Protein AF-A0A5D2B2D1-F1 (afdb_monomer_lite)

Radius of gyration: 30.58 Å; chains: 1; bounding box: 62×43×135 Å

pLDDT: mean 84.15, std 17.36, range [28.58, 98.12]

Sequence (423 aa):
MMAGRRQISALTSRSAPKNNINLFPVVLHLLGCSSFRNRVVTQQVLRQLANLIQVVETPFQGRDDFQITLLRILESIPEESPVILENPSIFIRGILPSLAVLYKGNRDGNARFLCLKIMFDVMDIILNESSLKDQRSEDLKLISNSHFLPLYPTLIEDEDPIPMYAQKLLVMLIEFDYIKISDILDLKMVSKCFEFLLGDLANANVNNVKLCLALASAPEMDSKLLSQLKVVRKIGNLLEFVYAKDMEDFLEPIIGLFRAFLLCSIGSRKGFIYTKEPTLLGPISSEPSAQIDLQQCILDITDFGSNVGVLLELSASHEASIADIAFECIILLLKTAPREATTGFLTNLPKAGLILESWRKGTSYLILQRILHTVGYSCRQCLSHAMILSISKPEITWIERIVFDLKSSNIPELADVASLVLS

Foldseek 3Di:
DDDDDDDDPDDDPPPDPPPCLVCLVVLLVLCVDPVRVVVSLDPVNLLVLLVVLVVLLDDDPCSVVSLLSSLSSLLSCLVVLVSCVVRVCSCLVGLLQSLLSQLVPDDDPSSVQSSLNSNLSSVVSNLPDPPDDDPSLVSNLCSCLVRLLVCLVVQCVDDPPRNVSSLVSVLSCCVSVSDDLVSQQDLVSLLSLLVVLVDDLVPDDLSSLSVLLNNLQDLPRALVSVLVSLRLLSLLVNQVVCLVVVVVSNLLSSLSSLLSLLVQQQDDRDDPDPDPDDPAPDDPPPDPCPPSVPNRHNPNNLSCLQNLLVLLVQLVDPDPSSVVSSLNSLVSCCVRNVLSSLQSCQVNLVSLLVLLVCVVVPPDPSSNLSSLSSLLSSVCVCVVVVDDHDHDPVSVVSSLVSLVVQLVDPPVSSVVSSVSSVD

Structure (mmCIF, N/CA/C/O backbone):
data_AF-A0A5D2B2D1-F1
#
_entry.id   AF-A0A5D2B2D1-F1
#
loop_
_atom_site.group_PDB
_atom_site.id
_atom_site.type_symbol
_atom_site.label_atom_id
_atom_site.label_alt_id
_atom_site.label_comp_id
_atom_site.label_asym_id
_atom_site.label_entity_id
_atom_site.label_seq_id
_atom_site.pdbx_PDB_ins_code
_atom_site.Cartn_x
_atom_site.Cartn_y
_atom_site.Cartn_z
_atom_site.occupancy
_atom_site.B_iso_or_equiv
_atom_site.auth_seq_id
_atom_site.auth_comp_id
_atom_site.auth_asym_id
_atom_site.auth_atom_id
_atom_site.pdbx_PDB_model_num
ATOM 1 N N . MET A 1 1 ? -9.144 -5.627 91.231 1.00 35.69 1 MET A N 1
ATOM 2 C CA . MET A 1 1 ? -9.865 -4.753 90.281 1.00 35.69 1 MET A CA 1
ATOM 3 C C . MET A 1 1 ? -9.735 -5.335 88.882 1.00 35.69 1 MET A C 1
ATOM 5 O O . MET A 1 1 ? -8.664 -5.221 88.318 1.00 35.69 1 MET A O 1
ATOM 9 N N . MET A 1 2 ? -10.780 -5.962 88.342 1.00 31.11 2 MET A N 1
ATOM 10 C CA . MET A 1 2 ? -11.015 -6.071 86.894 1.00 31.11 2 MET A CA 1
ATOM 11 C C . MET A 1 2 ? -12.520 -6.265 86.711 1.00 31.11 2 MET A C 1
ATOM 13 O O . MET A 1 2 ? -13.062 -7.337 86.961 1.00 31.11 2 MET A O 1
ATOM 17 N N . ALA A 1 3 ? -13.197 -5.169 86.380 1.00 30.64 3 ALA A N 1
ATOM 18 C CA . ALA A 1 3 ? -14.593 -5.154 85.983 1.00 30.64 3 ALA A CA 1
ATOM 19 C C . ALA A 1 3 ? -14.666 -5.365 84.467 1.00 30.64 3 ALA A C 1
ATOM 21 O O . ALA A 1 3 ? -13.925 -4.734 83.714 1.00 30.64 3 ALA A O 1
ATOM 22 N N . GLY A 1 4 ? -15.559 -6.250 84.029 1.00 35.31 4 GLY A N 1
ATOM 23 C CA . GLY A 1 4 ? -15.843 -6.457 82.616 1.00 35.31 4 GLY A CA 1
ATOM 24 C C . GLY A 1 4 ? -16.550 -5.263 81.971 1.00 35.31 4 GLY A C 1
ATOM 25 O O . GLY A 1 4 ? -17.289 -4.521 82.619 1.00 35.31 4 GLY A O 1
ATOM 26 N N . ARG A 1 5 ? -16.386 -5.133 80.652 1.00 31.80 5 ARG A N 1
ATOM 27 C CA . ARG A 1 5 ? -17.314 -4.406 79.781 1.00 31.80 5 ARG A CA 1
ATOM 28 C C . ARG A 1 5 ? -17.375 -5.087 78.416 1.00 31.80 5 ARG A C 1
ATOM 30 O O . ARG A 1 5 ? -16.359 -5.309 77.770 1.00 31.80 5 ARG A O 1
ATOM 37 N N . ARG A 1 6 ? -18.602 -5.441 78.032 1.00 36.59 6 ARG A N 1
ATOM 38 C CA . ARG A 1 6 ? -19.015 -6.003 76.741 1.00 36.59 6 ARG A CA 1
ATOM 39 C C . ARG A 1 6 ? -18.588 -5.081 75.598 1.00 36.59 6 ARG A C 1
ATOM 41 O O . ARG A 1 6 ? -18.843 -3.881 75.683 1.00 36.59 6 ARG A O 1
ATOM 48 N N . GLN A 1 7 ? -18.059 -5.647 74.515 1.00 33.38 7 GLN A N 1
ATOM 49 C CA . GLN A 1 7 ? -17.971 -4.952 73.235 1.00 33.38 7 GLN A CA 1
ATOM 50 C C . GLN A 1 7 ? -18.991 -5.561 72.270 1.00 33.38 7 GLN A C 1
ATOM 52 O O . GLN A 1 7 ? -18.950 -6.735 71.919 1.00 33.38 7 GLN A O 1
ATOM 57 N N . ILE A 1 8 ? -19.968 -4.722 71.953 1.00 35.53 8 ILE A N 1
ATOM 58 C CA . ILE A 1 8 ? -21.067 -4.908 71.016 1.00 35.53 8 ILE A CA 1
ATOM 59 C C . ILE A 1 8 ? -20.469 -4.827 69.605 1.00 35.53 8 ILE A C 1
ATOM 61 O O . ILE A 1 8 ? -20.008 -3.753 69.221 1.00 35.53 8 ILE A O 1
ATOM 65 N N . SER A 1 9 ? -20.472 -5.910 68.822 1.00 30.77 9 SER A N 1
ATOM 66 C CA . SER A 1 9 ? -20.306 -5.800 67.366 1.00 30.77 9 SER A CA 1
ATOM 67 C C . SER A 1 9 ? -21.683 -5.611 66.731 1.00 30.77 9 SER A C 1
ATOM 69 O O . SER A 1 9 ? -22.377 -6.540 66.325 1.00 30.77 9 SER A O 1
ATOM 71 N N . ALA A 1 10 ? -22.109 -4.352 66.712 1.00 31.27 10 ALA A N 1
ATOM 72 C CA . ALA A 1 10 ? -23.227 -3.912 65.903 1.00 31.27 10 ALA A CA 1
ATOM 73 C C . ALA A 1 10 ? -22.875 -4.038 64.412 1.00 31.27 10 ALA A C 1
ATOM 75 O O . ALA A 1 10 ? -21.799 -3.631 63.984 1.00 31.27 10 ALA A O 1
ATOM 76 N N . LEU A 1 11 ? -23.827 -4.581 63.652 1.00 37.16 11 LEU A N 1
ATOM 77 C CA . LEU A 1 11 ? -24.207 -4.160 62.302 1.00 37.16 11 LEU A CA 1
ATOM 78 C C . LEU A 1 11 ? -23.098 -3.586 61.402 1.00 37.16 11 LEU A C 1
ATOM 80 O O . LEU A 1 11 ? -22.967 -2.373 61.263 1.00 37.16 11 LEU A O 1
ATOM 84 N N . THR A 1 12 ? -22.438 -4.453 60.639 1.00 32.88 12 THR A N 1
ATOM 85 C CA . THR A 1 12 ? -21.866 -4.078 59.334 1.00 32.88 12 THR A CA 1
ATOM 86 C C . THR A 1 12 ? -22.078 -5.174 58.288 1.00 32.88 12 THR A C 1
ATOM 88 O O . THR A 1 12 ? -21.208 -5.455 57.474 1.00 32.88 12 THR A O 1
ATOM 91 N N . SER A 1 13 ? -23.281 -5.752 58.208 1.00 33.31 13 SER A N 1
ATOM 92 C CA . SER A 1 13 ? -23.733 -6.367 56.952 1.00 33.31 13 SER A CA 1
ATOM 93 C C . SER A 1 13 ? -24.160 -5.258 55.979 1.00 33.31 13 SER A C 1
ATOM 95 O O . SER A 1 13 ? -25.330 -5.136 55.613 1.00 33.31 13 SER A O 1
ATOM 97 N N . ARG A 1 14 ? -23.219 -4.401 55.568 1.00 36.94 14 ARG A N 1
ATOM 98 C CA . ARG A 1 14 ? -23.380 -3.717 54.284 1.00 36.94 14 ARG A CA 1
ATOM 99 C C . ARG A 1 14 ? -23.221 -4.816 53.250 1.00 36.94 14 ARG A C 1
ATOM 101 O O . ARG A 1 14 ? -22.116 -5.295 53.028 1.00 36.94 14 ARG A O 1
ATOM 108 N N . SER A 1 15 ? -24.348 -5.265 52.707 1.00 40.25 15 SER A N 1
ATOM 109 C CA . SER A 1 15 ? -24.411 -6.081 51.504 1.00 40.25 15 SER A CA 1
ATOM 110 C C . SER A 1 15 ? -23.439 -5.498 50.484 1.00 40.25 15 SER A C 1
ATOM 112 O O . SER A 1 15 ? -23.720 -4.455 49.891 1.00 40.25 15 SER A O 1
ATOM 114 N N . ALA A 1 16 ? -22.280 -6.136 50.319 1.00 42.47 16 ALA A N 1
ATOM 115 C CA . ALA A 1 16 ? -21.444 -5.883 49.164 1.00 42.47 16 ALA A CA 1
ATOM 116 C C . ALA A 1 16 ? -22.359 -6.061 47.942 1.00 42.47 16 ALA A C 1
ATOM 118 O O . ALA A 1 16 ? -23.078 -7.070 47.892 1.00 42.47 16 ALA A O 1
ATOM 119 N N . PRO A 1 17 ? -22.437 -5.090 47.016 1.00 48.00 17 PRO A N 1
ATOM 120 C CA . PRO A 1 17 ? -23.199 -5.291 45.795 1.00 48.00 17 PRO A CA 1
ATOM 121 C C . PRO A 1 17 ? -22.690 -6.591 45.175 1.00 48.00 17 PRO A C 1
ATOM 123 O O . PRO A 1 17 ? -21.486 -6.742 44.966 1.00 48.00 17 PRO A O 1
ATOM 126 N N . LYS A 1 18 ? -23.582 -7.576 44.997 1.00 53.41 18 LYS A N 1
ATOM 127 C CA . LYS A 1 18 ? -23.214 -8.852 44.379 1.00 53.41 18 LYS A CA 1
ATOM 128 C C . LYS A 1 18 ? -22.621 -8.513 43.020 1.00 53.41 18 LYS A C 1
ATOM 130 O O . LYS A 1 18 ? -23.318 -7.993 42.152 1.00 53.41 18 LYS A O 1
ATOM 135 N N . ASN A 1 19 ? -21.318 -8.722 42.890 1.00 63.44 19 ASN A N 1
ATOM 136 C CA . ASN A 1 19 ? -20.603 -8.398 41.678 1.00 63.44 19 ASN A CA 1
ATOM 137 C C . ASN A 1 19 ? -21.032 -9.406 40.604 1.00 63.44 19 ASN A C 1
ATOM 139 O O . ASN A 1 19 ? -20.590 -10.552 40.604 1.00 63.44 19 ASN A O 1
ATOM 143 N N . ASN A 1 20 ? -21.960 -9.001 39.735 1.00 74.00 20 ASN A N 1
ATOM 144 C CA . ASN A 1 20 ? -22.534 -9.861 38.698 1.00 74.00 20 ASN A CA 1
ATOM 145 C C . AS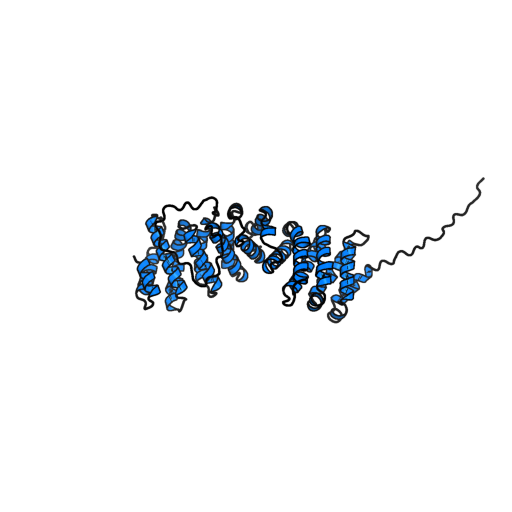N A 1 20 ? -21.624 -9.991 37.464 1.00 74.00 20 ASN A C 1
ATOM 147 O O . ASN A 1 20 ? -22.038 -10.595 36.478 1.00 74.00 20 ASN A O 1
ATOM 151 N N . ILE A 1 21 ? -20.390 -9.466 37.514 1.00 77.50 21 ILE A N 1
ATOM 152 C CA . ILE A 1 21 ? -19.374 -9.607 36.456 1.00 77.50 21 ILE A CA 1
ATOM 153 C C . ILE A 1 21 ? -19.208 -11.074 36.028 1.00 77.50 21 ILE A C 1
ATOM 155 O O . ILE A 1 21 ? -19.082 -11.360 34.841 1.00 77.50 21 ILE A O 1
ATOM 159 N N . ASN A 1 22 ? -19.335 -12.016 36.965 1.00 79.62 22 ASN A N 1
ATOM 160 C CA . ASN A 1 22 ? -19.217 -13.452 36.696 1.00 79.62 22 ASN A CA 1
ATOM 161 C C . ASN A 1 22 ? -20.299 -14.006 35.746 1.00 79.62 22 ASN A C 1
ATOM 163 O O . ASN A 1 22 ? -20.134 -15.100 35.215 1.00 79.62 22 ASN A O 1
ATOM 167 N N . LEU A 1 23 ? -21.409 -13.288 35.534 1.00 84.06 23 LEU A N 1
ATOM 168 C CA . LEU A 1 23 ? -22.474 -13.681 34.602 1.00 84.06 23 LEU A CA 1
ATOM 169 C C . LEU A 1 23 ? -22.246 -13.145 33.183 1.00 84.06 23 LEU A C 1
ATOM 171 O O . LEU A 1 23 ? -22.927 -13.573 32.256 1.00 84.06 23 LEU A O 1
ATOM 175 N N . PHE A 1 24 ? -21.295 -12.232 32.985 1.00 85.06 24 PHE A N 1
ATOM 176 C CA . PHE A 1 24 ? -21.037 -11.619 31.682 1.00 85.06 24 PHE A CA 1
ATOM 177 C C . PHE A 1 24 ? -20.601 -12.613 30.587 1.00 85.06 24 PHE A C 1
ATOM 179 O O . PHE A 1 24 ? -21.076 -12.478 29.459 1.00 85.06 24 PHE A O 1
ATOM 186 N N . PRO A 1 25 ? -19.824 -13.677 30.886 1.00 87.62 25 PRO A N 1
ATOM 187 C CA . PRO A 1 25 ? -19.536 -14.733 29.913 1.00 87.62 25 PRO A CA 1
ATOM 188 C C . PRO A 1 25 ? -20.785 -15.420 29.339 1.00 87.62 25 PRO A C 1
ATOM 190 O O . PRO A 1 25 ? -20.748 -15.913 28.215 1.00 87.62 25 PRO A O 1
ATOM 193 N N . VAL A 1 26 ? -21.918 -15.418 30.054 1.00 88.81 26 VAL A N 1
ATOM 194 C CA . VAL A 1 26 ? -23.186 -15.952 29.526 1.00 88.81 26 VAL A CA 1
ATOM 195 C C . VAL A 1 26 ? -23.642 -15.156 28.303 1.00 88.81 26 VAL A C 1
ATOM 197 O O . VAL A 1 26 ? -24.108 -15.749 27.336 1.00 88.81 26 VAL A O 1
ATOM 200 N N . VAL A 1 27 ? -23.462 -13.830 28.305 1.00 87.19 27 VAL A N 1
ATOM 201 C CA . VAL A 1 27 ? -23.796 -12.976 27.153 1.00 87.19 27 VAL A CA 1
ATOM 202 C C . VAL A 1 27 ? -22.949 -13.366 25.944 1.00 87.19 27 VAL A C 1
ATOM 204 O O . VAL A 1 27 ? -23.492 -13.539 24.857 1.00 87.19 27 VAL A O 1
ATOM 207 N N . LEU A 1 28 ? -21.647 -13.589 26.147 1.00 87.62 28 LEU A N 1
ATOM 208 C CA . LEU A 1 28 ? -20.745 -14.055 25.093 1.00 87.62 28 LEU A CA 1
ATOM 209 C C . LEU A 1 28 ? -21.197 -15.407 24.514 1.00 87.62 28 LEU A C 1
ATOM 211 O O . LEU A 1 28 ? -21.254 -15.568 23.299 1.00 87.62 28 LEU A O 1
ATOM 215 N N . HIS A 1 29 ? -21.583 -16.361 25.366 1.00 88.38 29 HIS A N 1
ATOM 216 C CA . HIS A 1 29 ? -22.100 -17.656 24.910 1.00 88.38 29 HIS A CA 1
ATOM 217 C C . HIS A 1 29 ? -23.410 -17.540 24.123 1.00 88.38 29 HIS A C 1
ATOM 219 O O . HIS A 1 29 ? -23.603 -18.268 23.150 1.00 88.38 29 HIS A O 1
ATOM 225 N N . LEU A 1 30 ? -24.305 -16.630 24.518 1.00 89.31 30 LEU A N 1
ATOM 226 C CA . LEU A 1 30 ? -25.549 -16.389 23.787 1.00 89.31 30 LEU A CA 1
ATOM 227 C C . LEU A 1 30 ? -25.288 -15.756 22.413 1.00 89.31 30 LEU A C 1
ATOM 229 O O . LEU A 1 30 ? -25.963 -16.121 21.453 1.00 89.31 30 LEU A O 1
ATOM 233 N N . LEU A 1 31 ? -24.302 -14.861 22.304 1.00 84.38 31 LEU A N 1
ATOM 234 C CA . LEU A 1 31 ? -23.888 -14.264 21.029 1.00 84.38 31 LEU A CA 1
ATOM 235 C C . LEU A 1 31 ? -23.216 -15.277 20.099 1.00 84.38 31 LEU A C 1
ATOM 237 O O . LEU A 1 31 ? -23.469 -15.253 18.900 1.00 84.38 31 LEU A O 1
ATOM 241 N N . GLY A 1 32 ? -22.454 -16.226 20.648 1.00 82.38 32 GLY A N 1
ATOM 242 C CA . GLY A 1 32 ? -21.878 -17.335 19.881 1.00 82.38 32 GLY A CA 1
ATOM 243 C C . GLY A 1 32 ? -22.904 -18.359 19.372 1.00 82.38 32 GLY A C 1
ATOM 244 O O . GLY A 1 32 ? -22.555 -19.243 18.591 1.00 82.38 32 GLY A O 1
ATOM 245 N N . CYS A 1 33 ? -24.170 -18.277 19.795 1.00 85.94 33 CYS A N 1
ATOM 246 C CA . CYS A 1 33 ? -25.227 -19.159 19.316 1.00 85.94 33 CYS A CA 1
ATOM 247 C C . CYS A 1 33 ? -26.053 -18.478 18.217 1.00 85.94 33 CYS A C 1
ATOM 249 O O . CYS A 1 33 ? -26.803 -17.540 18.487 1.00 85.94 33 CYS A O 1
ATOM 251 N N . SER A 1 34 ? -26.015 -19.022 16.998 1.00 81.69 34 SER A N 1
ATOM 252 C CA . SER A 1 34 ? -26.753 -18.494 15.836 1.00 81.69 34 SER A CA 1
ATOM 253 C C . SER A 1 34 ? -28.262 -18.329 16.069 1.00 81.69 34 SER A C 1
ATOM 255 O O . SER A 1 34 ? -28.885 -17.441 15.499 1.00 81.69 34 SER A O 1
ATOM 257 N N . SER A 1 35 ? -28.863 -19.146 16.943 1.00 85.25 35 SER A N 1
ATOM 258 C CA . SER A 1 35 ? -30.295 -19.059 17.279 1.00 85.25 35 SER A CA 1
ATOM 259 C C . SER A 1 35 ? -30.646 -17.882 18.199 1.00 85.25 35 SER A C 1
ATOM 261 O O . SER A 1 35 ? -31.801 -17.450 18.232 1.00 85.25 35 SER A O 1
ATOM 263 N N . PHE A 1 36 ? -29.677 -17.376 18.967 1.00 84.75 36 PHE A N 1
ATOM 264 C CA . PHE A 1 36 ? -29.884 -16.310 19.950 1.00 84.75 36 PHE A CA 1
ATOM 265 C C . PHE A 1 36 ? -29.235 -14.987 19.547 1.00 84.75 36 PHE A C 1
ATOM 267 O O . PHE A 1 36 ? -29.745 -13.948 19.963 1.00 84.75 36 PHE A O 1
ATOM 274 N N . ARG A 1 37 ? -28.188 -14.998 18.713 1.00 82.25 37 ARG A N 1
ATOM 275 C CA . ARG A 1 37 ? -27.403 -13.816 18.317 1.00 82.25 37 ARG A 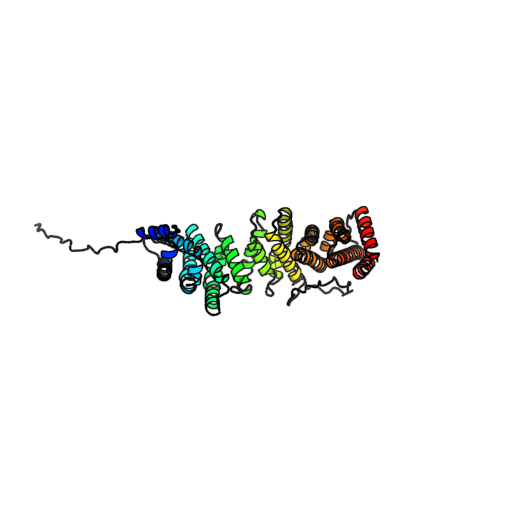CA 1
ATOM 276 C C . ARG A 1 37 ? -28.284 -12.614 17.946 1.00 82.25 37 ARG A C 1
ATOM 278 O O . ARG A 1 37 ? -28.257 -11.600 18.642 1.00 82.25 37 ARG A O 1
ATOM 285 N N . ASN A 1 38 ? -29.193 -12.781 16.986 1.00 81.00 38 ASN A N 1
ATOM 286 C CA . ASN A 1 38 ? -30.054 -11.700 16.472 1.00 81.00 38 ASN A CA 1
ATOM 287 C C . ASN A 1 38 ? -31.122 -11.240 17.481 1.00 81.00 38 ASN A C 1
ATOM 289 O O . ASN A 1 38 ? -31.726 -10.185 17.317 1.00 81.00 38 ASN A O 1
ATOM 293 N N . ARG A 1 39 ? -31.383 -12.030 18.530 1.00 83.75 39 ARG A N 1
ATOM 294 C CA . ARG A 1 39 ? -32.297 -11.659 19.625 1.00 83.75 39 ARG A CA 1
ATOM 295 C C . ARG A 1 39 ? -31.578 -10.947 20.767 1.00 83.75 39 ARG A C 1
ATOM 297 O O . ARG A 1 39 ? -32.222 -10.241 21.537 1.00 83.75 39 ARG A O 1
ATOM 304 N N . VAL A 1 40 ? -30.271 -11.161 20.902 1.00 85.38 40 VAL A N 1
ATOM 305 C CA . VAL A 1 40 ? -29.446 -10.578 21.965 1.00 85.38 40 VAL A CA 1
ATOM 306 C C . VAL A 1 40 ? -28.932 -9.202 21.549 1.00 85.38 40 VAL A C 1
ATOM 308 O O . VAL A 1 40 ? -28.985 -8.272 22.356 1.00 85.38 40 VAL A O 1
ATOM 311 N N . VAL A 1 41 ? -28.483 -9.034 20.299 1.00 86.69 41 VAL A N 1
ATOM 312 C CA . VAL A 1 41 ? -27.961 -7.750 19.805 1.00 86.69 41 VAL A CA 1
ATOM 313 C C . VAL A 1 41 ? -29.115 -6.802 19.458 1.00 86.69 41 VAL A C 1
ATOM 315 O O . VAL A 1 41 ? -29.526 -6.660 18.314 1.00 86.69 41 VAL A O 1
ATOM 318 N N . THR A 1 42 ? -29.659 -6.143 20.478 1.00 89.94 42 THR A N 1
ATOM 319 C CA . THR A 1 42 ? -30.680 -5.093 20.330 1.00 89.94 42 THR A CA 1
ATOM 320 C C . THR A 1 42 ? -30.073 -3.713 20.562 1.00 89.94 42 THR A C 1
ATOM 322 O O . THR A 1 42 ? -29.082 -3.582 21.283 1.00 89.94 42 THR A O 1
ATOM 325 N N . GLN A 1 43 ? -30.711 -2.652 20.056 1.00 91.50 43 GLN A N 1
ATOM 326 C CA . GLN A 1 43 ? -30.279 -1.270 20.307 1.00 91.50 43 GLN A CA 1
ATOM 327 C C . GLN A 1 43 ? -30.062 -0.971 21.804 1.00 91.50 43 GLN A C 1
ATOM 329 O O . GLN A 1 43 ? -29.117 -0.272 22.172 1.00 91.50 43 GLN A O 1
ATOM 334 N N . GLN A 1 44 ? -30.916 -1.500 22.688 1.00 92.19 44 GLN A N 1
ATOM 335 C CA . GLN A 1 44 ? -30.774 -1.300 24.131 1.00 92.19 44 GLN A CA 1
ATOM 336 C C . GLN A 1 44 ? -29.511 -1.973 24.676 1.00 92.19 44 GLN A C 1
ATOM 338 O O . GLN A 1 44 ? -28.799 -1.360 25.470 1.00 92.19 44 GLN A O 1
ATOM 343 N N . VAL A 1 45 ? -29.212 -3.197 24.233 1.00 91.50 45 VAL A N 1
ATOM 344 C CA . VAL A 1 45 ? -27.983 -3.907 24.612 1.00 91.50 45 VAL A CA 1
ATOM 345 C C . VAL A 1 45 ? -26.755 -3.155 24.103 1.00 91.50 45 VAL A C 1
ATOM 347 O O . VAL A 1 45 ? -25.839 -2.927 24.885 1.00 91.50 45 VAL A O 1
ATOM 350 N N . LEU A 1 46 ? -26.766 -2.657 22.864 1.00 94.00 46 LEU A N 1
ATOM 351 C CA . LEU A 1 46 ? -25.667 -1.844 22.323 1.00 94.00 46 LEU A CA 1
ATOM 352 C C . LEU A 1 46 ? -25.391 -0.593 23.167 1.00 94.00 46 LEU A C 1
ATOM 354 O O . LEU A 1 46 ? -24.237 -0.299 23.465 1.00 94.00 46 LEU A O 1
ATOM 358 N N . ARG A 1 47 ? -26.436 0.124 23.610 1.00 95.25 47 ARG A N 1
ATOM 359 C CA . ARG A 1 47 ? -26.270 1.280 24.512 1.00 95.25 47 ARG A CA 1
ATOM 360 C C . ARG A 1 47 ? -25.655 0.877 25.850 1.00 95.25 47 ARG A C 1
ATOM 362 O O . ARG A 1 47 ? -24.828 1.609 26.381 1.00 95.25 47 ARG A O 1
ATOM 369 N N . GLN A 1 48 ? -26.041 -0.277 26.397 1.00 94.38 48 GLN A N 1
ATOM 370 C CA . GLN A 1 48 ? -25.431 -0.783 27.629 1.00 94.38 48 GLN A CA 1
ATOM 371 C C . GLN A 1 48 ? -23.962 -1.148 27.412 1.00 94.38 48 GLN A C 1
ATOM 373 O O . GLN A 1 48 ? -23.133 -0.789 28.239 1.00 94.38 48 GLN A O 1
ATOM 378 N N . LEU A 1 49 ? -23.616 -1.786 26.293 1.00 94.88 49 LEU A N 1
ATOM 379 C CA . LEU A 1 49 ? -22.225 -2.095 25.956 1.00 94.88 49 LEU A CA 1
ATOM 380 C C . LEU A 1 49 ? -21.386 -0.824 25.767 1.00 94.88 49 LEU A C 1
ATOM 382 O O . LEU A 1 49 ? -20.273 -0.768 26.281 1.00 94.88 49 LEU A O 1
ATOM 386 N N . ALA A 1 50 ? -21.937 0.214 25.129 1.00 96.75 50 ALA A N 1
ATOM 387 C CA . ALA A 1 50 ? -21.294 1.525 25.008 1.00 96.75 50 ALA A CA 1
ATOM 388 C C . ALA A 1 50 ? -21.044 2.190 26.378 1.00 96.75 50 ALA A C 1
ATOM 390 O O . ALA A 1 50 ? -19.992 2.777 26.605 1.00 96.75 50 ALA A O 1
ATOM 391 N N . ASN A 1 51 ? -21.966 2.046 27.332 1.00 96.25 51 ASN A N 1
ATOM 392 C CA . ASN A 1 51 ? -21.739 2.528 28.697 1.00 96.25 51 ASN A CA 1
ATOM 393 C C . ASN A 1 51 ? -20.682 1.684 29.428 1.00 96.25 51 ASN A C 1
ATOM 395 O O . ASN A 1 51 ? -19.839 2.218 30.146 1.00 96.25 51 ASN A O 1
ATOM 399 N N . LEU A 1 52 ? -20.718 0.359 29.265 1.00 95.44 52 LEU A N 1
ATOM 400 C CA . LEU A 1 52 ? -19.787 -0.552 29.932 1.00 95.44 52 LEU A CA 1
ATOM 401 C C . LEU A 1 52 ? -18.355 -0.384 29.426 1.00 95.44 52 LEU A C 1
ATOM 403 O O . LEU A 1 52 ? -17.434 -0.448 30.241 1.00 95.44 52 LEU A O 1
ATOM 407 N N . ILE A 1 53 ? -18.159 -0.136 28.125 1.00 96.44 53 ILE A N 1
ATOM 408 C CA . ILE A 1 53 ? -16.820 0.111 27.577 1.00 96.44 53 ILE A CA 1
ATOM 409 C C . ILE A 1 53 ? -16.222 1.405 28.147 1.00 96.44 53 ILE A C 1
ATOM 411 O O . ILE A 1 53 ? -15.042 1.434 28.479 1.00 96.44 53 ILE A O 1
ATOM 415 N N . GLN A 1 54 ? -17.048 2.425 28.389 1.00 95.19 54 GLN A N 1
ATOM 416 C CA . GLN A 1 54 ? -16.611 3.648 29.057 1.00 95.19 54 GLN A CA 1
ATOM 417 C C . GLN A 1 54 ? -16.247 3.406 30.534 1.00 95.19 54 GLN A C 1
ATOM 419 O O . GLN A 1 54 ? -15.259 3.936 31.035 1.00 95.19 54 GLN A O 1
ATOM 424 N N . VAL A 1 55 ? -17.000 2.562 31.250 1.00 93.69 55 VAL A N 1
ATOM 425 C CA . VAL A 1 55 ? -16.696 2.220 32.655 1.00 93.69 55 VAL A CA 1
ATOM 426 C C . VAL A 1 55 ? -15.326 1.549 32.784 1.00 93.69 55 VAL A C 1
ATOM 428 O O . VAL A 1 55 ? -14.572 1.866 33.709 1.00 93.69 55 VAL A O 1
ATOM 431 N N . VAL A 1 56 ? -14.974 0.656 31.852 1.00 94.19 56 VAL A N 1
ATOM 432 C CA . VAL A 1 56 ? -13.673 -0.034 31.874 1.00 94.19 56 VAL A CA 1
ATOM 433 C C . VAL A 1 56 ? -12.497 0.856 31.487 1.00 94.19 56 VAL A C 1
ATOM 435 O O . VAL A 1 56 ? -11.359 0.425 31.638 1.00 94.19 56 VAL A O 1
ATOM 438 N N . GLU A 1 57 ? -12.700 2.107 31.077 1.00 92.88 57 GLU A N 1
ATOM 439 C CA . GLU A 1 57 ? -11.596 3.074 30.965 1.00 92.88 57 GLU A CA 1
ATOM 440 C C . GLU A 1 57 ? -10.975 3.374 32.338 1.00 92.88 57 GLU A C 1
ATOM 442 O O . GLU A 1 57 ? -9.781 3.653 32.443 1.00 92.88 57 GLU A O 1
ATOM 447 N N . THR A 1 58 ? -11.768 3.264 33.409 1.00 90.19 58 THR A N 1
ATOM 448 C CA . THR A 1 58 ? -11.334 3.539 34.783 1.00 90.19 58 THR A CA 1
ATOM 449 C C . THR A 1 58 ? -10.933 2.262 35.535 1.00 90.19 58 THR A C 1
ATOM 451 O O . THR A 1 58 ? -11.533 1.207 35.322 1.00 90.19 58 THR A O 1
ATOM 454 N N . PRO A 1 59 ? -9.924 2.313 36.427 1.00 87.69 59 PRO A N 1
ATOM 455 C CA . PRO A 1 59 ? -9.470 1.146 37.179 1.00 87.69 59 PRO A CA 1
ATOM 456 C C . PRO A 1 59 ? -10.472 0.725 38.268 1.00 87.69 59 PRO A C 1
ATOM 458 O O . PRO A 1 59 ? -10.920 1.547 39.064 1.00 87.69 59 PRO A O 1
ATOM 461 N N . PHE A 1 60 ? -10.761 -0.577 38.360 1.00 89.50 60 PHE A N 1
ATOM 462 C CA . PHE A 1 60 ? -11.520 -1.191 39.457 1.00 89.50 60 PHE A CA 1
ATOM 463 C C . PHE A 1 60 ? -11.142 -2.672 39.643 1.00 89.50 60 PHE A C 1
ATOM 465 O O . PHE A 1 60 ? -10.471 -3.276 38.805 1.00 89.50 60 PHE A O 1
ATOM 472 N N . GLN A 1 61 ? -11.554 -3.277 40.759 1.00 86.88 61 GLN A N 1
ATOM 473 C CA . GLN A 1 61 ? -11.229 -4.673 41.066 1.00 86.88 61 GLN A CA 1
ATOM 474 C C . GLN A 1 61 ? -11.924 -5.646 40.097 1.00 86.88 61 GLN A C 1
ATOM 476 O O . GLN A 1 61 ? -13.146 -5.628 39.969 1.00 86.88 61 GLN A O 1
ATOM 481 N N . GLY A 1 62 ? -11.150 -6.530 39.458 1.00 86.69 62 GLY A N 1
ATOM 482 C CA . GLY A 1 62 ? -11.662 -7.472 38.451 1.00 86.69 62 GLY A CA 1
ATOM 483 C C . GLY A 1 62 ? -11.887 -6.846 37.070 1.00 86.69 62 GLY A C 1
ATOM 484 O O . GLY A 1 62 ? -12.529 -7.458 36.219 1.00 86.69 62 GLY A O 1
ATOM 485 N N . ARG A 1 63 ? -11.374 -5.628 36.845 1.00 89.44 63 ARG A N 1
ATOM 486 C CA . ARG A 1 63 ? -11.485 -4.912 35.571 1.00 89.44 63 ARG A CA 1
ATOM 487 C C . ARG A 1 63 ? -10.925 -5.705 34.402 1.00 89.44 63 ARG A C 1
ATOM 489 O O . ARG A 1 63 ? -11.593 -5.762 33.384 1.00 89.44 63 ARG A O 1
ATOM 496 N N . ASP A 1 64 ? -9.734 -6.280 34.526 1.00 88.56 64 ASP A N 1
ATOM 497 C CA . ASP A 1 64 ? -9.030 -6.836 33.365 1.00 88.56 64 ASP A CA 1
ATOM 498 C C . ASP A 1 64 ? -9.760 -8.066 32.789 1.00 88.56 64 ASP A C 1
ATOM 500 O O . ASP A 1 64 ? -10.013 -8.122 31.583 1.00 88.56 64 ASP A O 1
ATOM 504 N N . ASP A 1 65 ? -10.234 -8.974 33.652 1.00 87.38 65 ASP A N 1
ATOM 505 C CA . ASP A 1 65 ? -11.056 -10.132 33.258 1.00 87.38 65 ASP A CA 1
ATOM 506 C C . ASP A 1 65 ? -12.388 -9.704 32.618 1.00 87.38 65 ASP A C 1
ATOM 508 O O . ASP A 1 65 ? -12.836 -10.254 31.601 1.00 87.38 65 ASP A O 1
ATOM 512 N N . PHE A 1 66 ? -13.029 -8.687 33.202 1.00 91.94 66 PHE A N 1
ATOM 513 C CA . PHE A 1 66 ? -14.266 -8.130 32.666 1.00 91.94 66 PHE A CA 1
ATOM 514 C C . PHE A 1 66 ? -14.038 -7.439 31.317 1.00 91.94 66 PHE A C 1
ATOM 516 O O . PHE A 1 66 ? -14.821 -7.637 30.389 1.00 91.94 66 PHE A O 1
ATOM 523 N N . GLN A 1 67 ? -12.950 -6.679 31.183 1.00 94.69 67 GLN A N 1
ATOM 524 C CA . GLN A 1 67 ? -12.593 -5.938 29.978 1.00 94.69 67 GLN A CA 1
ATOM 525 C C . GLN A 1 67 ? -12.351 -6.892 28.806 1.00 94.69 67 GLN A C 1
ATOM 527 O O . GLN A 1 67 ? -12.898 -6.666 27.731 1.00 94.69 67 GLN A O 1
ATOM 532 N N . ILE A 1 68 ? -11.597 -7.979 29.001 1.00 94.06 68 ILE A N 1
ATOM 533 C CA . ILE A 1 68 ? -11.388 -8.989 27.950 1.00 94.06 68 ILE A CA 1
ATOM 534 C C . ILE A 1 68 ? -12.714 -9.619 27.518 1.00 94.06 68 ILE A C 1
ATOM 536 O O . ILE A 1 68 ? -12.974 -9.750 26.322 1.00 94.06 68 ILE A O 1
ATOM 540 N N . THR A 1 69 ? -13.579 -9.975 28.470 1.00 93.94 69 THR A N 1
ATOM 541 C CA . THR A 1 69 ? -14.893 -10.557 28.152 1.00 93.94 69 THR A CA 1
ATOM 542 C C . THR A 1 69 ? -15.771 -9.566 27.382 1.00 93.94 69 THR A C 1
ATOM 544 O O . THR A 1 69 ? -16.422 -9.945 26.410 1.00 93.94 69 THR A O 1
ATOM 547 N N . LEU A 1 70 ? -15.763 -8.289 27.775 1.00 95.75 70 LEU A N 1
ATOM 548 C CA . LEU A 1 70 ? -16.495 -7.221 27.098 1.00 95.75 70 LEU A CA 1
ATOM 549 C C . LEU A 1 70 ? -15.979 -6.964 25.680 1.00 95.75 70 LEU A C 1
ATOM 551 O O . LEU A 1 70 ? -16.787 -6.832 24.764 1.00 95.75 70 LEU A O 1
ATOM 555 N N . LEU A 1 71 ? -14.660 -6.943 25.483 1.00 97.06 71 LEU A N 1
ATOM 556 C CA . LEU A 1 71 ? -14.061 -6.799 24.157 1.00 97.06 71 LEU A CA 1
ATOM 557 C C . LEU A 1 71 ? -14.440 -7.974 23.246 1.00 97.06 71 LEU A C 1
ATOM 559 O O . LEU A 1 71 ? -14.841 -7.741 22.115 1.00 97.06 71 LEU A O 1
ATOM 563 N N . ARG A 1 72 ? -14.434 -9.216 23.746 1.00 95.50 72 ARG A N 1
ATOM 564 C CA . ARG A 1 72 ? -14.899 -10.388 22.975 1.00 95.50 72 ARG A CA 1
ATOM 565 C C . ARG A 1 72 ? -16.381 -10.318 22.605 1.00 95.50 72 ARG A C 1
ATOM 567 O O . ARG A 1 72 ? -16.776 -10.745 21.528 1.00 95.50 72 ARG A O 1
ATOM 574 N N . ILE A 1 73 ? -17.215 -9.775 23.491 1.00 94.19 73 ILE A N 1
ATOM 575 C CA . ILE A 1 73 ? -18.628 -9.525 23.180 1.00 94.19 73 ILE A CA 1
ATOM 576 C C . ILE A 1 73 ? -18.740 -8.511 22.041 1.00 94.19 73 ILE A C 1
ATOM 578 O O . ILE A 1 73 ? -19.451 -8.769 21.075 1.00 94.19 73 ILE A O 1
ATOM 582 N N . LEU A 1 74 ? -18.020 -7.392 22.126 1.00 95.69 74 LEU A N 1
ATOM 583 C CA . LEU A 1 74 ? -18.017 -6.363 21.086 1.00 95.69 74 LEU A CA 1
ATOM 584 C C . LEU A 1 74 ? -17.457 -6.875 19.750 1.00 95.69 74 LEU A C 1
ATOM 586 O O . LEU A 1 74 ? -18.007 -6.535 18.711 1.00 95.69 74 LEU A O 1
ATOM 590 N N . GLU A 1 75 ? -16.432 -7.727 19.779 1.00 95.50 75 GLU A N 1
ATOM 591 C CA . GLU A 1 75 ? -15.850 -8.393 18.603 1.00 95.50 75 GLU A CA 1
ATOM 592 C C . GLU A 1 75 ? -16.865 -9.266 17.854 1.00 95.50 75 GLU A C 1
ATOM 594 O O . GLU A 1 75 ? -16.804 -9.358 16.634 1.00 95.50 75 GLU A O 1
ATOM 599 N N . SER A 1 76 ? -17.828 -9.872 18.553 1.00 92.81 76 SER A N 1
ATOM 600 C CA . SER A 1 76 ? -18.855 -10.704 17.907 1.00 92.81 76 SER A CA 1
ATOM 601 C C . SER A 1 76 ? -19.968 -9.907 17.209 1.00 92.81 76 SER A C 1
ATOM 603 O O . SER A 1 76 ? -20.746 -10.474 16.446 1.00 92.81 76 SER A O 1
ATOM 605 N N . ILE A 1 77 ? -20.083 -8.599 17.467 1.00 92.19 77 ILE A N 1
ATOM 606 C CA . ILE A 1 77 ? -21.185 -7.768 16.950 1.00 92.19 77 ILE A CA 1
ATOM 607 C C . ILE A 1 77 ? -21.046 -7.448 15.454 1.00 92.19 77 ILE A C 1
ATOM 609 O O . ILE A 1 77 ? -22.066 -7.519 14.770 1.00 92.19 77 ILE A O 1
ATOM 613 N N . PRO A 1 78 ? -19.853 -7.122 14.915 1.00 90.00 78 PRO A N 1
ATOM 614 C CA . PRO A 1 78 ? -19.649 -6.937 13.476 1.00 90.00 78 PRO A CA 1
ATOM 615 C C . PRO A 1 78 ? -20.152 -8.073 12.578 1.00 90.00 78 PRO A C 1
ATOM 617 O O . PRO A 1 78 ? -20.535 -7.815 11.440 1.00 90.00 78 PRO A O 1
ATOM 620 N N . GLU A 1 79 ? -20.248 -9.307 13.087 1.00 86.06 79 GLU A N 1
ATOM 621 C CA . GLU A 1 79 ? -20.858 -10.431 12.356 1.00 86.06 79 GLU A CA 1
ATOM 622 C C . GLU A 1 79 ? -22.345 -10.196 12.008 1.00 86.06 79 GLU A C 1
ATOM 624 O O . GLU A 1 79 ? -22.877 -10.829 11.098 1.00 86.06 79 GLU A O 1
ATOM 629 N N . GLU A 1 80 ? -23.013 -9.272 12.704 1.00 82.81 80 GLU A N 1
ATOM 630 C CA . GLU A 1 80 ? -24.385 -8.811 12.469 1.00 82.81 80 GLU A CA 1
ATOM 631 C C . GLU A 1 80 ? -24.388 -7.376 11.910 1.00 82.81 80 GLU A C 1
ATOM 633 O O . GLU A 1 80 ? -24.989 -6.462 12.482 1.00 82.81 80 GLU A O 1
ATOM 638 N N . SER A 1 81 ? -23.719 -7.180 10.768 1.00 82.81 81 SER A N 1
ATOM 639 C CA . SER A 1 81 ? -23.582 -5.885 10.073 1.00 82.81 81 SER A CA 1
ATOM 640 C C . SER A 1 81 ? -24.853 -5.003 10.050 1.00 82.81 81 SER A C 1
ATOM 642 O O . SER A 1 81 ? -24.743 -3.822 10.404 1.00 82.81 81 SER A O 1
ATOM 644 N N . PRO A 1 82 ? -26.076 -5.522 9.776 1.00 88.25 82 PRO A N 1
ATOM 645 C CA . PRO A 1 82 ? -27.292 -4.700 9.778 1.00 88.25 82 PRO A CA 1
ATOM 646 C C . PRO A 1 82 ? -27.522 -3.933 11.086 1.00 88.25 82 PRO A C 1
ATOM 648 O O . PRO A 1 82 ? -27.971 -2.790 11.072 1.00 88.25 82 PRO A O 1
ATOM 651 N N . VAL A 1 83 ? -27.155 -4.519 12.227 1.00 88.19 83 VAL A N 1
ATOM 652 C CA . VAL A 1 83 ? -27.379 -3.914 13.543 1.00 88.19 83 VAL A CA 1
ATOM 653 C C . VAL A 1 83 ? -26.488 -2.687 13.769 1.00 88.19 83 VAL A C 1
ATOM 655 O O . VAL A 1 83 ? -26.918 -1.717 14.408 1.00 88.19 83 VAL A O 1
ATOM 658 N N . ILE A 1 84 ? -25.268 -2.702 13.219 1.00 90.75 84 ILE A N 1
ATOM 659 C CA . ILE A 1 84 ? -24.351 -1.554 13.227 1.00 90.75 84 ILE A CA 1
ATOM 660 C C . ILE A 1 84 ? -24.916 -0.437 12.351 1.00 90.75 84 ILE A C 1
ATOM 662 O O . ILE A 1 84 ? -24.969 0.715 12.788 1.00 90.75 84 ILE A O 1
ATOM 666 N N . LEU A 1 85 ? -25.395 -0.778 11.154 1.00 89.75 85 LEU A N 1
ATOM 667 C CA . LEU A 1 85 ? -25.936 0.182 10.188 1.00 89.75 85 LEU A CA 1
ATOM 668 C C . LEU A 1 85 ? -27.254 0.823 10.646 1.00 89.75 85 LEU A C 1
ATOM 670 O O . LEU A 1 85 ? -27.496 2.001 10.370 1.00 89.75 85 LEU A O 1
ATOM 674 N N . GLU A 1 86 ? -28.073 0.094 11.405 1.00 90.19 86 GLU A N 1
ATOM 675 C CA . GLU A 1 86 ? -29.272 0.623 12.066 1.00 90.19 86 GLU A CA 1
ATOM 676 C C . GLU A 1 86 ? -28.940 1.544 13.255 1.00 90.19 86 GLU A C 1
ATOM 678 O O . GLU A 1 86 ? -29.737 2.415 13.611 1.00 90.19 86 GLU A O 1
ATOM 683 N N . ASN A 1 87 ? -27.768 1.378 13.884 1.00 90.62 87 ASN A N 1
ATOM 684 C CA . ASN A 1 87 ? -27.391 2.079 15.119 1.00 90.62 87 ASN A CA 1
ATOM 685 C C . ASN A 1 87 ? -25.983 2.721 15.106 1.00 90.62 87 ASN A C 1
ATOM 687 O O . ASN A 1 87 ? -25.284 2.663 16.124 1.00 90.62 87 ASN A O 1
ATOM 691 N N . PRO A 1 88 ? -25.552 3.409 14.032 1.00 90.69 88 PRO A N 1
ATOM 692 C CA . PRO A 1 88 ? -24.154 3.803 13.847 1.00 90.69 88 PRO A CA 1
ATOM 693 C C . PRO A 1 88 ? -23.687 4.824 14.885 1.00 90.69 88 PRO A C 1
ATOM 695 O O . PRO A 1 88 ? -22.531 4.815 15.292 1.00 90.69 88 PRO A O 1
ATOM 698 N N . SER A 1 89 ? -24.582 5.682 15.383 1.00 91.81 89 SER A N 1
ATOM 699 C CA . SER A 1 89 ? -24.237 6.705 16.377 1.00 91.81 89 SER A CA 1
ATOM 700 C C . SER A 1 89 ? -23.747 6.124 17.706 1.00 91.81 89 SER A C 1
ATOM 702 O O . SER A 1 89 ? -22.902 6.744 18.348 1.00 91.81 89 SER A O 1
ATOM 704 N N . ILE A 1 90 ? -24.227 4.938 18.106 1.00 94.94 90 ILE A N 1
ATOM 705 C CA . ILE A 1 90 ? -23.764 4.252 19.325 1.00 94.94 90 ILE A CA 1
ATOM 706 C C . ILE A 1 90 ? -22.292 3.861 19.175 1.00 94.94 90 ILE A C 1
ATOM 708 O O . ILE A 1 90 ? -21.502 4.010 20.108 1.00 94.94 90 ILE A O 1
ATOM 712 N N . PHE A 1 91 ? -21.917 3.398 17.985 1.00 95.19 91 PHE A N 1
ATOM 713 C CA . PHE A 1 91 ? -20.549 3.010 17.685 1.00 95.19 91 PHE A CA 1
ATOM 714 C C . PHE A 1 91 ? -19.654 4.234 17.528 1.00 95.19 91 PHE A C 1
ATOM 716 O O . PHE A 1 91 ? -18.670 4.359 18.251 1.00 95.19 91 PHE A O 1
ATOM 723 N N . ILE A 1 92 ? -20.037 5.170 16.656 1.00 94.06 92 ILE A N 1
ATOM 724 C CA . ILE A 1 92 ? -19.233 6.350 16.321 1.00 94.06 92 ILE A CA 1
ATOM 725 C C . ILE A 1 92 ? -18.990 7.222 17.557 1.00 94.06 92 ILE A C 1
ATOM 727 O O . ILE A 1 92 ? -17.857 7.605 17.818 1.00 94.06 92 ILE A O 1
ATOM 731 N N . ARG A 1 93 ? -20.029 7.527 18.344 1.00 92.94 93 ARG A N 1
ATOM 732 C CA . ARG A 1 93 ? -19.921 8.474 19.470 1.00 92.94 93 ARG A CA 1
ATOM 733 C C . ARG A 1 93 ? -19.666 7.814 20.825 1.00 92.94 93 ARG A C 1
ATOM 735 O O . ARG A 1 93 ? -19.368 8.524 21.778 1.00 92.94 93 ARG A O 1
ATOM 742 N N . GLY A 1 94 ? -19.831 6.496 20.929 1.00 94.50 94 GLY A N 1
ATOM 743 C CA . GLY A 1 94 ? -19.661 5.748 22.176 1.00 94.50 94 GLY A CA 1
ATOM 744 C C . GLY A 1 94 ? -18.482 4.789 22.108 1.00 94.50 94 GLY A C 1
ATOM 745 O O . GLY A 1 94 ? -17.449 5.019 22.723 1.00 94.50 94 GLY A O 1
ATOM 746 N N . ILE A 1 95 ? -18.634 3.711 21.340 1.00 97.19 95 ILE A N 1
ATOM 747 C CA . ILE A 1 95 ? -17.695 2.581 21.373 1.00 97.19 95 ILE A CA 1
ATOM 748 C C . ILE A 1 95 ? -16.319 2.945 20.791 1.00 97.19 95 ILE A C 1
ATOM 750 O O . ILE A 1 95 ? -15.309 2.666 21.433 1.00 97.19 95 ILE A O 1
ATOM 754 N N . LEU A 1 96 ? -16.251 3.578 19.612 1.00 97.44 96 LEU A N 1
ATOM 755 C CA . LEU A 1 96 ? -14.980 3.880 18.935 1.00 97.44 96 LEU A CA 1
ATOM 756 C C . LEU A 1 96 ? -14.037 4.778 19.771 1.00 97.44 96 LEU A C 1
ATOM 758 O O . LEU A 1 96 ? -12.869 4.406 19.921 1.00 97.44 96 LEU A O 1
ATOM 762 N N . PRO A 1 97 ? -14.496 5.902 20.369 1.00 97.25 97 PRO A N 1
ATOM 763 C CA . PRO A 1 97 ? -13.687 6.684 21.305 1.00 97.25 97 PRO A CA 1
ATOM 764 C C . PRO A 1 97 ? -13.116 5.853 22.457 1.00 97.25 97 PRO A C 1
ATOM 766 O O . PRO A 1 97 ? -11.920 5.937 22.747 1.00 97.25 97 PRO A O 1
ATOM 769 N N . SER A 1 98 ? -13.952 5.026 23.092 1.00 97.88 98 SER A N 1
ATOM 770 C CA . SER A 1 98 ? -13.543 4.219 24.242 1.00 97.88 98 SER A CA 1
ATOM 771 C C . SER A 1 98 ? -12.526 3.144 23.869 1.00 97.88 98 SER A C 1
ATOM 773 O O . SER A 1 98 ? -11.590 2.909 24.629 1.00 97.88 98 SER A O 1
ATOM 775 N N . LEU A 1 99 ? -12.627 2.537 22.681 1.00 98.12 99 LEU A N 1
ATOM 776 C CA . LEU A 1 99 ? -11.615 1.592 22.187 1.00 98.12 99 LEU A CA 1
ATOM 777 C C . LEU A 1 99 ? -10.236 2.253 22.058 1.00 98.12 99 LEU A C 1
ATOM 779 O O . LEU A 1 99 ? -9.234 1.642 22.427 1.00 98.12 99 LEU A O 1
ATOM 783 N N . ALA A 1 100 ? -10.173 3.509 21.603 1.00 97.44 100 ALA A N 1
ATOM 784 C CA . ALA A 1 100 ? -8.917 4.255 21.526 1.00 97.44 100 ALA A CA 1
ATOM 785 C C . ALA A 1 100 ? -8.319 4.541 22.915 1.00 97.44 100 ALA A C 1
ATOM 787 O O . ALA A 1 100 ? -7.115 4.372 23.131 1.00 97.44 100 ALA A O 1
ATOM 788 N N . VAL A 1 101 ? -9.158 4.942 23.877 1.00 96.81 101 VAL A N 1
ATOM 789 C CA . VAL A 1 101 ? -8.734 5.161 25.270 1.00 96.81 101 VAL A CA 1
ATOM 790 C C . VAL A 1 101 ? -8.213 3.861 25.884 1.00 96.81 101 VAL A C 1
ATOM 792 O O . VAL A 1 101 ? -7.136 3.849 26.486 1.00 96.81 101 VAL A O 1
ATOM 795 N N . LEU A 1 102 ? -8.941 2.759 25.691 1.00 96.62 102 LEU A N 1
ATOM 796 C CA . LEU A 1 102 ? -8.558 1.448 26.201 1.00 96.62 102 LEU A CA 1
ATOM 797 C C . LEU A 1 102 ? -7.262 0.950 25.583 1.00 96.62 102 LEU A C 1
ATOM 799 O O . LEU A 1 102 ? -6.391 0.531 26.339 1.00 96.62 102 LEU A O 1
ATOM 803 N N . TYR A 1 103 ? -7.099 1.042 24.261 1.00 97.19 103 TYR A N 1
ATOM 804 C CA . TYR A 1 103 ? -5.860 0.651 23.590 1.00 97.19 103 TYR A CA 1
ATOM 805 C C . TYR A 1 103 ? -4.649 1.350 24.224 1.00 97.19 103 TYR A C 1
ATOM 807 O O . TYR A 1 103 ? -3.700 0.690 24.645 1.00 97.19 103 TYR A O 1
ATOM 815 N N . LYS A 1 104 ? -4.719 2.679 24.385 1.00 94.81 104 LYS A N 1
ATOM 816 C CA . LYS A 1 104 ? -3.630 3.491 24.953 1.00 94.81 104 LYS A CA 1
ATOM 817 C C . LYS A 1 104 ? -3.310 3.144 26.410 1.00 94.81 104 LYS A C 1
ATOM 819 O O . LYS A 1 104 ? -2.160 3.255 26.831 1.00 94.81 104 LYS A O 1
ATOM 824 N N . GLY A 1 105 ? -4.326 2.794 27.195 1.00 91.69 105 GLY A N 1
ATOM 825 C CA . GLY A 1 105 ? -4.186 2.484 28.618 1.00 91.69 105 GLY A CA 1
ATOM 826 C C . GLY A 1 105 ? -3.816 1.032 28.923 1.00 91.69 105 GLY A C 1
ATOM 827 O O . GLY A 1 105 ? -3.547 0.719 30.085 1.00 91.69 105 GLY A O 1
ATOM 828 N N . ASN A 1 106 ? -3.826 0.137 27.930 1.00 92.50 106 ASN A N 1
ATOM 829 C CA . ASN A 1 106 ? -3.644 -1.292 28.156 1.00 92.50 106 ASN A CA 1
ATOM 830 C C . ASN A 1 106 ? -2.205 -1.767 27.922 1.00 92.50 106 ASN A C 1
ATOM 832 O O . ASN A 1 106 ? -1.474 -1.225 27.100 1.00 92.50 106 ASN A O 1
ATOM 836 N N . ARG A 1 107 ? -1.812 -2.815 28.651 1.00 91.25 107 ARG A N 1
ATOM 837 C CA . ARG A 1 107 ? -0.515 -3.495 28.505 1.00 91.25 107 ARG A CA 1
ATOM 838 C C . ARG A 1 107 ? -0.648 -4.908 27.942 1.00 91.25 107 ARG A C 1
ATOM 840 O O . ARG A 1 107 ? 0.348 -5.476 27.517 1.00 91.25 107 ARG A O 1
ATOM 847 N N . ASP A 1 108 ? -1.850 -5.476 27.957 1.00 93.50 108 ASP A N 1
ATOM 848 C CA . ASP A 1 108 ? -2.123 -6.797 27.406 1.00 93.50 108 ASP A CA 1
ATOM 849 C C . ASP A 1 108 ? -2.247 -6.715 25.877 1.00 93.50 108 ASP A C 1
ATOM 851 O O . ASP A 1 108 ? -3.065 -5.960 25.342 1.00 93.50 108 ASP A O 1
ATOM 855 N N . GLY A 1 109 ? -1.417 -7.483 25.168 1.00 94.19 109 GLY A N 1
ATOM 856 C CA . GLY A 1 109 ? -1.398 -7.513 23.703 1.00 94.19 109 GLY A CA 1
ATOM 857 C C . GLY A 1 109 ? -2.735 -7.949 23.099 1.00 94.19 109 GLY A C 1
ATOM 858 O O . GLY A 1 109 ? -3.190 -7.342 22.132 1.00 94.19 109 GLY A O 1
ATOM 859 N N . ASN A 1 110 ? -3.428 -8.916 23.714 1.00 94.50 110 ASN A N 1
ATOM 860 C CA . ASN A 1 110 ? -4.718 -9.396 23.211 1.00 94.50 110 ASN A CA 1
ATOM 861 C C . ASN A 1 110 ? -5.808 -8.326 23.339 1.00 94.50 110 ASN A C 1
ATOM 863 O O . ASN A 1 110 ? -6.576 -8.115 22.404 1.00 94.50 110 ASN A O 1
ATOM 867 N N . ALA A 1 111 ? -5.872 -7.622 24.471 1.00 96.12 111 ALA A N 1
ATOM 868 C CA . ALA A 1 111 ? -6.792 -6.509 24.671 1.00 96.12 111 ALA A CA 1
ATOM 869 C C . ALA A 1 111 ? -6.545 -5.388 23.657 1.00 96.12 111 ALA A C 1
ATOM 871 O O . ALA A 1 111 ? -7.500 -4.872 23.074 1.00 96.12 111 ALA A O 1
ATOM 872 N N . ARG A 1 112 ? -5.274 -5.024 23.437 1.00 97.38 112 ARG A N 1
ATOM 873 C CA . ARG A 1 112 ? -4.883 -4.011 22.447 1.00 97.38 112 ARG A CA 1
ATOM 874 C C . ARG A 1 112 ? -5.288 -4.430 21.036 1.00 97.38 112 ARG A C 1
ATOM 876 O O . ARG A 1 112 ? -5.942 -3.653 20.342 1.00 97.38 112 ARG A O 1
ATOM 883 N N . PHE A 1 113 ? -4.998 -5.671 20.651 1.00 97.81 113 PHE A N 1
ATOM 884 C CA . PHE A 1 113 ? -5.410 -6.212 19.361 1.00 97.81 113 PHE A CA 1
ATOM 885 C C . PHE A 1 113 ? -6.934 -6.199 19.188 1.00 97.81 113 PHE A C 1
ATOM 887 O O . PHE A 1 113 ? -7.419 -5.693 18.179 1.00 97.81 113 PHE A O 1
ATOM 894 N N . LEU A 1 114 ? -7.699 -6.659 20.185 1.00 97.75 114 LEU A N 1
ATOM 895 C CA . LEU A 1 114 ? -9.164 -6.618 20.145 1.00 97.75 114 LEU A CA 1
ATOM 896 C C . LEU A 1 114 ? -9.693 -5.187 19.992 1.00 97.75 114 LEU A C 1
ATOM 898 O O . LEU A 1 114 ? -10.612 -4.970 19.208 1.00 97.75 114 LEU A O 1
ATOM 902 N N . CYS A 1 115 ? -9.106 -4.202 20.684 1.00 98.06 115 CYS A N 1
ATOM 903 C CA . CYS A 1 115 ? -9.525 -2.805 20.550 1.00 98.06 115 CYS A CA 1
ATOM 904 C C . CYS A 1 115 ? -9.403 -2.308 19.103 1.00 98.06 115 CYS A C 1
ATOM 906 O O . CYS A 1 115 ? -10.348 -1.720 18.572 1.00 98.06 115 CYS A O 1
ATOM 908 N N . LEU A 1 116 ? -8.260 -2.571 18.463 1.00 98.00 116 LEU A N 1
ATOM 909 C CA . LEU A 1 116 ? -8.028 -2.187 17.072 1.00 98.00 116 LEU A CA 1
ATOM 910 C C . LEU A 1 116 ? -8.902 -2.991 16.105 1.00 98.00 116 LEU A C 1
ATOM 912 O O . LEU A 1 116 ? -9.464 -2.409 15.184 1.00 98.00 116 LEU A O 1
ATOM 916 N N . LYS A 1 117 ? -9.038 -4.304 16.313 1.00 97.50 117 LYS A N 1
ATOM 917 C CA . LYS A 1 117 ? -9.847 -5.171 15.453 1.00 97.50 117 LYS A CA 1
ATOM 918 C C . LYS A 1 117 ? -11.309 -4.726 15.434 1.00 97.50 117 LYS A C 1
ATOM 920 O O . LYS A 1 117 ? -11.857 -4.520 14.362 1.00 97.50 117 LYS A O 1
ATOM 925 N N . ILE A 1 118 ? -11.910 -4.485 16.603 1.00 97.75 118 ILE A N 1
ATOM 926 C CA . ILE A 1 118 ? -13.297 -3.999 16.695 1.00 97.75 118 ILE A CA 1
ATOM 927 C C . ILE A 1 118 ? -13.431 -2.636 16.008 1.00 97.75 118 ILE A C 1
ATOM 929 O O . ILE A 1 118 ? -14.399 -2.408 15.288 1.00 97.75 118 ILE A O 1
ATOM 933 N N . MET A 1 119 ? -12.469 -1.729 16.220 1.00 97.44 119 MET A N 1
ATOM 934 C CA . MET A 1 119 ? -12.457 -0.430 15.544 1.00 97.44 119 MET A CA 1
ATOM 935 C C . MET A 1 119 ? -12.414 -0.601 14.023 1.00 97.44 119 MET A C 1
ATOM 937 O O . MET A 1 119 ? -13.223 0.013 13.334 1.00 97.44 119 MET A O 1
ATOM 941 N N . PHE A 1 120 ? -11.527 -1.459 13.516 1.00 96.56 120 PHE A N 1
ATOM 942 C CA . PHE A 1 120 ? -11.421 -1.779 12.098 1.00 96.56 120 PHE A CA 1
ATOM 943 C C . PHE A 1 120 ? -12.735 -2.349 11.547 1.00 96.56 120 PHE A C 1
ATOM 945 O O . PHE A 1 120 ? -13.294 -1.758 10.629 1.00 96.56 120 PHE A O 1
ATOM 952 N N . ASP A 1 121 ? -13.266 -3.423 12.139 1.00 96.19 121 ASP A N 1
ATOM 953 C CA . ASP A 1 121 ? -14.463 -4.121 11.649 1.00 96.19 121 ASP A CA 1
ATOM 954 C C . ASP A 1 121 ? -15.694 -3.195 11.629 1.00 96.19 121 ASP A C 1
ATOM 956 O O . ASP A 1 121 ? -16.469 -3.174 10.673 1.00 96.19 121 ASP A O 1
ATOM 960 N N . VAL A 1 122 ? -15.868 -2.375 12.672 1.00 95.12 122 VAL A N 1
ATOM 961 C CA . VAL A 1 122 ? -16.965 -1.401 12.749 1.00 95.12 122 VAL A CA 1
ATOM 962 C C . VAL A 1 122 ? -16.801 -0.293 11.709 1.00 95.12 122 VAL A C 1
ATOM 964 O O . VAL A 1 122 ? -17.781 0.085 11.068 1.00 95.12 122 VAL A O 1
ATOM 967 N N . MET A 1 123 ? -15.593 0.255 11.546 1.00 93.50 123 MET A N 1
ATOM 968 C CA . MET A 1 123 ? -15.349 1.319 10.570 1.00 93.50 123 MET A CA 1
ATOM 969 C C . MET A 1 123 ? -15.493 0.808 9.136 1.00 93.50 123 MET A C 1
ATOM 971 O O . MET A 1 123 ? -16.092 1.510 8.331 1.00 93.50 123 MET A O 1
ATOM 975 N N . ASP A 1 124 ? -15.033 -0.407 8.839 1.00 92.81 124 ASP A N 1
ATOM 976 C CA . ASP A 1 124 ? -15.175 -1.053 7.529 1.00 92.81 124 ASP A CA 1
ATOM 977 C C . ASP A 1 124 ? -16.652 -1.245 7.151 1.00 92.81 124 ASP A C 1
ATOM 979 O O . ASP A 1 124 ? -17.079 -0.847 6.068 1.00 92.81 124 ASP A O 1
ATOM 983 N N . ILE A 1 125 ? -17.477 -1.747 8.078 1.00 92.62 125 ILE A N 1
ATOM 984 C CA . ILE A 1 125 ? -18.927 -1.892 7.862 1.00 92.62 125 ILE A CA 1
ATOM 985 C C . ILE A 1 125 ? -19.591 -0.540 7.595 1.00 92.62 125 ILE A C 1
ATOM 987 O O . ILE A 1 125 ? -20.404 -0.417 6.682 1.00 92.62 125 ILE A O 1
ATOM 991 N N . ILE A 1 126 ? -19.263 0.475 8.398 1.00 91.00 126 ILE A N 1
ATOM 992 C CA . ILE A 1 126 ? -19.862 1.806 8.272 1.00 91.00 126 ILE A CA 1
ATOM 993 C C . ILE A 1 126 ? -19.422 2.449 6.944 1.00 91.00 126 ILE A C 1
ATOM 995 O O . ILE A 1 126 ? -20.268 2.920 6.195 1.00 91.00 126 ILE A O 1
ATOM 999 N N . LEU A 1 127 ? -18.134 2.438 6.604 1.00 88.56 127 LEU A N 1
ATOM 1000 C CA . LEU A 1 127 ? -17.612 3.111 5.407 1.00 88.56 127 LEU A CA 1
ATOM 1001 C C . LEU A 1 127 ? -18.088 2.480 4.095 1.00 88.56 127 LEU A C 1
ATOM 1003 O O . LEU A 1 127 ? -18.389 3.208 3.151 1.00 88.56 127 LEU A O 1
ATOM 1007 N N . ASN A 1 128 ? -18.221 1.154 4.045 1.00 86.56 128 ASN A N 1
ATOM 1008 C CA . ASN A 1 128 ? -18.704 0.460 2.849 1.00 86.56 128 ASN A CA 1
ATOM 1009 C C . ASN A 1 128 ? -20.221 0.618 2.617 1.00 86.56 128 ASN A C 1
ATOM 1011 O O . ASN A 1 128 ? -20.735 0.221 1.568 1.00 86.56 128 ASN A O 1
ATOM 1015 N N . GLU A 1 129 ? -20.956 1.220 3.555 1.00 83.00 129 GLU A N 1
ATOM 1016 C CA . GLU A 1 129 ? -22.389 1.453 3.418 1.00 83.00 129 GLU A CA 1
ATOM 1017 C C . GLU A 1 129 ? -22.688 2.740 2.624 1.00 83.00 129 GLU A C 1
ATOM 1019 O O . GLU A 1 129 ? -22.535 3.868 3.100 1.00 83.00 129 GLU A O 1
ATOM 1024 N N . SER A 1 130 ? -23.226 2.569 1.413 1.00 62.19 130 SER A N 1
ATOM 1025 C CA . SER A 1 130 ? -23.541 3.658 0.465 1.00 62.19 130 SER A CA 1
ATOM 1026 C C . SER A 1 130 ? -24.555 4.711 0.960 1.00 62.19 130 SER A C 1
ATOM 1028 O O . SER A 1 130 ? -24.724 5.761 0.335 1.00 62.19 130 SER A O 1
ATOM 1030 N N . SER A 1 131 ? -25.253 4.458 2.071 1.00 62.62 131 SER A N 1
ATOM 1031 C CA . SER A 1 131 ? -26.368 5.277 2.568 1.00 62.62 131 SER A CA 1
ATOM 1032 C C . SER A 1 131 ? -25.988 6.327 3.630 1.00 62.62 131 SER A C 1
ATOM 1034 O O . SER A 1 131 ? -26.858 7.061 4.126 1.00 62.62 131 SER A O 1
ATOM 1036 N N . LEU A 1 132 ? -24.707 6.457 3.992 1.00 61.56 132 LEU A N 1
ATOM 1037 C CA . LEU A 1 132 ? -24.245 7.418 5.001 1.00 61.56 132 LEU A CA 1
ATOM 1038 C C . LEU A 1 132 ? -24.177 8.860 4.476 1.00 61.56 132 LEU A C 1
ATOM 1040 O O . LEU A 1 132 ? -23.125 9.350 4.086 1.00 61.56 132 LEU A O 1
ATOM 1044 N N . LYS A 1 133 ? -25.306 9.578 4.518 1.00 57.34 133 LYS A N 1
ATOM 1045 C CA . LYS A 1 133 ? -25.341 11.019 4.214 1.00 57.34 133 LYS A CA 1
ATOM 1046 C C . LYS A 1 133 ? -24.941 11.905 5.407 1.00 57.34 133 LYS A C 1
ATOM 1048 O O . LYS A 1 133 ? -25.442 11.741 6.525 1.00 57.34 133 LYS A O 1
ATOM 1053 N N . ASP A 1 134 ? -24.046 12.838 5.095 1.00 68.56 134 ASP A N 1
ATOM 1054 C CA . ASP A 1 134 ? -23.656 14.098 5.741 1.00 68.56 134 ASP A CA 1
ATOM 1055 C C . ASP A 1 134 ? -23.183 14.028 7.205 1.00 68.56 134 ASP A C 1
ATOM 1057 O O . ASP A 1 134 ? -21.998 13.808 7.454 1.00 68.56 134 ASP A O 1
ATOM 1061 N N . GLN A 1 135 ? -24.065 14.167 8.202 1.00 69.31 135 GLN A N 1
ATOM 1062 C CA . GLN A 1 135 ? -23.630 14.357 9.600 1.00 69.31 135 GLN A CA 1
ATOM 1063 C C . GLN A 1 135 ? -22.830 13.175 10.174 1.00 69.31 135 GLN A C 1
ATOM 1065 O O . GLN A 1 135 ? -21.923 13.353 10.986 1.00 69.31 135 GLN A O 1
ATOM 1070 N N . ARG A 1 136 ? -23.169 11.949 9.763 1.00 77.88 136 ARG A N 1
ATOM 1071 C CA . ARG A 1 136 ? -22.488 10.730 10.231 1.00 77.88 136 ARG A CA 1
ATOM 1072 C C . ARG A 1 136 ? -21.078 10.606 9.656 1.00 77.88 136 ARG A C 1
ATOM 1074 O O . ARG A 1 136 ? -20.197 10.089 10.336 1.00 77.88 136 ARG A O 1
ATOM 1081 N N . SER A 1 137 ? -20.879 11.094 8.432 1.00 84.25 137 SER A N 1
ATOM 1082 C CA . SER A 1 137 ? -19.564 11.137 7.795 1.00 84.25 137 SER A CA 1
ATOM 1083 C C . SER A 1 137 ? -18.654 12.134 8.514 1.00 84.25 137 SER A C 1
ATOM 1085 O O . SER A 1 137 ? -17.514 11.799 8.825 1.00 84.25 137 SER A O 1
ATOM 1087 N N . GLU A 1 138 ? -19.176 13.310 8.883 1.00 88.81 138 GLU A N 1
ATOM 1088 C CA . GLU A 1 138 ? -18.431 14.292 9.682 1.00 88.81 138 GLU A CA 1
ATOM 1089 C C . GLU A 1 138 ? -18.041 13.747 11.058 1.00 88.81 138 GLU A C 1
ATOM 1091 O O . GLU A 1 138 ? -16.883 13.871 11.457 1.00 88.81 138 GLU A O 1
ATOM 1096 N N . ASP A 1 139 ? -18.972 13.099 11.767 1.00 90.75 139 ASP A N 1
ATOM 1097 C CA . ASP A 1 139 ? -18.677 12.479 13.060 1.00 90.75 139 ASP A CA 1
ATOM 1098 C C . ASP A 1 139 ? -17.572 11.423 12.920 1.00 90.75 139 ASP A C 1
ATOM 1100 O O . ASP A 1 139 ? -16.614 11.419 13.689 1.00 90.75 139 ASP A O 1
ATOM 1104 N N . LEU A 1 140 ? -17.663 10.536 11.925 1.00 91.50 140 LEU A N 1
ATOM 1105 C CA . LEU A 1 140 ? -16.671 9.479 11.736 1.00 91.50 140 LEU A CA 1
ATOM 1106 C C . LEU A 1 140 ? -15.307 10.043 11.302 1.00 91.50 140 LEU A C 1
ATOM 1108 O O . LEU A 1 140 ? -14.265 9.559 11.754 1.00 91.50 140 LEU A O 1
ATOM 1112 N N . LYS A 1 141 ? -15.294 11.124 10.518 1.00 93.50 141 LYS A N 1
ATOM 1113 C CA . LYS A 1 141 ? -14.085 11.893 10.209 1.00 93.50 141 LYS A CA 1
ATOM 1114 C C . LYS A 1 141 ? -13.468 12.504 11.469 1.00 93.50 141 LYS A C 1
ATOM 1116 O O . LYS A 1 141 ? -12.258 12.388 11.670 1.00 93.50 141 LYS A O 1
ATOM 1121 N N . LEU A 1 142 ? -14.276 13.085 12.357 1.00 93.94 142 LEU A N 1
ATOM 1122 C CA . LEU A 1 142 ? -13.810 13.594 13.651 1.00 93.94 142 LEU A CA 1
ATOM 1123 C C . LEU A 1 142 ? -13.217 12.478 14.515 1.00 93.94 142 LEU A C 1
ATOM 1125 O O . LEU A 1 142 ? -12.144 12.671 15.087 1.00 93.94 142 LEU A O 1
ATOM 1129 N N . ILE A 1 143 ? -13.860 11.307 14.569 1.00 94.31 143 ILE A N 1
ATOM 1130 C CA . ILE A 1 143 ? -13.348 10.147 15.309 1.00 94.31 143 ILE A CA 1
ATOM 1131 C C . ILE A 1 143 ? -12.005 9.679 14.749 1.00 94.31 143 ILE A C 1
ATOM 1133 O O . ILE A 1 143 ? -11.057 9.477 15.509 1.00 94.31 143 ILE A O 1
ATOM 1137 N N . SER A 1 144 ? -11.900 9.573 13.427 1.00 95.62 144 SER A N 1
ATOM 1138 C CA . SER A 1 144 ? -10.674 9.155 12.739 1.00 95.62 144 SER A CA 1
ATOM 1139 C C . SER A 1 144 ? -9.493 10.063 13.094 1.00 95.62 144 SER A C 1
ATOM 1141 O O . SER A 1 144 ? -8.424 9.579 13.460 1.00 95.62 144 SER A O 1
ATOM 1143 N N . ASN A 1 145 ? -9.708 11.381 13.079 1.00 95.50 145 ASN A N 1
ATOM 1144 C CA . ASN A 1 145 ? -8.667 12.374 13.357 1.00 95.50 145 ASN A CA 1
ATOM 1145 C C . ASN A 1 145 ? -8.374 12.561 14.855 1.00 95.50 145 ASN A C 1
ATOM 1147 O O . ASN A 1 145 ? -7.243 12.866 15.223 1.00 95.50 145 ASN A O 1
ATOM 1151 N N . SER A 1 146 ? -9.366 12.376 15.731 1.00 95.12 146 SER A N 1
ATOM 1152 C CA . SER A 1 146 ? -9.220 12.643 17.174 1.00 95.12 146 SER A CA 1
ATOM 1153 C C . SER A 1 146 ? -8.801 11.417 17.985 1.00 95.12 146 SER A C 1
ATOM 1155 O O . SER A 1 146 ? -8.233 11.567 19.066 1.00 95.12 146 SER A O 1
ATOM 1157 N N . HIS A 1 147 ? -9.083 10.209 17.488 1.00 95.25 147 HIS A N 1
ATOM 1158 C CA . HIS A 1 147 ? -8.877 8.963 18.228 1.00 95.25 147 HIS A CA 1
ATOM 1159 C C . HIS A 1 147 ? -7.945 7.986 17.512 1.00 95.25 147 HIS A C 1
ATOM 1161 O O . HIS A 1 147 ? -7.003 7.511 18.139 1.00 95.25 147 HIS A O 1
ATOM 1167 N N . PHE A 1 148 ? -8.159 7.699 16.224 1.00 96.44 148 PHE A N 1
ATOM 1168 C CA . PHE A 1 148 ? -7.327 6.725 15.505 1.00 96.44 148 PHE A CA 1
ATOM 1169 C C . PHE A 1 148 ? -5.962 7.303 15.109 1.00 96.44 148 PHE A C 1
ATOM 1171 O O . PHE A 1 148 ? -4.926 6.762 15.497 1.00 96.44 148 PHE A O 1
ATOM 1178 N N . LEU A 1 149 ? -5.943 8.424 14.383 1.00 95.19 149 LEU A N 1
ATOM 1179 C CA . LEU A 1 149 ? -4.710 9.010 13.852 1.00 95.19 149 LEU A CA 1
ATOM 1180 C C . LEU A 1 149 ? -3.656 9.313 14.942 1.00 95.19 149 LEU A C 1
ATOM 1182 O O . LEU A 1 149 ? -2.492 8.965 14.741 1.00 95.19 149 LEU A O 1
ATOM 1186 N N . PRO A 1 150 ? -4.013 9.846 16.131 1.00 94.44 150 PRO A N 1
ATOM 1187 C CA . PRO A 1 150 ? -3.045 10.054 17.211 1.00 94.44 150 PRO A CA 1
ATOM 1188 C C . PRO A 1 150 ? -2.453 8.760 17.791 1.00 94.44 150 PRO A C 1
ATOM 1190 O O . PRO A 1 150 ? -1.370 8.798 18.374 1.00 94.44 150 PRO A O 1
ATOM 1193 N N . LEU A 1 151 ? -3.150 7.625 17.661 1.00 95.12 151 LEU A N 1
ATOM 1194 C CA . LEU A 1 151 ? -2.652 6.307 18.070 1.00 95.12 151 LEU A CA 1
ATOM 1195 C C . LEU A 1 151 ? -1.798 5.645 16.993 1.00 95.12 151 LEU A C 1
ATOM 1197 O O . LEU A 1 151 ? -1.000 4.764 17.316 1.00 95.12 151 LEU A O 1
ATOM 1201 N N . TYR A 1 152 ? -1.928 6.064 15.734 1.00 94.06 152 TYR A N 1
ATOM 1202 C CA . TYR A 1 152 ? -1.243 5.427 14.616 1.00 94.06 152 TYR A CA 1
ATOM 1203 C C . TYR A 1 152 ? 0.266 5.252 14.854 1.00 94.06 152 TYR A C 1
ATOM 1205 O O . TYR A 1 152 ? 0.721 4.119 14.747 1.00 94.06 152 TYR A O 1
ATOM 1213 N N . PRO A 1 153 ? 1.046 6.254 15.320 1.00 91.69 153 PRO A N 1
ATOM 1214 C CA . PRO A 1 153 ? 2.479 6.071 15.566 1.00 91.69 153 PRO A CA 1
ATOM 1215 C C . PRO A 1 153 ? 2.829 4.939 16.541 1.00 91.69 153 PRO A C 1
ATOM 1217 O O . PRO A 1 153 ? 3.887 4.335 16.373 1.00 91.69 153 PRO A O 1
ATOM 1220 N N . THR A 1 154 ? 1.970 4.683 17.538 1.00 93.38 154 THR A N 1
ATOM 1221 C CA . THR A 1 154 ? 2.125 3.577 18.500 1.00 93.38 154 THR A CA 1
ATOM 1222 C C . THR A 1 154 ? 1.632 2.246 17.946 1.00 93.38 154 THR A C 1
ATOM 1224 O O . THR A 1 154 ? 2.212 1.219 18.265 1.00 93.38 154 THR A O 1
ATOM 1227 N N . LEU A 1 155 ? 0.608 2.266 17.088 1.00 94.81 155 LEU A N 1
ATOM 1228 C CA . LEU A 1 155 ? 0.036 1.066 16.479 1.00 94.81 155 LEU A CA 1
ATOM 1229 C C . LEU A 1 155 ? 1.021 0.375 15.524 1.00 94.81 155 LEU A C 1
ATOM 1231 O O . LEU A 1 155 ? 1.106 -0.847 15.515 1.00 94.81 155 LEU A O 1
ATOM 1235 N N . ILE A 1 156 ? 1.777 1.146 14.735 1.00 91.25 156 ILE A N 1
ATOM 1236 C CA . ILE A 1 156 ? 2.789 0.603 13.808 1.00 91.25 156 ILE A CA 1
ATOM 1237 C C . ILE A 1 156 ? 4.040 0.068 14.532 1.00 91.25 156 ILE A C 1
ATOM 1239 O O . ILE A 1 156 ? 4.719 -0.801 14.001 1.00 91.25 156 ILE A O 1
ATOM 1243 N N . GLU A 1 157 ? 4.337 0.537 15.746 1.00 90.75 157 GLU A N 1
ATOM 1244 C CA . GLU A 1 157 ? 5.459 0.024 16.556 1.00 90.75 157 GLU A CA 1
ATOM 1245 C C . GLU A 1 157 ? 5.072 -1.185 17.432 1.00 90.75 157 GLU A C 1
ATOM 1247 O O . GLU A 1 157 ? 5.890 -1.659 18.219 1.00 90.75 157 GLU A O 1
ATOM 1252 N N . ASP A 1 158 ? 3.824 -1.648 17.352 1.00 94.50 158 ASP A N 1
ATOM 1253 C CA . ASP A 1 158 ? 3.303 -2.709 18.212 1.00 94.50 158 ASP A CA 1
ATOM 1254 C C . ASP A 1 158 ? 3.615 -4.121 17.679 1.00 94.50 158 ASP A C 1
ATOM 1256 O O . ASP A 1 158 ? 4.123 -4.303 16.575 1.00 94.50 158 ASP A O 1
ATOM 1260 N N . GLU A 1 159 ? 3.298 -5.138 18.477 1.00 92.94 159 GLU A N 1
ATOM 1261 C CA . GLU A 1 159 ? 3.484 -6.547 18.127 1.00 92.94 159 GLU A CA 1
ATOM 1262 C C . GLU A 1 159 ? 2.478 -7.014 17.060 1.00 92.94 159 GLU A C 1
ATOM 1264 O O . GLU A 1 159 ? 1.324 -6.570 17.008 1.00 92.94 159 GLU A O 1
ATOM 1269 N N . ASP A 1 160 ? 2.895 -7.964 16.219 1.00 91.00 160 ASP A N 1
ATOM 1270 C CA . ASP A 1 160 ? 2.007 -8.582 15.236 1.00 91.00 160 ASP A CA 1
ATOM 1271 C C . ASP A 1 160 ? 0.762 -9.199 15.907 1.00 91.00 160 ASP A C 1
ATOM 1273 O O . ASP A 1 160 ? 0.874 -9.834 16.960 1.00 91.00 160 ASP A O 1
ATOM 1277 N N . PRO A 1 161 ? -0.442 -9.067 15.308 1.00 93.69 161 PRO A N 1
ATOM 1278 C CA . PRO A 1 161 ? -0.732 -8.527 13.972 1.00 93.69 161 PRO A CA 1
ATOM 1279 C C . PRO A 1 161 ? -1.192 -7.049 13.969 1.00 93.69 161 PRO A C 1
ATOM 1281 O O . PRO A 1 161 ? -1.820 -6.603 13.005 1.00 93.69 161 PRO A O 1
ATOM 1284 N N . ILE A 1 162 ? -0.954 -6.287 15.043 1.00 95.62 162 ILE A N 1
ATOM 1285 C CA . ILE A 1 162 ? -1.501 -4.928 15.228 1.00 95.62 162 ILE A CA 1
ATOM 1286 C C . ILE A 1 162 ? -1.053 -3.950 14.121 1.00 95.62 162 ILE A C 1
ATOM 1288 O O . ILE A 1 162 ? -1.937 -3.299 13.548 1.00 95.62 162 ILE A O 1
ATOM 1292 N N . PRO A 1 163 ? 0.241 -3.867 13.736 1.00 92.25 163 PRO A N 1
ATOM 1293 C CA . PRO A 1 163 ? 0.685 -2.950 12.681 1.00 92.25 163 PRO A CA 1
ATOM 1294 C C . PRO A 1 163 ? -0.054 -3.151 11.353 1.00 92.25 163 PRO A C 1
ATOM 1296 O O . PRO A 1 163 ? -0.488 -2.180 10.731 1.00 92.25 163 PRO A O 1
ATOM 1299 N N . MET A 1 164 ? -0.288 -4.410 10.966 1.00 90.50 164 MET A N 1
ATOM 1300 C CA . MET A 1 164 ? -0.993 -4.764 9.731 1.00 90.50 164 MET A CA 1
ATOM 1301 C C . MET A 1 164 ? -2.435 -4.235 9.717 1.00 90.50 164 MET A C 1
ATOM 1303 O O . MET A 1 164 ? -2.884 -3.665 8.720 1.00 90.50 164 MET A O 1
ATOM 1307 N N . TYR A 1 165 ? -3.174 -4.408 10.818 1.00 94.31 165 TYR A N 1
ATOM 1308 C CA . TYR A 1 165 ? -4.548 -3.900 10.928 1.00 94.31 165 TYR A CA 1
ATOM 1309 C C . TYR A 1 165 ? -4.583 -2.371 10.929 1.00 94.31 165 TYR A C 1
ATOM 1311 O O . TYR A 1 165 ? -5.466 -1.774 10.313 1.00 94.31 165 TYR A O 1
ATOM 1319 N N . ALA A 1 166 ? -3.612 -1.729 11.579 1.00 95.00 166 ALA A N 1
ATOM 1320 C CA . ALA A 1 166 ? -3.529 -0.276 11.626 1.00 95.00 166 ALA A CA 1
ATOM 1321 C C . ALA A 1 166 ? -3.261 0.309 10.236 1.00 95.00 166 ALA A C 1
ATOM 1323 O O . ALA A 1 166 ? -3.915 1.274 9.843 1.00 95.00 166 ALA A O 1
ATOM 1324 N N . GLN A 1 167 ? -2.354 -0.298 9.470 1.00 91.94 167 GLN A N 1
ATOM 1325 C CA . GLN A 1 167 ? -2.070 0.091 8.087 1.00 91.94 167 GLN A CA 1
ATOM 1326 C C . GLN A 1 167 ? -3.301 -0.078 7.196 1.00 91.94 167 GLN A C 1
ATOM 1328 O O . GLN A 1 167 ? -3.656 0.847 6.469 1.00 91.94 167 GLN A O 1
ATOM 1333 N N . LYS A 1 168 ? -3.998 -1.218 7.298 1.00 93.12 168 LYS A N 1
ATOM 1334 C CA . LYS A 1 168 ? -5.238 -1.464 6.548 1.00 93.12 168 LYS A CA 1
ATOM 1335 C C . LYS A 1 168 ? -6.311 -0.415 6.865 1.00 93.12 168 LYS A C 1
ATOM 1337 O O . LYS A 1 168 ? -6.926 0.122 5.947 1.00 93.12 168 LYS A O 1
ATOM 1342 N N . LEU A 1 169 ? -6.495 -0.084 8.147 1.00 95.31 169 LEU A N 1
ATOM 1343 C CA . LEU A 1 169 ? -7.432 0.955 8.578 1.00 95.31 169 LEU A CA 1
ATOM 1344 C C . LEU A 1 169 ? -7.033 2.337 8.045 1.00 95.31 169 LEU A C 1
ATOM 1346 O O . LEU A 1 169 ? -7.883 3.061 7.539 1.00 95.31 169 LEU A O 1
ATOM 1350 N N . LEU A 1 170 ? -5.749 2.703 8.114 1.00 94.75 170 LEU A N 1
ATOM 1351 C CA . LEU A 1 170 ? -5.283 3.997 7.614 1.00 94.75 170 LEU A CA 1
ATOM 1352 C C . LEU A 1 170 ? -5.495 4.136 6.101 1.00 94.75 170 LEU A C 1
ATOM 1354 O O . LEU A 1 170 ? -5.983 5.176 5.668 1.00 94.75 170 LEU A O 1
ATOM 1358 N N . VAL A 1 171 ? -5.166 3.105 5.315 1.00 92.19 171 VAL A N 1
ATOM 1359 C CA . VAL A 1 171 ? -5.391 3.102 3.857 1.00 92.19 171 VAL A CA 1
ATOM 1360 C C . VAL A 1 171 ? -6.867 3.327 3.551 1.00 92.19 171 VAL A C 1
ATOM 1362 O O . VAL A 1 171 ? -7.190 4.243 2.801 1.00 92.19 171 VAL A O 1
ATOM 1365 N N . MET A 1 172 ? -7.760 2.582 4.207 1.00 92.56 172 MET A N 1
ATOM 1366 C CA . MET A 1 172 ? -9.203 2.764 4.052 1.00 92.56 172 MET A CA 1
ATOM 1367 C C . MET A 1 172 ? -9.630 4.204 4.395 1.00 92.56 172 MET A C 1
ATOM 1369 O O . MET A 1 172 ? -10.349 4.846 3.637 1.00 92.56 172 MET A O 1
ATOM 1373 N N . LEU A 1 173 ? -9.153 4.773 5.503 1.00 93.44 173 LEU A N 1
ATOM 1374 C CA . LEU A 1 173 ? -9.519 6.140 5.899 1.00 93.44 173 LEU A CA 1
ATOM 1375 C C . LEU A 1 173 ? -8.989 7.226 4.955 1.00 93.44 173 LEU A C 1
ATOM 1377 O O . LEU A 1 173 ? -9.587 8.302 4.888 1.00 93.44 173 LEU A O 1
ATOM 1381 N N . ILE A 1 174 ? -7.896 6.962 4.240 1.00 92.00 174 ILE A N 1
ATOM 1382 C CA . ILE A 1 174 ? -7.398 7.829 3.166 1.00 92.00 174 ILE A CA 1
ATOM 1383 C C . ILE A 1 174 ? -8.284 7.685 1.922 1.00 92.00 174 ILE A C 1
ATOM 1385 O O . ILE A 1 174 ? -8.701 8.697 1.370 1.00 92.00 174 ILE A O 1
ATOM 1389 N N . GLU A 1 175 ? -8.613 6.455 1.508 1.00 89.38 175 GLU A N 1
ATOM 1390 C CA . GLU A 1 175 ? -9.454 6.173 0.329 1.00 89.38 175 GLU A CA 1
ATOM 1391 C C . GLU A 1 175 ? -10.852 6.808 0.436 1.00 89.38 175 GLU A C 1
ATOM 1393 O O . GLU A 1 175 ? -11.399 7.268 -0.565 1.00 89.38 175 GLU A O 1
ATOM 1398 N N . PHE A 1 176 ? -11.408 6.887 1.649 1.00 88.88 176 PHE A N 1
ATOM 1399 C CA . PHE A 1 176 ? -12.696 7.532 1.924 1.00 88.88 176 PHE A CA 1
ATOM 1400 C C . PHE A 1 176 ? -12.601 9.040 2.253 1.00 88.88 176 PHE A C 1
ATOM 1402 O O . PHE A 1 176 ? -13.606 9.633 2.643 1.00 88.88 176 PHE A O 1
ATOM 1409 N N . ASP A 1 177 ? -11.433 9.685 2.115 1.00 89.06 177 ASP A N 1
ATOM 1410 C CA . ASP A 1 177 ? -11.190 11.115 2.409 1.00 89.06 177 ASP A CA 1
ATOM 1411 C C . ASP A 1 177 ? -11.412 11.537 3.884 1.00 89.06 177 ASP A C 1
ATOM 1413 O O . ASP A 1 177 ? -11.736 12.699 4.200 1.00 89.06 177 ASP A O 1
ATOM 1417 N N . TYR A 1 178 ? -11.250 10.612 4.835 1.00 91.75 178 TYR A N 1
ATOM 1418 C CA . TYR A 1 178 ? -11.460 10.873 6.270 1.00 91.75 178 TYR A CA 1
ATOM 1419 C C . TYR A 1 178 ? -10.169 11.293 6.969 1.00 91.75 178 TYR A C 1
ATOM 1421 O O . TYR A 1 178 ? -10.214 12.108 7.893 1.00 91.75 178 TYR A O 1
ATOM 1429 N N . ILE A 1 179 ? -9.024 10.816 6.490 1.00 93.19 179 ILE A N 1
ATOM 1430 C CA . ILE A 1 179 ? -7.693 11.291 6.878 1.00 93.19 179 ILE A CA 1
ATOM 1431 C C . ILE A 1 179 ? -7.017 11.839 5.628 1.00 93.19 179 ILE A C 1
ATOM 1433 O O . ILE A 1 179 ? -7.000 11.175 4.593 1.00 93.19 179 ILE A O 1
ATOM 1437 N N . LYS A 1 180 ? -6.463 13.052 5.703 1.00 91.38 180 LYS A N 1
ATOM 1438 C CA . LYS A 1 180 ? -5.713 13.608 4.577 1.00 91.38 180 LYS A CA 1
ATOM 1439 C C . LYS A 1 180 ? -4.268 13.150 4.655 1.00 91.38 180 LYS A C 1
ATOM 1441 O O . LYS A 1 180 ? -3.698 13.060 5.740 1.00 91.38 180 LYS A O 1
ATOM 1446 N N . ILE A 1 181 ? -3.635 12.974 3.496 1.00 88.69 181 ILE A N 1
ATOM 1447 C CA . ILE A 1 181 ? -2.196 12.701 3.444 1.00 88.69 181 ILE A CA 1
ATOM 1448 C C . ILE A 1 181 ? -1.408 13.792 4.180 1.00 88.69 181 ILE A C 1
ATOM 1450 O O . ILE A 1 181 ? -0.498 13.466 4.935 1.00 88.69 181 ILE A O 1
ATOM 1454 N N . SER A 1 182 ? -1.818 15.064 4.077 1.00 88.94 182 SER A N 1
ATOM 1455 C CA . SER A 1 182 ? -1.201 16.182 4.809 1.00 88.94 182 SER A CA 1
ATOM 1456 C C . SER A 1 182 ? -1.064 15.958 6.317 1.00 88.94 182 SER A C 1
ATOM 1458 O O . SER A 1 182 ? -0.142 16.497 6.923 1.00 88.94 182 SER A O 1
ATOM 1460 N N . ASP A 1 183 ? -1.947 15.156 6.913 1.00 88.06 183 ASP A N 1
ATOM 1461 C CA . ASP A 1 183 ? -1.973 14.893 8.353 1.00 88.06 183 ASP A CA 1
ATOM 1462 C C . ASP A 1 183 ? -0.935 13.825 8.771 1.00 88.06 183 ASP A C 1
ATOM 1464 O O . ASP A 1 183 ? -0.678 13.643 9.961 1.00 88.06 183 ASP A O 1
ATOM 1468 N N . ILE A 1 184 ? -0.306 13.143 7.802 1.00 88.25 184 ILE A N 1
ATOM 1469 C CA . ILE A 1 184 ? 0.701 12.081 8.001 1.00 88.25 184 ILE A CA 1
ATOM 1470 C C . ILE A 1 184 ? 2.055 12.354 7.316 1.00 88.25 184 ILE A C 1
ATOM 1472 O O . ILE A 1 184 ? 2.930 11.491 7.342 1.00 88.25 184 ILE A O 1
ATOM 1476 N N . LEU A 1 185 ? 2.267 13.544 6.739 1.00 85.38 185 LEU A N 1
ATOM 1477 C CA . LEU A 1 185 ? 3.483 13.904 5.979 1.00 85.38 185 LEU A CA 1
ATOM 1478 C C . LEU A 1 185 ? 4.728 14.247 6.822 1.00 85.38 185 LEU A C 1
ATOM 1480 O O . LEU A 1 185 ? 5.719 14.746 6.290 1.00 85.38 185 LEU A O 1
ATOM 1484 N N . ASP A 1 186 ? 4.728 13.977 8.125 1.00 85.12 186 ASP A N 1
ATOM 1485 C CA . ASP A 1 186 ? 5.944 14.107 8.933 1.00 85.12 186 ASP A CA 1
ATOM 1486 C C . ASP A 1 186 ? 6.997 13.050 8.539 1.00 85.12 186 ASP A C 1
ATOM 1488 O O . ASP A 1 186 ? 6.672 11.881 8.319 1.00 85.12 186 ASP A O 1
ATOM 1492 N N . LEU A 1 187 ? 8.279 13.439 8.500 1.00 80.12 187 LEU A N 1
ATOM 1493 C CA . LEU A 1 187 ? 9.382 12.571 8.064 1.00 80.12 187 LEU A CA 1
ATOM 1494 C C . LEU A 1 187 ? 9.458 11.258 8.859 1.00 80.12 187 LEU A C 1
ATOM 1496 O O . LEU A 1 187 ? 9.737 10.211 8.274 1.00 80.12 187 LEU A O 1
ATOM 1500 N N . LYS A 1 188 ? 9.205 11.280 10.175 1.00 87.69 188 LYS A N 1
ATOM 1501 C CA . LYS A 1 188 ? 9.237 10.064 11.001 1.00 87.69 188 LYS A CA 1
ATOM 1502 C C . LYS A 1 188 ? 8.117 9.113 10.590 1.00 87.69 188 LYS A C 1
ATOM 1504 O O . LYS A 1 188 ? 8.342 7.908 10.512 1.00 87.69 188 LYS A O 1
ATOM 1509 N N . MET A 1 189 ? 6.929 9.646 10.314 1.00 86.94 189 MET A N 1
ATOM 1510 C CA . MET A 1 189 ? 5.783 8.850 9.875 1.00 86.94 189 MET A CA 1
ATOM 1511 C C . MET A 1 189 ? 5.975 8.289 8.470 1.00 86.94 189 MET A C 1
ATOM 1513 O O . MET A 1 189 ? 5.754 7.096 8.264 1.00 86.94 189 MET A O 1
ATOM 1517 N N . VAL A 1 190 ? 6.461 9.104 7.533 1.00 90.38 190 VAL A N 1
ATOM 1518 C CA . VAL A 1 190 ? 6.786 8.656 6.173 1.00 90.38 190 VAL A CA 1
ATOM 1519 C C . VAL A 1 190 ? 7.859 7.568 6.218 1.00 90.38 190 VAL A C 1
ATOM 1521 O O . VAL A 1 190 ? 7.651 6.495 5.660 1.00 90.38 190 VAL A O 1
ATOM 1524 N N . SER A 1 191 ? 8.960 7.780 6.947 1.00 90.25 191 SER A N 1
ATOM 1525 C CA . SER A 1 191 ? 10.027 6.779 7.088 1.00 90.25 191 SER A CA 1
ATOM 1526 C C . SER A 1 191 ? 9.500 5.435 7.584 1.00 90.25 191 SER A C 1
ATOM 1528 O O . SER A 1 191 ? 9.859 4.399 7.031 1.00 90.25 191 SER A O 1
ATOM 1530 N N . LYS A 1 192 ? 8.631 5.450 8.597 1.00 89.12 192 LYS A N 1
ATOM 1531 C CA . LYS A 1 192 ? 8.011 4.240 9.140 1.00 89.12 192 LYS A CA 1
ATOM 1532 C C . LYS A 1 192 ? 7.130 3.514 8.122 1.00 89.12 192 LYS A C 1
ATOM 1534 O O . LYS A 1 192 ? 7.151 2.291 8.052 1.00 89.12 192 LYS A O 1
ATOM 1539 N N . CYS A 1 193 ? 6.378 4.244 7.297 1.00 90.56 193 CYS A N 1
ATOM 1540 C CA . CYS A 1 193 ? 5.526 3.628 6.275 1.00 90.56 193 CYS A CA 1
ATOM 1541 C C . CYS A 1 193 ? 6.338 2.857 5.221 1.00 90.56 193 CYS A C 1
ATOM 1543 O O . CYS A 1 193 ? 5.861 1.853 4.704 1.00 90.56 193 CYS A O 1
ATOM 1545 N N . PHE A 1 194 ? 7.570 3.292 4.937 1.00 92.88 194 PHE A N 1
ATOM 1546 C CA . PHE A 1 194 ? 8.473 2.640 3.982 1.00 92.88 194 PHE A CA 1
ATOM 1547 C C . PHE A 1 194 ? 9.407 1.597 4.622 1.00 92.88 194 PHE A C 1
ATOM 1549 O O . PHE A 1 194 ? 10.122 0.900 3.904 1.00 92.88 194 PHE A O 1
ATOM 1556 N N . GLU A 1 195 ? 9.405 1.450 5.949 1.00 91.06 195 GLU A N 1
ATOM 1557 C CA . GLU A 1 195 ? 10.363 0.613 6.683 1.00 91.06 195 GLU A CA 1
ATOM 1558 C C . GLU A 1 195 ? 10.290 -0.870 6.292 1.00 91.06 195 GLU A C 1
ATOM 1560 O O . GLU A 1 195 ? 11.318 -1.545 6.237 1.00 91.06 195 GLU A O 1
ATOM 1565 N N . PHE A 1 196 ? 9.108 -1.367 5.910 1.00 91.19 196 PHE A N 1
ATOM 1566 C CA . PHE A 1 196 ? 8.939 -2.757 5.467 1.00 91.19 196 PHE A CA 1
ATOM 1567 C C . PHE A 1 196 ? 9.811 -3.113 4.247 1.00 91.19 196 PHE A C 1
ATOM 1569 O O . PHE A 1 196 ? 10.207 -4.265 4.097 1.00 91.19 196 PHE A O 1
ATOM 1576 N N . LEU A 1 197 ? 10.171 -2.134 3.405 1.00 92.94 197 LEU A N 1
ATOM 1577 C CA . LEU A 1 197 ? 11.064 -2.330 2.254 1.00 92.94 197 LEU A CA 1
ATOM 1578 C C . LEU A 1 197 ? 12.518 -2.608 2.665 1.00 92.94 197 LEU A C 1
ATOM 1580 O O . LEU A 1 197 ? 13.325 -3.076 1.854 1.00 92.94 197 LEU A O 1
ATOM 1584 N N . LEU A 1 198 ? 12.882 -2.285 3.908 1.00 89.88 198 LEU A N 1
ATOM 1585 C CA . LEU A 1 198 ? 14.214 -2.523 4.459 1.00 89.88 198 LEU A CA 1
ATOM 1586 C C . LEU A 1 198 ? 14.354 -3.936 5.043 1.00 89.88 198 LEU A C 1
ATOM 1588 O O . LEU A 1 198 ? 15.482 -4.421 5.158 1.00 89.88 198 LEU A O 1
ATOM 1592 N N . GLY A 1 199 ? 13.233 -4.583 5.379 1.00 88.38 199 GLY A N 1
ATOM 1593 C CA . GLY A 1 199 ? 13.166 -5.936 5.928 1.00 88.38 199 GLY A CA 1
ATOM 1594 C C . GLY A 1 199 ? 13.105 -7.043 4.870 1.00 88.38 199 GLY A C 1
ATOM 1595 O O . GLY A 1 199 ? 13.548 -6.880 3.731 1.00 88.38 199 GLY A O 1
ATOM 1596 N N . ASP A 1 200 ? 12.565 -8.196 5.273 1.00 89.69 200 ASP A N 1
ATOM 1597 C CA . ASP A 1 200 ? 12.284 -9.319 4.376 1.00 89.69 200 ASP A CA 1
ATOM 1598 C C . ASP A 1 200 ? 11.036 -9.026 3.528 1.00 89.69 200 ASP A C 1
ATOM 1600 O O . ASP A 1 200 ? 9.944 -8.814 4.060 1.00 89.69 200 ASP A O 1
ATOM 1604 N N . LEU A 1 201 ? 11.198 -9.041 2.202 1.00 90.00 201 LEU A N 1
ATOM 1605 C CA . LEU A 1 201 ? 10.122 -8.769 1.247 1.00 90.00 201 LEU A CA 1
ATOM 1606 C C . LEU A 1 201 ? 9.014 -9.830 1.289 1.00 90.00 201 LEU A C 1
ATOM 1608 O O . LEU A 1 201 ? 7.886 -9.527 0.910 1.00 90.00 201 LEU A O 1
ATOM 1612 N N . ALA A 1 202 ? 9.290 -11.036 1.798 1.00 87.38 202 ALA A N 1
ATOM 1613 C CA . ALA A 1 202 ? 8.265 -12.059 2.002 1.00 87.38 202 ALA A CA 1
ATOM 1614 C C . ALA A 1 202 ? 7.195 -11.639 3.028 1.00 87.38 202 ALA A C 1
ATOM 1616 O O . ALA A 1 202 ? 6.076 -12.145 2.985 1.00 87.38 202 ALA A O 1
ATOM 1617 N N . ASN A 1 203 ? 7.521 -10.691 3.913 1.00 86.00 203 ASN A N 1
ATOM 1618 C CA . ASN A 1 203 ? 6.596 -10.134 4.901 1.00 86.00 203 ASN A CA 1
ATOM 1619 C C . ASN A 1 203 ? 5.889 -8.863 4.397 1.00 86.00 203 ASN A C 1
ATOM 1621 O O . ASN A 1 203 ? 5.145 -8.229 5.149 1.00 86.00 203 ASN A O 1
ATOM 1625 N N . ALA A 1 204 ? 6.131 -8.446 3.149 1.00 89.38 204 ALA A N 1
ATOM 1626 C CA . ALA A 1 204 ? 5.478 -7.276 2.584 1.00 89.38 204 ALA A CA 1
ATOM 1627 C C . ALA A 1 204 ? 3.961 -7.496 2.487 1.00 89.38 204 ALA A C 1
ATOM 1629 O O . ALA A 1 204 ? 3.484 -8.535 2.037 1.00 89.38 204 ALA A O 1
ATOM 1630 N N . ASN A 1 205 ? 3.197 -6.478 2.876 1.00 89.44 205 ASN A N 1
ATOM 1631 C CA . ASN A 1 205 ? 1.744 -6.469 2.772 1.00 89.44 205 ASN A CA 1
ATOM 1632 C C . ASN A 1 205 ? 1.309 -5.496 1.668 1.00 89.44 205 ASN A C 1
ATOM 1634 O O . ASN A 1 205 ? 1.856 -4.396 1.568 1.00 89.44 205 ASN A O 1
ATOM 1638 N N . VAL A 1 206 ? 0.298 -5.861 0.872 1.00 92.50 206 VAL A N 1
ATOM 1639 C CA . VAL A 1 206 ? -0.217 -5.012 -0.218 1.00 92.50 206 VAL A CA 1
ATOM 1640 C C . VAL A 1 206 ? -0.683 -3.647 0.295 1.00 92.50 206 VAL A C 1
ATOM 1642 O O . VAL A 1 206 ? -0.490 -2.633 -0.372 1.00 92.50 206 VAL A O 1
ATOM 1645 N N . ASN A 1 207 ? -1.215 -3.587 1.519 1.00 91.31 207 ASN A N 1
ATOM 1646 C CA . ASN A 1 207 ? -1.641 -2.336 2.145 1.00 91.31 207 ASN A CA 1
ATOM 1647 C C . ASN A 1 207 ? -0.457 -1.396 2.411 1.00 91.31 207 ASN A C 1
ATOM 1649 O O . ASN A 1 207 ? -0.617 -0.183 2.311 1.00 91.31 207 ASN A O 1
ATOM 1653 N N . ASN A 1 208 ? 0.745 -1.928 2.659 1.00 91.81 208 ASN A N 1
ATOM 1654 C CA . ASN A 1 208 ? 1.947 -1.107 2.820 1.00 91.81 208 ASN A CA 1
ATOM 1655 C C . ASN A 1 208 ? 2.320 -0.448 1.495 1.00 91.81 208 ASN A C 1
ATOM 1657 O O . ASN A 1 208 ? 2.613 0.743 1.453 1.00 91.81 208 ASN A O 1
ATOM 1661 N N . VAL A 1 209 ? 2.246 -1.211 0.401 1.00 95.38 209 VAL A N 1
ATOM 1662 C CA . VAL A 1 209 ? 2.502 -0.696 -0.949 1.00 95.38 209 VAL A CA 1
ATOM 1663 C C . VAL A 1 209 ? 1.466 0.364 -1.322 1.00 95.38 209 VAL A C 1
ATOM 1665 O O . VAL A 1 209 ? 1.848 1.434 -1.790 1.00 95.38 209 VAL A O 1
ATOM 1668 N N . LYS A 1 210 ? 0.177 0.122 -1.048 1.00 93.81 210 LYS A N 1
ATOM 1669 C CA . LYS A 1 210 ? -0.902 1.103 -1.263 1.00 93.81 210 LYS A CA 1
ATOM 1670 C C . LYS A 1 210 ? -0.696 2.384 -0.452 1.00 93.81 210 LYS A C 1
ATOM 1672 O O . LYS A 1 210 ? -0.857 3.474 -0.995 1.00 93.81 210 LYS A O 1
ATOM 1677 N N . LEU A 1 211 ? -0.285 2.276 0.812 1.00 92.88 211 LEU A N 1
ATOM 1678 C CA . LEU A 1 211 ? 0.018 3.440 1.647 1.00 92.88 211 LEU A CA 1
ATOM 1679 C C . LEU A 1 211 ? 1.214 4.230 1.100 1.00 92.88 211 LEU A C 1
ATOM 1681 O O . LEU A 1 211 ? 1.132 5.449 0.955 1.00 92.88 211 LEU A O 1
ATOM 1685 N N . CYS A 1 212 ? 2.305 3.550 0.741 1.00 95.00 212 CYS A N 1
ATOM 1686 C CA . CYS A 1 212 ? 3.459 4.174 0.094 1.00 95.00 212 CYS A CA 1
ATOM 1687 C C . CYS A 1 212 ? 3.082 4.851 -1.227 1.00 95.00 212 CYS A C 1
ATOM 1689 O O . CYS A 1 212 ? 3.568 5.946 -1.506 1.00 95.00 212 CYS A O 1
ATOM 1691 N N . LEU A 1 213 ? 2.206 4.230 -2.021 1.00 94.94 213 LEU A N 1
ATOM 1692 C CA . LEU A 1 213 ? 1.687 4.792 -3.265 1.00 94.94 213 LEU A CA 1
ATOM 1693 C C . LEU A 1 213 ? 0.884 6.068 -3.001 1.00 94.94 213 LEU A C 1
ATOM 1695 O O . LEU A 1 213 ? 1.135 7.083 -3.651 1.00 94.94 213 LEU A O 1
ATOM 1699 N N . ALA A 1 214 ? -0.039 6.043 -2.039 1.00 91.81 214 ALA A N 1
ATOM 1700 C CA . ALA A 1 214 ? -0.840 7.206 -1.671 1.00 91.81 214 ALA A CA 1
ATOM 1701 C C . ALA A 1 214 ? 0.042 8.368 -1.182 1.00 91.81 214 ALA A C 1
ATOM 1703 O O . ALA A 1 214 ? -0.145 9.508 -1.605 1.00 91.81 214 ALA A O 1
ATOM 1704 N N . LEU A 1 215 ? 1.056 8.069 -0.362 1.00 92.19 215 LEU A N 1
ATOM 1705 C CA . LEU A 1 215 ? 2.051 9.038 0.099 1.00 92.19 215 LEU A CA 1
ATOM 1706 C C . LEU A 1 215 ? 2.859 9.628 -1.065 1.00 92.19 215 LEU A C 1
ATOM 1708 O O . LEU A 1 215 ? 2.945 10.846 -1.191 1.00 92.19 215 LEU A O 1
ATOM 1712 N N . ALA A 1 216 ? 3.437 8.787 -1.925 1.00 92.38 216 ALA A N 1
ATOM 1713 C CA . ALA A 1 216 ? 4.271 9.236 -3.042 1.00 92.38 216 ALA A CA 1
ATOM 1714 C C . ALA A 1 216 ? 3.471 9.979 -4.126 1.00 92.38 216 ALA A C 1
ATOM 1716 O O . ALA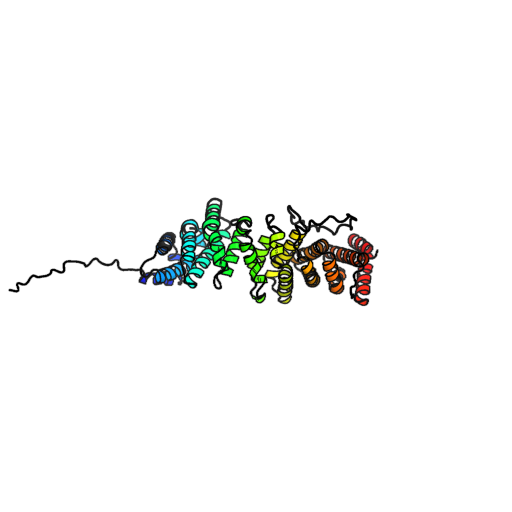 A 1 216 ? 4.019 10.826 -4.821 1.00 92.38 216 ALA A O 1
ATOM 1717 N N . SER A 1 217 ? 2.178 9.686 -4.267 1.00 90.81 217 SER A N 1
ATOM 1718 C CA . SER A 1 217 ? 1.300 10.344 -5.245 1.00 90.81 217 SER A CA 1
ATOM 1719 C C . SER A 1 217 ? 0.719 11.668 -4.749 1.00 90.81 217 SER A C 1
ATOM 1721 O O . SER A 1 217 ? 0.108 12.395 -5.536 1.00 90.81 217 SER A O 1
ATOM 1723 N N . ALA A 1 218 ? 0.862 11.985 -3.460 1.00 88.69 218 ALA A N 1
ATOM 1724 C CA . ALA A 1 218 ? 0.272 13.181 -2.883 1.00 88.69 218 ALA A CA 1
ATOM 1725 C C . ALA A 1 218 ? 0.958 14.455 -3.410 1.00 88.69 218 ALA A C 1
ATOM 1727 O O . ALA A 1 218 ? 2.189 14.540 -3.406 1.00 88.69 218 ALA A O 1
ATOM 1728 N N . PRO A 1 219 ? 0.197 15.483 -3.831 1.00 85.00 219 PRO A N 1
ATOM 1729 C CA . PRO A 1 219 ? 0.771 16.712 -4.379 1.00 85.00 219 PRO A CA 1
ATOM 1730 C C . PRO A 1 219 ? 1.583 17.518 -3.353 1.00 85.00 219 PRO A C 1
ATOM 1732 O O . PRO A 1 219 ? 2.394 18.359 -3.742 1.00 85.00 219 PRO A O 1
ATOM 1735 N N . GLU A 1 220 ? 1.358 17.292 -2.060 1.00 85.44 220 GLU A N 1
ATOM 1736 C CA . GLU A 1 220 ? 2.093 17.907 -0.957 1.00 85.44 220 GLU A CA 1
ATOM 1737 C C . GLU A 1 220 ? 3.404 17.175 -0.615 1.00 85.44 220 GLU A C 1
ATOM 1739 O O . GLU A 1 220 ? 4.186 17.690 0.186 1.00 85.44 220 GLU A O 1
ATOM 1744 N N . MET A 1 221 ? 3.662 15.997 -1.198 1.00 87.88 221 MET A N 1
ATOM 1745 C CA . MET A 1 221 ? 4.871 15.215 -0.934 1.00 87.88 221 MET A CA 1
ATOM 1746 C C . MET A 1 221 ? 6.118 15.906 -1.504 1.00 87.88 221 MET A C 1
ATOM 1748 O O . MET A 1 221 ? 6.203 16.192 -2.699 1.00 87.88 221 MET A O 1
ATOM 1752 N N . ASP A 1 222 ? 7.117 16.138 -0.649 1.00 86.06 222 ASP A N 1
ATOM 1753 C CA . ASP A 1 222 ? 8.416 16.681 -1.055 1.00 86.06 222 ASP A CA 1
ATOM 1754 C C . ASP A 1 222 ? 9.323 15.553 -1.571 1.00 86.06 222 ASP A C 1
ATOM 1756 O O . ASP A 1 222 ? 9.611 14.581 -0.864 1.00 86.06 222 ASP A O 1
ATOM 1760 N N . SER A 1 223 ? 9.832 15.700 -2.795 1.00 87.38 223 SER A N 1
ATOM 1761 C CA . SER A 1 223 ? 10.774 14.754 -3.396 1.00 87.38 223 SER A CA 1
ATOM 1762 C C . SER A 1 223 ? 12.066 14.608 -2.585 1.00 87.38 223 SER A C 1
ATOM 1764 O O . SER A 1 223 ? 12.675 13.537 -2.604 1.00 87.38 223 SER A O 1
ATOM 1766 N N . LYS A 1 224 ? 12.459 15.618 -1.795 1.00 87.94 224 LYS A N 1
ATOM 1767 C CA . LYS A 1 224 ? 13.589 15.510 -0.857 1.00 87.94 224 LYS A CA 1
ATOM 1768 C C . LYS A 1 224 ? 13.326 14.502 0.254 1.00 87.94 224 LYS A C 1
ATOM 1770 O O . LYS A 1 224 ? 14.252 13.782 0.623 1.00 87.94 224 LYS A O 1
ATOM 1775 N N . LEU A 1 225 ? 12.098 14.435 0.778 1.00 89.00 225 LEU A N 1
ATOM 1776 C CA . LEU A 1 225 ? 11.731 13.452 1.801 1.00 89.00 225 LEU A CA 1
ATOM 1777 C C . LEU A 1 225 ? 11.835 12.045 1.217 1.00 89.00 225 LEU A C 1
ATOM 1779 O O . LEU A 1 225 ? 12.513 11.205 1.799 1.00 89.00 225 LEU A O 1
ATOM 1783 N N . LEU A 1 226 ? 11.269 11.818 0.025 1.00 91.88 226 LEU A N 1
ATOM 1784 C CA . LEU A 1 226 ? 11.383 10.533 -0.676 1.00 91.88 226 LEU A CA 1
ATOM 1785 C C . LEU A 1 226 ? 12.845 10.167 -0.970 1.00 91.88 226 LEU A C 1
ATOM 1787 O O . LEU A 1 226 ? 13.252 9.027 -0.753 1.00 91.88 226 LEU A O 1
ATOM 1791 N N . SER A 1 227 ? 13.665 11.140 -1.377 1.00 91.50 227 SER A N 1
ATOM 1792 C CA . SER A 1 227 ? 15.095 10.927 -1.619 1.00 91.50 227 SER A CA 1
ATOM 1793 C C . SER A 1 227 ? 15.881 10.552 -0.362 1.00 91.50 227 SER A C 1
ATOM 1795 O O . SER A 1 227 ? 16.881 9.840 -0.463 1.00 91.50 227 SER A O 1
ATOM 1797 N N . GLN A 1 228 ? 15.478 11.032 0.818 1.00 91.69 228 GLN A N 1
ATOM 1798 C CA . GLN A 1 228 ? 16.142 10.696 2.082 1.00 91.69 228 GLN A CA 1
ATOM 1799 C C . GLN A 1 228 ? 15.899 9.242 2.501 1.00 91.69 228 GLN A C 1
ATOM 1801 O O . GLN A 1 228 ? 16.737 8.679 3.206 1.00 91.69 228 GLN A O 1
ATOM 1806 N N . LEU A 1 229 ? 14.807 8.627 2.035 1.00 92.44 229 LEU A N 1
ATOM 1807 C CA . LEU A 1 229 ? 14.468 7.237 2.342 1.00 92.44 229 LEU A CA 1
ATOM 1808 C C . LEU A 1 229 ? 15.434 6.238 1.688 1.00 92.44 229 LEU A C 1
ATOM 1810 O O . LEU A 1 229 ? 15.668 5.171 2.251 1.00 92.44 229 LEU A O 1
ATOM 1814 N N . LYS A 1 230 ? 16.006 6.575 0.520 1.00 93.50 230 LYS A N 1
ATOM 1815 C CA . LYS A 1 230 ? 16.905 5.701 -0.263 1.00 93.50 230 LYS A CA 1
ATOM 1816 C C . LYS A 1 230 ? 16.309 4.315 -0.557 1.00 93.50 230 LYS A C 1
ATOM 1818 O O . LYS A 1 230 ? 16.960 3.281 -0.381 1.00 93.50 230 LYS A O 1
ATOM 1823 N N . VAL A 1 231 ? 15.034 4.295 -0.942 1.00 95.62 231 VAL A N 1
ATOM 1824 C CA . VAL A 1 231 ? 14.235 3.071 -1.126 1.00 95.62 231 VAL A CA 1
ATOM 1825 C C . VAL A 1 231 ? 14.028 2.683 -2.588 1.00 95.62 231 VAL A C 1
ATOM 1827 O O . VAL A 1 231 ? 13.431 1.636 -2.827 1.00 95.62 231 VAL A O 1
ATOM 1830 N N . VAL A 1 232 ? 14.524 3.447 -3.571 1.00 96.12 232 VAL A N 1
ATOM 1831 C CA . VAL A 1 232 ? 14.244 3.199 -5.002 1.00 96.12 232 VAL A CA 1
ATOM 1832 C C . VAL A 1 232 ? 14.632 1.774 -5.396 1.00 96.12 232 VAL A C 1
ATOM 1834 O O . VAL A 1 232 ? 13.803 1.007 -5.885 1.00 96.12 232 VAL A O 1
ATOM 1837 N N . ARG A 1 233 ? 15.854 1.349 -5.062 1.00 96.12 233 ARG A N 1
ATOM 1838 C CA . ARG A 1 233 ? 16.301 -0.030 -5.309 1.00 96.12 233 ARG A CA 1
ATOM 1839 C C . ARG A 1 233 ? 15.425 -1.079 -4.631 1.00 96.12 233 ARG A C 1
ATOM 1841 O O . ARG A 1 233 ? 15.201 -2.147 -5.185 1.00 96.12 233 ARG A O 1
ATOM 1848 N N . LYS A 1 234 ? 14.938 -0.800 -3.421 1.00 97.00 234 LYS A N 1
ATOM 1849 C CA . LYS A 1 234 ? 14.095 -1.737 -2.666 1.00 97.00 234 LYS A CA 1
ATOM 1850 C C . LYS A 1 234 ? 12.700 -1.865 -3.274 1.00 97.00 234 LYS A C 1
ATOM 1852 O O . LYS A 1 234 ? 12.184 -2.975 -3.326 1.00 97.00 234 LYS A O 1
ATOM 1857 N N . ILE A 1 235 ? 12.138 -0.770 -3.787 1.00 97.62 235 ILE A N 1
ATOM 1858 C CA . ILE A 1 235 ? 10.897 -0.780 -4.573 1.00 97.62 235 ILE A CA 1
ATOM 1859 C C . ILE A 1 235 ? 11.093 -1.628 -5.837 1.00 97.62 235 ILE A C 1
ATOM 1861 O O . ILE A 1 235 ? 10.269 -2.494 -6.122 1.00 97.62 235 ILE A O 1
ATOM 1865 N N . GLY A 1 236 ? 12.212 -1.442 -6.544 1.00 97.19 236 GLY A N 1
ATOM 1866 C CA . GLY A 1 236 ? 12.576 -2.259 -7.703 1.00 97.19 236 GLY A CA 1
ATOM 1867 C C . GLY A 1 236 ? 12.692 -3.751 -7.376 1.00 97.19 236 GLY A C 1
ATOM 1868 O O . GLY A 1 236 ? 12.089 -4.587 -8.042 1.00 97.19 236 GLY A O 1
ATOM 1869 N N . ASN A 1 237 ? 13.398 -4.093 -6.297 1.00 97.62 237 ASN A N 1
ATOM 1870 C CA . ASN A 1 237 ? 13.518 -5.478 -5.834 1.00 97.62 237 ASN A CA 1
ATOM 1871 C C . ASN A 1 237 ? 12.158 -6.083 -5.449 1.00 97.62 237 ASN A C 1
ATOM 1873 O O . ASN A 1 237 ? 11.930 -7.267 -5.684 1.00 97.62 237 ASN A O 1
ATOM 1877 N N . LEU A 1 238 ? 11.257 -5.294 -4.851 1.00 97.81 238 LEU A N 1
ATOM 1878 C CA . LEU A 1 238 ? 9.904 -5.746 -4.529 1.00 97.81 238 LEU A CA 1
ATOM 1879 C C . LEU A 1 238 ? 9.081 -5.999 -5.795 1.00 97.81 238 LEU A C 1
ATOM 1881 O O . LEU A 1 238 ? 8.383 -7.004 -5.846 1.00 97.81 238 LEU A O 1
ATOM 1885 N N . LEU A 1 239 ? 9.194 -5.151 -6.822 1.00 97.81 239 LEU A N 1
ATOM 1886 C CA . LEU A 1 239 ? 8.562 -5.385 -8.124 1.00 97.81 239 LEU A CA 1
ATOM 1887 C C . LEU A 1 239 ? 9.033 -6.711 -8.741 1.00 97.81 239 LEU A C 1
ATOM 1889 O O . LEU A 1 239 ? 8.207 -7.517 -9.164 1.00 97.81 239 LEU A O 1
ATOM 1893 N N . GLU A 1 240 ? 10.345 -6.960 -8.751 1.00 97.06 240 GLU A N 1
ATOM 1894 C CA . GLU A 1 240 ? 10.917 -8.221 -9.242 1.00 97.06 240 GLU A CA 1
ATOM 1895 C C . GLU A 1 240 ? 10.434 -9.426 -8.429 1.00 97.06 240 GLU A C 1
ATOM 1897 O O . GLU A 1 240 ? 10.079 -10.455 -9.002 1.00 97.06 240 GLU A O 1
ATOM 1902 N N . PHE A 1 241 ? 10.382 -9.297 -7.102 1.00 97.00 241 PHE A N 1
ATOM 1903 C CA . PHE A 1 241 ? 9.898 -10.348 -6.210 1.00 97.00 241 PHE A CA 1
ATOM 1904 C C . PHE A 1 241 ? 8.416 -10.664 -6.442 1.00 97.00 241 PHE A C 1
ATOM 1906 O O . PHE A 1 241 ? 8.066 -11.829 -6.606 1.00 97.00 241 PHE A O 1
ATOM 1913 N N . VAL A 1 242 ? 7.561 -9.638 -6.483 1.00 96.25 242 VAL A N 1
ATOM 1914 C CA . VAL A 1 242 ? 6.114 -9.752 -6.726 1.00 96.25 242 VAL A CA 1
ATOM 1915 C C . VAL A 1 242 ? 5.848 -10.416 -8.072 1.00 96.25 242 VAL A C 1
ATOM 1917 O O . VAL A 1 242 ? 5.046 -11.345 -8.142 1.00 96.25 242 VAL A O 1
ATOM 1920 N N . TYR A 1 243 ? 6.559 -9.983 -9.118 1.00 96.19 243 TYR A N 1
ATOM 1921 C CA . TYR A 1 243 ? 6.448 -10.566 -10.450 1.00 96.19 243 TYR A CA 1
ATOM 1922 C C . TYR A 1 243 ? 6.900 -12.032 -10.469 1.00 96.19 243 TYR A C 1
ATOM 1924 O O . TYR A 1 243 ? 6.172 -12.893 -10.941 1.00 96.19 243 TYR A O 1
ATOM 1932 N N . ALA A 1 244 ? 8.056 -12.351 -9.880 1.00 96.50 244 ALA A N 1
ATOM 1933 C CA . ALA A 1 244 ? 8.582 -13.718 -9.848 1.00 96.50 244 ALA A CA 1
ATOM 1934 C C . ALA A 1 244 ? 7.758 -14.694 -8.984 1.00 96.50 244 ALA A C 1
ATOM 1936 O O . ALA A 1 244 ? 7.981 -15.906 -9.042 1.00 96.50 244 ALA A O 1
ATOM 1937 N N . LYS A 1 245 ? 6.872 -14.178 -8.127 1.00 95.75 245 LYS A N 1
ATOM 1938 C CA . LYS A 1 245 ? 5.997 -14.956 -7.241 1.00 95.75 245 LYS A CA 1
ATOM 1939 C C . LYS A 1 245 ? 4.536 -14.965 -7.683 1.00 95.75 245 LYS A C 1
ATOM 1941 O O . LYS A 1 245 ? 3.725 -15.516 -6.943 1.00 95.75 245 LYS A O 1
ATOM 1946 N N . ASP A 1 246 ? 4.216 -14.379 -8.837 1.00 93.44 246 ASP A N 1
ATOM 1947 C CA . ASP A 1 246 ? 2.852 -14.268 -9.368 1.00 93.44 246 ASP A CA 1
ATOM 1948 C C . ASP A 1 246 ? 1.864 -13.669 -8.344 1.00 93.44 246 ASP A C 1
ATOM 1950 O O . ASP A 1 246 ? 0.729 -14.115 -8.185 1.00 93.44 246 ASP A O 1
ATOM 1954 N N . MET A 1 247 ? 2.307 -12.650 -7.598 1.00 94.31 247 MET A N 1
ATOM 1955 C CA . MET A 1 247 ? 1.477 -11.962 -6.602 1.00 94.31 247 MET A CA 1
ATOM 1956 C C . MET A 1 247 ? 0.613 -10.886 -7.279 1.00 94.31 247 MET A C 1
ATOM 1958 O O . MET A 1 247 ? 0.891 -9.693 -7.157 1.00 94.31 247 MET A O 1
ATOM 1962 N N . GLU A 1 248 ? -0.426 -11.308 -8.004 1.00 92.00 248 GLU A N 1
ATOM 1963 C CA . GLU A 1 248 ? -1.274 -10.443 -8.849 1.00 92.00 248 GLU A CA 1
ATOM 1964 C C . GLU A 1 248 ? -1.811 -9.204 -8.108 1.00 92.00 248 GLU A C 1
ATOM 1966 O O . GLU A 1 248 ? -1.644 -8.084 -8.591 1.00 92.00 248 GLU A O 1
ATOM 1971 N N . ASP A 1 249 ? -2.322 -9.374 -6.881 1.00 93.19 249 ASP A N 1
ATOM 1972 C CA . ASP A 1 249 ? -2.873 -8.285 -6.052 1.00 93.19 249 ASP A CA 1
ATOM 1973 C C . ASP A 1 249 ? -1.875 -7.143 -5.768 1.00 93.19 249 ASP A C 1
ATOM 1975 O O . ASP A 1 249 ? -2.268 -6.028 -5.413 1.00 93.19 249 ASP A O 1
ATOM 1979 N N . PHE A 1 250 ? -0.570 -7.411 -5.883 1.00 95.31 250 PHE A N 1
ATOM 1980 C CA . PHE A 1 250 ? 0.484 -6.428 -5.642 1.00 95.31 250 PHE A CA 1
ATOM 1981 C C . PHE A 1 250 ? 0.900 -5.672 -6.901 1.00 95.31 250 PHE A C 1
ATOM 1983 O O . PHE A 1 250 ? 1.428 -4.569 -6.752 1.00 95.31 250 PHE A O 1
ATOM 1990 N N . LEU A 1 251 ? 0.701 -6.232 -8.102 1.00 95.62 251 LEU A N 1
ATOM 1991 C CA . LEU A 1 251 ? 1.282 -5.716 -9.347 1.00 95.62 251 LEU A CA 1
ATOM 1992 C C . LEU A 1 251 ? 0.844 -4.281 -9.643 1.00 95.62 251 LEU A C 1
ATOM 1994 O O . LEU A 1 251 ? 1.687 -3.405 -9.836 1.00 95.62 251 LEU A O 1
ATOM 1998 N N . GLU A 1 252 ? -0.457 -4.010 -9.631 1.00 94.94 252 GLU A N 1
ATOM 1999 C CA . GLU A 1 252 ? -0.960 -2.662 -9.895 1.00 94.94 252 GLU A CA 1
ATOM 2000 C C . GLU A 1 252 ? -0.465 -1.641 -8.842 1.00 94.94 252 GLU A C 1
ATOM 2002 O O . GLU A 1 252 ? 0.135 -0.634 -9.239 1.00 94.94 252 GLU A O 1
ATOM 2007 N N . PRO A 1 253 ? -0.576 -1.893 -7.517 1.00 95.75 253 PRO A N 1
ATOM 2008 C CA . PRO A 1 253 ? -0.009 -1.003 -6.503 1.00 95.75 253 PRO A CA 1
ATOM 2009 C C . PRO A 1 253 ? 1.504 -0.765 -6.622 1.00 95.75 253 PRO A C 1
ATOM 2011 O O . PRO A 1 253 ? 1.950 0.374 -6.463 1.00 95.75 253 PRO A O 1
ATOM 2014 N N . ILE A 1 254 ? 2.315 -1.799 -6.889 1.00 97.62 254 ILE A N 1
ATOM 2015 C CA . ILE A 1 254 ? 3.782 -1.656 -6.910 1.00 97.62 254 ILE A CA 1
ATOM 2016 C C . ILE A 1 254 ? 4.272 -0.921 -8.159 1.00 97.62 254 ILE A C 1
ATOM 2018 O O . ILE A 1 254 ? 5.159 -0.072 -8.054 1.00 97.62 254 ILE A O 1
ATOM 2022 N N . ILE A 1 255 ? 3.670 -1.169 -9.326 1.00 96.81 255 ILE A N 1
ATOM 2023 C CA . ILE A 1 255 ? 3.995 -0.424 -10.552 1.00 96.81 255 ILE A CA 1
ATOM 2024 C C . ILE A 1 255 ? 3.483 1.017 -10.422 1.00 96.81 255 ILE A C 1
ATOM 2026 O O . ILE A 1 255 ? 4.175 1.954 -10.822 1.00 96.81 255 ILE A O 1
ATOM 2030 N N . GLY A 1 256 ? 2.324 1.223 -9.789 1.00 96.38 256 GLY A N 1
ATOM 2031 C CA . GLY A 1 256 ? 1.843 2.552 -9.419 1.00 96.38 256 GLY A CA 1
ATOM 2032 C C . GLY A 1 256 ? 2.839 3.299 -8.527 1.00 96.38 256 GLY A C 1
ATOM 2033 O O . GLY A 1 256 ? 3.127 4.471 -8.772 1.00 96.38 256 GLY A O 1
ATOM 2034 N N . LEU A 1 257 ? 3.411 2.630 -7.519 1.00 97.06 257 LEU A N 1
ATOM 2035 C CA . LEU A 1 257 ? 4.410 3.226 -6.622 1.00 97.06 257 LEU A CA 1
ATOM 2036 C C . LEU A 1 257 ? 5.687 3.595 -7.385 1.00 97.06 257 LEU A C 1
ATOM 2038 O O . LEU A 1 257 ? 6.229 4.688 -7.208 1.00 97.06 257 LEU A O 1
ATOM 2042 N N . PHE A 1 258 ? 6.129 2.711 -8.278 1.00 96.44 258 PHE A N 1
ATOM 2043 C CA . PHE A 1 258 ? 7.246 2.950 -9.190 1.00 96.44 258 PHE A CA 1
ATOM 2044 C C . PHE A 1 258 ? 7.009 4.210 -10.038 1.00 96.44 258 PHE A C 1
ATOM 2046 O O . PHE A 1 258 ? 7.854 5.109 -10.091 1.00 96.44 258 PHE A O 1
ATOM 2053 N N . ARG A 1 259 ? 5.816 4.322 -10.634 1.00 95.50 259 ARG A N 1
ATOM 2054 C CA . ARG A 1 259 ? 5.373 5.486 -11.412 1.00 95.50 259 ARG A CA 1
ATOM 2055 C C . ARG A 1 259 ? 5.374 6.764 -10.578 1.00 95.50 259 ARG A C 1
ATOM 2057 O O . ARG A 1 259 ? 5.856 7.791 -11.052 1.00 95.50 259 ARG A O 1
ATOM 2064 N N . ALA A 1 260 ? 4.858 6.715 -9.351 1.00 94.75 260 ALA A N 1
ATOM 2065 C CA . ALA A 1 260 ? 4.798 7.872 -8.461 1.00 94.75 260 ALA A CA 1
ATOM 2066 C C . ALA A 1 260 ? 6.201 8.437 -8.174 1.00 94.75 260 ALA A C 1
ATOM 2068 O O . ALA A 1 260 ? 6.425 9.632 -8.351 1.00 94.75 260 ALA A O 1
ATOM 2069 N N . PHE A 1 261 ? 7.180 7.582 -7.861 1.00 94.81 261 PHE A N 1
ATOM 2070 C CA . PHE A 1 261 ? 8.575 8.002 -7.654 1.00 94.81 261 PHE A CA 1
ATOM 2071 C C . PHE A 1 261 ? 9.204 8.639 -8.904 1.00 94.81 261 PHE A C 1
ATOM 2073 O O . PHE A 1 261 ? 9.939 9.631 -8.808 1.00 94.81 261 PHE A O 1
ATOM 2080 N N . LEU A 1 262 ? 8.897 8.108 -10.091 1.00 93.25 262 LEU A N 1
ATOM 2081 C CA . LEU A 1 262 ? 9.350 8.698 -11.350 1.00 93.25 262 LEU A CA 1
ATOM 2082 C C . LEU A 1 262 ? 8.734 10.083 -11.579 1.00 93.25 262 LEU A C 1
ATOM 2084 O O . LEU A 1 262 ? 9.451 11.019 -11.926 1.00 93.25 262 LEU A O 1
ATOM 2088 N N . LEU A 1 263 ? 7.433 10.246 -11.328 1.00 90.38 263 LEU A N 1
ATOM 2089 C CA . LEU A 1 263 ? 6.751 11.538 -11.450 1.00 90.38 263 LEU A CA 1
ATOM 2090 C C . LEU A 1 263 ? 7.282 12.573 -10.453 1.00 90.38 263 LEU A C 1
ATOM 2092 O O . LEU A 1 263 ? 7.507 13.724 -10.837 1.00 90.38 263 LEU A O 1
ATOM 2096 N N . CYS A 1 264 ? 7.550 12.167 -9.210 1.00 88.44 264 CYS A N 1
ATOM 2097 C CA . CYS A 1 264 ? 8.180 13.029 -8.209 1.00 88.44 264 CYS A CA 1
ATOM 2098 C C . CYS A 1 264 ? 9.560 13.526 -8.661 1.00 88.44 264 CYS A C 1
ATOM 2100 O O . CYS A 1 264 ? 9.923 14.660 -8.363 1.00 88.44 264 CYS A O 1
ATOM 2102 N N . SER A 1 265 ? 10.308 12.710 -9.409 1.00 85.94 265 SER A N 1
ATOM 2103 C CA . SER A 1 265 ? 11.642 13.065 -9.914 1.00 85.94 265 SER A CA 1
ATOM 2104 C C . SER A 1 265 ? 11.627 14.038 -11.097 1.00 85.94 265 SER A C 1
ATOM 2106 O O . SER A 1 265 ? 12.592 14.771 -11.285 1.00 85.94 265 SER A O 1
ATOM 2108 N N . ILE A 1 266 ? 10.551 14.071 -11.894 1.00 79.88 266 ILE A N 1
ATOM 2109 C CA . ILE A 1 266 ? 10.421 14.982 -13.052 1.00 79.88 266 ILE A CA 1
ATOM 2110 C C . ILE A 1 266 ? 10.051 16.407 -12.612 1.00 79.88 266 ILE A C 1
ATOM 2112 O O . ILE A 1 266 ? 10.246 17.353 -13.370 1.00 79.88 266 ILE A O 1
ATOM 2116 N N . GLY A 1 267 ? 9.546 16.585 -11.388 1.00 64.81 267 GLY A N 1
ATOM 2117 C CA . GLY A 1 267 ? 9.140 17.896 -10.891 1.00 64.81 267 GLY A CA 1
ATOM 2118 C C . GLY A 1 267 ? 7.926 18.447 -11.642 1.00 64.81 267 GLY A C 1
ATOM 2119 O O . GLY A 1 267 ? 7.983 19.539 -12.199 1.00 64.81 267 GLY A O 1
ATOM 2120 N N . SER A 1 268 ? 6.802 17.723 -11.649 1.00 50.91 268 SER A N 1
ATOM 2121 C CA . SER A 1 268 ? 5.535 18.254 -12.175 1.00 50.91 268 SER A CA 1
ATOM 2122 C C . SER A 1 268 ? 4.527 18.512 -11.056 1.00 50.91 268 SER A C 1
ATOM 2124 O O . SER A 1 268 ? 3.803 17.622 -10.614 1.00 50.91 268 SER A O 1
ATOM 2126 N N . ARG A 1 269 ? 4.435 19.781 -10.634 1.00 47.81 269 ARG A N 1
ATOM 2127 C CA . ARG A 1 269 ? 3.242 20.317 -9.963 1.00 47.81 269 ARG A CA 1
ATOM 2128 C C . ARG A 1 269 ? 2.073 20.333 -10.954 1.00 47.81 269 ARG A C 1
ATOM 2130 O O . ARG A 1 269 ? 2.206 20.880 -12.045 1.00 47.81 269 ARG A O 1
ATOM 2137 N N . LYS A 1 270 ? 0.916 19.868 -10.468 1.00 33.72 270 LYS A N 1
ATOM 2138 C CA . LYS A 1 270 ? -0.441 19.874 -11.053 1.00 33.72 270 LYS A CA 1
ATOM 2139 C C . LYS A 1 270 ? -0.773 18.726 -12.013 1.00 33.72 270 LYS A C 1
ATOM 2141 O O . LYS A 1 270 ? -0.470 18.774 -13.194 1.00 33.72 270 LYS A O 1
ATOM 2146 N N . GLY A 1 271 ? -1.555 17.787 -11.475 1.00 36.91 271 GLY A N 1
ATOM 2147 C CA . GLY A 1 271 ? -2.692 17.183 -12.167 1.00 36.91 271 GLY A CA 1
ATOM 2148 C C . GLY A 1 271 ? -2.368 16.457 -13.463 1.00 36.91 271 GLY A C 1
ATOM 2149 O O . GLY A 1 271 ? -2.828 16.874 -14.522 1.00 36.91 271 GLY A O 1
ATOM 2150 N N . PHE A 1 272 ? -1.673 15.323 -13.372 1.00 36.97 272 PHE A N 1
ATOM 2151 C CA . PHE A 1 272 ? -1.835 14.294 -14.395 1.00 36.97 272 PHE A CA 1
ATOM 2152 C C . PHE A 1 272 ? -3.217 13.668 -14.209 1.00 36.97 272 PHE A C 1
ATOM 2154 O O . PHE A 1 272 ? -3.408 12.719 -13.451 1.00 36.97 272 PHE A O 1
ATOM 2161 N N . ILE A 1 273 ? -4.205 14.269 -14.870 1.00 31.67 273 ILE A N 1
ATOM 2162 C CA . ILE A 1 273 ? -5.460 13.597 -15.185 1.00 31.67 273 ILE A CA 1
ATOM 2163 C C . ILE A 1 273 ? -5.076 12.351 -15.981 1.00 31.67 273 ILE A C 1
ATOM 2165 O O . ILE A 1 273 ? -4.211 12.426 -16.851 1.00 31.67 273 ILE A O 1
ATOM 2169 N N . TYR A 1 274 ? -5.705 11.223 -15.664 1.00 33.16 274 TYR A N 1
ATOM 2170 C CA . TYR A 1 274 ? -5.606 9.976 -16.415 1.00 33.16 274 TYR A CA 1
ATOM 2171 C C . TYR A 1 274 ? -6.071 10.230 -17.861 1.00 33.16 274 TYR A C 1
ATOM 2173 O O . TYR A 1 274 ? -7.240 10.052 -18.204 1.00 33.16 274 TYR A O 1
ATOM 2181 N N . THR A 1 275 ? -5.193 10.750 -18.716 1.00 33.59 275 THR A N 1
ATOM 2182 C CA . THR A 1 275 ? -5.459 10.859 -20.143 1.00 33.59 275 THR A CA 1
ATOM 2183 C C . THR A 1 275 ? -5.233 9.477 -20.722 1.00 33.59 275 THR A C 1
ATOM 2185 O O . THR A 1 275 ? -4.128 8.948 -20.668 1.00 33.59 275 THR A O 1
ATOM 2188 N N . LYS A 1 276 ? -6.285 8.897 -21.306 1.00 37.56 276 LYS A N 1
ATOM 2189 C CA . LYS A 1 276 ? -6.234 7.637 -22.071 1.00 37.56 276 LYS A CA 1
ATOM 2190 C C . LYS A 1 276 ? -5.281 7.689 -23.282 1.00 37.56 276 LYS A C 1
ATOM 2192 O O . LYS A 1 276 ? -5.168 6.710 -24.009 1.00 37.56 276 LYS A O 1
ATOM 2197 N N . GLU A 1 277 ? -4.599 8.812 -23.502 1.00 31.86 277 GLU A N 1
ATOM 2198 C CA . GLU A 1 277 ? -3.620 9.017 -24.560 1.00 31.86 277 GLU A CA 1
ATOM 2199 C C . GLU A 1 277 ? -2.218 9.222 -23.961 1.00 31.86 277 GLU A C 1
ATOM 2201 O O . GLU A 1 277 ? -2.051 10.017 -23.030 1.00 31.86 277 GLU A O 1
ATOM 2206 N N . PRO A 1 278 ? -1.198 8.506 -24.470 1.00 41.47 278 PRO A N 1
ATOM 2207 C CA . PRO A 1 278 ? 0.157 8.593 -23.953 1.00 41.47 278 PRO A CA 1
ATOM 2208 C C . PRO A 1 278 ? 0.823 9.915 -24.324 1.00 41.47 278 PRO A C 1
ATOM 2210 O O . PRO A 1 278 ? 0.812 10.345 -25.476 1.00 41.47 278 PRO A O 1
ATOM 2213 N N . THR A 1 279 ? 1.537 10.487 -23.357 1.00 48.88 279 THR A N 1
ATOM 2214 C CA . THR A 1 279 ? 2.546 11.518 -23.611 1.00 48.88 279 THR A CA 1
ATOM 2215 C C . THR A 1 279 ? 3.700 10.887 -24.403 1.00 48.88 279 THR A C 1
ATOM 2217 O O . THR A 1 279 ? 4.626 10.329 -23.809 1.00 48.88 279 THR A O 1
ATOM 2220 N N . LEU A 1 280 ? 3.635 10.913 -25.739 1.00 55.44 280 LEU A N 1
ATOM 2221 C CA . LEU A 1 280 ? 4.713 10.435 -26.614 1.00 55.44 280 LEU A CA 1
ATOM 2222 C C . LEU A 1 280 ? 6.051 11.084 -26.216 1.00 55.44 280 LEU A C 1
ATOM 2224 O O . LEU A 1 280 ? 6.096 12.246 -25.800 1.00 55.44 280 LEU A O 1
ATOM 2228 N N . LEU A 1 281 ? 7.151 10.330 -26.327 1.00 54.28 281 LEU A N 1
ATOM 2229 C CA . LEU A 1 281 ? 8.496 10.899 -26.232 1.00 54.28 281 LEU A CA 1
ATOM 2230 C C . LEU A 1 281 ? 8.622 11.941 -27.349 1.00 54.28 281 LEU A C 1
ATOM 2232 O O . LEU A 1 281 ? 8.676 11.582 -28.525 1.00 54.28 281 LEU A O 1
ATOM 2236 N N . GLY A 1 282 ? 8.605 13.227 -26.987 1.00 42.94 282 GLY A N 1
ATOM 2237 C CA . GLY A 1 282 ? 8.816 14.309 -27.943 1.00 42.94 282 GLY A CA 1
ATOM 2238 C C . GLY A 1 282 ? 10.156 14.143 -28.674 1.00 42.94 282 GLY A C 1
ATOM 2239 O O . GLY A 1 282 ? 11.057 13.468 -28.160 1.00 42.94 282 GLY A O 1
ATOM 2240 N N . PRO A 1 283 ? 10.314 14.733 -29.874 1.00 33.94 283 PRO A N 1
ATOM 2241 C CA . PRO A 1 283 ? 11.623 14.806 -30.511 1.00 33.94 283 PRO A CA 1
ATOM 2242 C C . PRO A 1 283 ? 12.601 15.448 -29.526 1.00 33.94 283 PRO A C 1
ATOM 2244 O O . PRO A 1 283 ? 12.203 16.337 -28.776 1.00 33.94 283 PRO A O 1
ATOM 2247 N N . ILE A 1 284 ? 13.853 14.980 -29.515 1.00 40.97 284 ILE A N 1
ATOM 2248 C CA . ILE A 1 284 ? 14.932 15.572 -28.718 1.00 40.97 284 ILE A CA 1
ATOM 2249 C C . ILE A 1 284 ? 14.990 17.050 -29.111 1.00 40.97 284 ILE A C 1
ATOM 2251 O O . ILE A 1 284 ? 15.565 17.394 -30.145 1.00 40.97 284 ILE A O 1
ATOM 2255 N N . SER A 1 285 ? 14.347 17.928 -28.341 1.00 30.94 285 SER A N 1
ATOM 2256 C CA . SER A 1 285 ? 14.633 19.340 -28.450 1.00 30.94 285 SER A CA 1
ATOM 2257 C C . SER A 1 285 ? 16.066 19.467 -27.968 1.00 30.94 285 SER A C 1
ATOM 2259 O O . SER A 1 285 ? 16.449 18.989 -26.899 1.00 30.94 285 SER A O 1
ATOM 2261 N N . SER A 1 286 ? 16.894 20.063 -28.811 1.00 31.12 286 SER A N 1
ATOM 2262 C CA . SER A 1 286 ? 18.167 20.638 -28.421 1.00 31.12 286 SER A CA 1
ATOM 2263 C C . SER A 1 286 ? 17.889 21.794 -27.456 1.00 31.12 286 SER A C 1
ATOM 2265 O O . SER A 1 286 ? 18.065 22.958 -27.811 1.00 31.12 286 SER A O 1
ATOM 2267 N N . GLU A 1 287 ? 17.366 21.494 -26.269 1.00 28.58 287 GLU A N 1
ATOM 2268 C CA . GLU A 1 287 ? 17.327 22.445 -25.175 1.00 28.58 287 GLU A CA 1
ATOM 2269 C C . GLU A 1 287 ? 18.679 22.389 -24.459 1.00 28.58 287 GLU A C 1
ATOM 2271 O O . GLU A 1 287 ? 19.145 21.312 -24.069 1.00 28.58 287 GLU A O 1
ATOM 2276 N N . PRO A 1 288 ? 19.363 23.536 -24.335 1.00 29.02 288 PRO A N 1
ATOM 2277 C CA . PRO A 1 288 ? 20.644 23.606 -23.665 1.00 29.02 288 PRO A CA 1
ATOM 2278 C C . PRO A 1 288 ? 20.384 23.343 -22.193 1.00 29.02 288 PRO A C 1
ATOM 2280 O O . PRO A 1 288 ? 19.732 24.168 -21.565 1.00 29.02 288 PRO A O 1
ATOM 2283 N N . SER A 1 289 ? 20.865 22.207 -21.672 1.00 33.56 289 SER A N 1
ATOM 2284 C CA . SER A 1 289 ? 21.013 21.940 -20.237 1.00 33.56 289 SER A CA 1
ATOM 2285 C C . SER A 1 289 ? 19.995 22.709 -19.394 1.00 33.56 289 SER A C 1
ATOM 2287 O O . SER A 1 289 ? 20.367 23.660 -18.698 1.00 33.56 289 SER A O 1
ATOM 2289 N N . ALA A 1 290 ? 18.705 22.372 -19.500 1.00 35.56 290 ALA A N 1
ATOM 2290 C CA . ALA A 1 290 ? 17.795 22.766 -18.443 1.00 35.56 290 ALA A CA 1
ATOM 2291 C C . ALA A 1 290 ? 18.427 22.146 -17.201 1.00 35.56 290 ALA A C 1
ATOM 2293 O O . ALA A 1 290 ? 18.523 20.921 -17.108 1.00 35.56 290 ALA A O 1
ATOM 2294 N N . GLN A 1 291 ? 19.023 22.978 -16.345 1.00 38.78 291 GLN A N 1
ATOM 2295 C CA . GLN A 1 291 ? 19.453 22.560 -15.028 1.00 38.78 291 GLN A CA 1
ATOM 2296 C C . GLN A 1 291 ? 18.189 21.982 -14.409 1.00 38.78 291 GLN A C 1
ATOM 2298 O O . GLN A 1 291 ? 17.337 22.731 -13.941 1.00 38.78 291 GLN A O 1
ATOM 2303 N N . ILE A 1 292 ? 18.023 20.656 -14.495 1.00 45.34 292 ILE A N 1
ATOM 2304 C CA . ILE A 1 292 ? 17.150 19.923 -13.597 1.00 45.34 292 ILE A CA 1
ATOM 2305 C C . ILE A 1 292 ? 17.654 20.404 -12.259 1.00 45.34 292 ILE A C 1
ATOM 2307 O O . ILE A 1 292 ? 18.827 20.190 -11.935 1.00 45.34 292 ILE A O 1
ATOM 2311 N N . ASP A 1 293 ? 16.835 21.198 -11.586 1.00 44.62 293 ASP A N 1
ATOM 2312 C CA . ASP A 1 293 ? 17.208 21.790 -10.326 1.00 44.62 293 ASP A CA 1
ATOM 2313 C C . ASP A 1 293 ? 17.460 20.586 -9.414 1.00 44.62 293 ASP A C 1
ATOM 2315 O O . ASP A 1 293 ? 16.523 19.935 -8.954 1.00 44.62 293 ASP A O 1
ATOM 2319 N N . LEU A 1 294 ? 18.733 20.194 -9.250 1.00 50.59 294 LEU A N 1
ATOM 2320 C CA . LEU A 1 294 ? 19.156 18.966 -8.556 1.00 50.59 294 LEU A CA 1
ATOM 2321 C C . LEU A 1 294 ? 18.611 18.932 -7.121 1.00 50.59 294 LEU A C 1
ATOM 2323 O O . LEU A 1 294 ? 18.607 17.893 -6.470 1.00 50.59 294 LEU A O 1
ATOM 2327 N N . GLN A 1 295 ? 18.124 20.076 -6.637 1.00 49.75 295 GLN A N 1
ATOM 2328 C CA . GLN A 1 295 ? 17.400 20.231 -5.389 1.00 49.75 295 GLN A CA 1
ATOM 2329 C C . GLN A 1 295 ? 16.015 19.567 -5.355 1.00 49.75 295 GLN A C 1
ATOM 2331 O O . GLN A 1 295 ? 15.502 19.412 -4.252 1.00 49.75 295 GLN A O 1
ATOM 2336 N N . GLN A 1 296 ? 15.399 19.191 -6.479 1.00 59.72 296 GLN A N 1
ATOM 2337 C CA . GLN A 1 296 ? 14.035 18.634 -6.520 1.00 59.72 296 GLN A CA 1
ATOM 2338 C C . GLN A 1 296 ? 13.952 17.189 -7.041 1.00 59.72 296 GLN A C 1
ATOM 2340 O O . GLN A 1 296 ? 12.849 16.663 -7.162 1.00 59.72 296 GLN A O 1
ATOM 2345 N N . CYS A 1 297 ? 15.075 16.523 -7.322 1.00 76.75 297 CYS A N 1
ATOM 2346 C CA . CYS A 1 297 ? 15.077 15.153 -7.846 1.00 76.75 297 CYS A CA 1
ATOM 2347 C C . CYS A 1 297 ? 15.343 14.110 -6.744 1.00 76.75 297 CYS A C 1
ATOM 2349 O O . CYS A 1 297 ? 16.069 14.380 -5.785 1.00 76.75 297 CYS A O 1
ATOM 2351 N N . ILE A 1 298 ? 14.783 12.906 -6.896 1.00 89.19 298 ILE A N 1
ATOM 2352 C CA . ILE A 1 298 ? 15.114 11.749 -6.055 1.00 89.19 298 ILE A CA 1
ATOM 2353 C C . ILE A 1 298 ? 16.489 11.223 -6.484 1.00 89.19 298 ILE A C 1
ATOM 2355 O O . ILE A 1 298 ? 16.667 10.776 -7.614 1.00 89.19 298 ILE A O 1
ATOM 2359 N N . LEU A 1 299 ? 17.479 11.294 -5.591 1.00 88.62 299 LEU A N 1
ATOM 2360 C CA . LEU A 1 299 ? 18.887 11.058 -5.940 1.00 88.62 299 LEU A CA 1
ATOM 2361 C C . LEU A 1 299 ? 19.188 9.625 -6.396 1.00 88.62 299 LEU A C 1
ATOM 2363 O O . LEU A 1 299 ? 20.081 9.426 -7.215 1.00 88.62 299 LEU A O 1
ATOM 2367 N N . ASP A 1 300 ? 18.474 8.636 -5.862 1.00 92.69 300 ASP A N 1
ATOM 2368 C CA . ASP A 1 300 ? 18.631 7.218 -6.190 1.00 92.69 300 ASP A CA 1
ATOM 2369 C C . ASP A 1 300 ? 17.691 6.746 -7.310 1.00 92.69 300 ASP A C 1
ATOM 2371 O O . ASP A 1 300 ? 17.640 5.550 -7.579 1.00 92.69 300 ASP A O 1
ATOM 2375 N N . ILE A 1 301 ? 16.987 7.652 -8.013 1.00 94.19 301 ILE A N 1
ATOM 2376 C CA . ILE A 1 301 ? 16.009 7.290 -9.062 1.00 94.19 301 ILE A CA 1
ATOM 2377 C C . ILE A 1 301 ? 16.612 6.456 -10.200 1.00 94.19 301 ILE A C 1
ATOM 2379 O O . ILE A 1 301 ? 15.921 5.669 -10.841 1.00 94.19 301 ILE A O 1
ATOM 2383 N N . THR A 1 302 ? 17.913 6.604 -10.441 1.00 94.00 302 THR A N 1
ATOM 2384 C CA . THR A 1 302 ? 18.652 5.874 -11.474 1.00 94.00 302 THR A CA 1
ATOM 2385 C C . THR A 1 302 ? 18.704 4.367 -11.217 1.00 94.00 302 THR A C 1
ATOM 2387 O O . THR A 1 302 ? 18.832 3.598 -12.171 1.00 94.00 302 THR A O 1
ATOM 2390 N N . ASP A 1 303 ? 18.528 3.924 -9.966 1.00 95.94 303 ASP A N 1
ATOM 2391 C CA . ASP A 1 303 ? 18.503 2.502 -9.605 1.00 95.94 303 ASP A CA 1
ATOM 2392 C C . ASP A 1 303 ? 17.345 1.748 -10.275 1.00 95.94 303 ASP A C 1
ATOM 2394 O O . ASP A 1 303 ? 17.480 0.563 -10.568 1.00 95.94 303 ASP A O 1
ATOM 2398 N N . PHE A 1 304 ? 16.249 2.431 -10.617 1.00 96.69 304 PHE A N 1
ATOM 2399 C CA . PHE A 1 304 ? 15.143 1.844 -11.378 1.00 96.69 304 PHE A CA 1
ATOM 2400 C C . PHE A 1 304 ? 15.531 1.368 -12.787 1.00 96.69 304 PHE A C 1
ATOM 2402 O O . PHE A 1 304 ? 14.808 0.568 -13.384 1.00 96.69 304 PHE A O 1
ATOM 2409 N N . GLY A 1 305 ? 16.687 1.791 -13.315 1.00 94.56 305 GLY A N 1
ATOM 2410 C CA . GLY A 1 305 ? 17.232 1.297 -14.581 1.00 94.56 305 GLY A CA 1
ATOM 2411 C C . GLY A 1 305 ? 17.382 -0.227 -14.643 1.00 94.56 305 GLY A C 1
ATOM 2412 O O . GLY A 1 305 ? 17.224 -0.807 -15.718 1.00 94.56 305 GLY A O 1
ATOM 2413 N N . SER A 1 306 ? 17.626 -0.900 -13.511 1.00 95.44 306 SER A N 1
ATOM 2414 C CA . SER A 1 306 ? 17.741 -2.366 -13.482 1.00 95.44 306 SER A CA 1
ATOM 2415 C C . SER A 1 306 ? 16.407 -3.081 -13.704 1.00 95.44 306 SER A C 1
ATOM 2417 O O . SER A 1 306 ? 16.401 -4.216 -14.172 1.00 95.44 306 SER A O 1
ATOM 2419 N N . ASN A 1 307 ? 15.276 -2.419 -13.439 1.00 97.50 307 ASN A N 1
ATOM 2420 C CA . ASN A 1 307 ? 13.949 -3.035 -13.498 1.00 97.50 307 ASN A CA 1
ATOM 2421 C C . ASN A 1 307 ? 13.285 -2.942 -14.882 1.00 97.50 307 ASN A C 1
ATOM 2423 O O . ASN A 1 307 ? 12.189 -3.472 -15.069 1.00 97.50 307 ASN A O 1
ATOM 2427 N N . VAL A 1 308 ? 13.940 -2.319 -15.874 1.00 96.62 308 VAL A N 1
ATOM 2428 C CA . VAL A 1 308 ? 13.410 -2.197 -17.248 1.00 96.62 308 VAL A CA 1
ATOM 2429 C C . VAL A 1 308 ? 13.028 -3.560 -17.830 1.00 96.62 308 VAL A C 1
ATOM 2431 O O . VAL A 1 308 ? 12.017 -3.672 -18.518 1.00 96.62 308 VAL A O 1
ATOM 2434 N N . GLY A 1 309 ? 13.789 -4.611 -17.515 1.00 95.88 309 GLY A N 1
ATOM 2435 C CA . GLY A 1 309 ? 13.495 -5.965 -17.975 1.00 95.88 309 GLY A CA 1
ATOM 2436 C C . GLY A 1 309 ? 12.135 -6.494 -17.512 1.00 95.88 309 GLY A C 1
ATOM 2437 O O . GLY A 1 309 ? 11.451 -7.124 -18.316 1.00 95.88 309 GLY A O 1
ATOM 2438 N N . VAL A 1 310 ? 11.744 -6.239 -16.259 1.00 97.06 310 VAL A N 1
ATOM 2439 C CA . VAL A 1 310 ? 10.437 -6.652 -15.710 1.00 97.06 310 VAL A CA 1
ATOM 2440 C C . VAL A 1 310 ? 9.325 -5.723 -16.195 1.00 97.06 310 VAL A C 1
ATOM 2442 O O . VAL A 1 310 ? 8.248 -6.187 -16.556 1.00 97.06 310 VAL A O 1
ATOM 2445 N N . LEU A 1 311 ? 9.588 -4.417 -16.311 1.00 96.81 311 LEU A N 1
ATOM 2446 C CA . LEU A 1 311 ? 8.620 -3.475 -16.887 1.00 96.81 311 LEU A CA 1
ATOM 2447 C C . LEU A 1 311 ? 8.264 -3.820 -18.341 1.00 96.81 311 LEU A C 1
ATOM 2449 O O . LEU A 1 311 ? 7.111 -3.663 -18.738 1.00 96.81 311 LEU A O 1
ATOM 2453 N N . LEU A 1 312 ? 9.222 -4.311 -19.136 1.00 95.31 312 LEU A N 1
ATOM 2454 C CA . LEU A 1 312 ? 8.961 -4.782 -20.501 1.00 95.31 312 LEU A CA 1
ATOM 2455 C C . LEU A 1 312 ? 8.051 -6.013 -20.519 1.00 95.31 312 LEU A C 1
ATOM 2457 O O . LEU A 1 312 ? 7.132 -6.068 -21.329 1.00 95.31 312 LEU A O 1
ATOM 2461 N N . GLU A 1 313 ? 8.263 -6.971 -19.618 1.00 94.62 313 GLU A N 1
ATOM 2462 C CA . GLU A 1 313 ? 7.381 -8.140 -19.490 1.00 94.62 313 GLU A CA 1
ATOM 2463 C C . GLU A 1 313 ? 5.966 -7.736 -19.075 1.00 94.62 313 GLU A C 1
ATOM 2465 O O . GLU A 1 313 ? 4.994 -8.166 -19.691 1.00 94.62 313 GLU A O 1
ATOM 2470 N N . LEU A 1 314 ? 5.845 -6.839 -18.098 1.00 94.31 314 LEU A N 1
ATOM 2471 C CA . LEU A 1 314 ? 4.556 -6.317 -17.642 1.00 94.31 314 LEU A CA 1
ATOM 2472 C C . LEU A 1 314 ? 3.851 -5.475 -18.712 1.00 94.31 314 LEU A C 1
ATOM 2474 O O . LEU A 1 314 ? 2.628 -5.510 -18.804 1.00 94.31 314 LEU A O 1
ATOM 2478 N N . SER A 1 315 ? 4.602 -4.790 -19.581 1.00 91.62 315 SER A N 1
ATOM 2479 C CA . SER A 1 315 ? 4.055 -4.081 -20.751 1.00 91.62 315 SER A CA 1
ATOM 2480 C C . SER A 1 315 ? 3.409 -5.027 -21.774 1.00 91.62 315 SER A C 1
ATOM 2482 O O . SER A 1 315 ? 2.646 -4.577 -22.628 1.00 91.62 315 SER A O 1
ATOM 2484 N N . ALA A 1 316 ? 3.715 -6.326 -21.706 1.00 88.50 316 ALA A N 1
ATOM 2485 C CA . ALA A 1 316 ? 3.101 -7.375 -22.515 1.00 88.50 316 ALA A CA 1
ATOM 2486 C C . ALA A 1 316 ? 1.941 -8.095 -21.797 1.00 88.50 316 ALA A C 1
ATOM 2488 O O . ALA A 1 316 ? 1.432 -9.087 -22.323 1.00 88.50 316 ALA A O 1
ATOM 2489 N N . SER A 1 317 ? 1.533 -7.628 -20.608 1.00 87.62 317 SER A N 1
ATOM 2490 C CA . SER A 1 317 ? 0.425 -8.208 -19.842 1.00 87.62 317 SER A CA 1
ATOM 2491 C C . SER A 1 317 ? -0.898 -8.158 -20.614 1.00 87.62 317 SER A C 1
ATOM 2493 O O . SER A 1 317 ? -1.152 -7.250 -21.408 1.00 87.62 317 SER A O 1
ATOM 2495 N N . HIS A 1 318 ? -1.770 -9.134 -20.349 1.00 84.38 318 HIS A N 1
ATOM 2496 C CA . HIS A 1 318 ? -3.144 -9.141 -20.856 1.00 84.38 318 HIS A CA 1
ATOM 2497 C C . HIS A 1 318 ? -4.022 -8.074 -20.189 1.00 84.38 318 HIS A C 1
ATOM 2499 O O . HIS A 1 318 ? -5.017 -7.641 -20.774 1.00 84.38 318 HIS A O 1
ATOM 2505 N N . GLU A 1 319 ? -3.653 -7.634 -18.988 1.00 87.44 319 GLU A N 1
ATOM 2506 C CA . GLU A 1 319 ? -4.338 -6.558 -18.284 1.00 87.44 319 GLU A CA 1
ATOM 2507 C C . GLU A 1 319 ? -3.868 -5.200 -18.800 1.00 87.44 319 GLU A C 1
ATOM 2509 O O . GLU A 1 319 ? -2.729 -4.785 -18.580 1.00 87.44 319 GLU A O 1
ATOM 2514 N N . ALA A 1 320 ? -4.770 -4.491 -19.483 1.00 85.75 320 ALA A N 1
ATOM 2515 C CA . ALA A 1 320 ? -4.461 -3.210 -20.112 1.00 85.75 320 ALA A CA 1
ATOM 2516 C C . ALA A 1 320 ? -3.963 -2.155 -19.108 1.00 85.75 320 ALA A C 1
ATOM 2518 O O . ALA A 1 320 ? -3.044 -1.411 -19.432 1.00 85.75 320 ALA A O 1
ATOM 2519 N N . SER A 1 321 ? -4.515 -2.122 -17.887 1.00 87.62 321 SER A N 1
ATOM 2520 C CA . SER A 1 321 ? -4.080 -1.206 -16.821 1.00 87.62 321 SER A CA 1
ATOM 2521 C C . SER A 1 321 ? -2.615 -1.432 -16.443 1.00 87.62 321 SER A C 1
ATOM 2523 O O . SER A 1 321 ? -1.826 -0.489 -16.452 1.00 87.62 321 SER A O 1
ATOM 2525 N N . ILE A 1 322 ? -2.228 -2.682 -16.173 1.00 91.50 322 ILE A N 1
ATOM 2526 C CA . ILE A 1 322 ? -0.848 -3.056 -15.842 1.00 91.50 322 ILE A CA 1
ATOM 2527 C C . ILE A 1 322 ? 0.087 -2.728 -17.008 1.00 91.50 322 ILE A C 1
ATOM 2529 O O . ILE A 1 322 ? 1.124 -2.093 -16.802 1.00 91.50 322 ILE A O 1
ATOM 2533 N N . ALA A 1 323 ? -0.291 -3.119 -18.228 1.00 90.31 323 ALA A N 1
ATOM 2534 C CA . ALA A 1 323 ? 0.521 -2.894 -19.418 1.00 90.31 323 ALA A CA 1
ATOM 2535 C C . ALA A 1 323 ? 0.753 -1.397 -19.692 1.00 90.31 323 ALA A C 1
ATOM 2537 O O . ALA A 1 323 ? 1.878 -0.987 -19.995 1.00 90.31 323 ALA A O 1
ATOM 2538 N N . ASP A 1 324 ? -0.285 -0.570 -19.543 1.00 89.19 324 ASP A N 1
ATOM 2539 C CA . ASP A 1 324 ? -0.201 0.875 -19.745 1.00 89.19 324 ASP A CA 1
ATOM 2540 C C . ASP A 1 324 ? 0.696 1.553 -18.703 1.00 89.19 324 ASP A C 1
ATOM 2542 O O . ASP A 1 324 ? 1.588 2.318 -19.082 1.00 89.19 324 ASP A O 1
ATOM 2546 N N . ILE A 1 325 ? 0.516 1.246 -17.412 1.00 91.50 325 ILE A N 1
ATOM 2547 C CA . ILE A 1 325 ? 1.317 1.842 -16.330 1.00 91.50 325 ILE A CA 1
ATOM 2548 C C . ILE A 1 325 ? 2.780 1.385 -16.443 1.00 91.50 325 ILE A C 1
ATOM 2550 O O . ILE A 1 325 ? 3.689 2.208 -16.327 1.00 91.50 325 ILE A O 1
ATOM 2554 N N . ALA A 1 326 ? 3.032 0.100 -16.720 1.00 94.88 326 ALA A N 1
ATOM 2555 C CA . ALA A 1 326 ? 4.389 -0.427 -16.875 1.00 94.88 326 ALA A CA 1
ATOM 2556 C C . ALA A 1 326 ? 5.133 0.252 -18.031 1.00 94.88 326 ALA A C 1
ATOM 2558 O O . ALA A 1 326 ? 6.295 0.645 -17.884 1.00 94.88 326 ALA A O 1
ATOM 2559 N N . PHE A 1 327 ? 4.453 0.456 -19.160 1.00 91.94 327 PHE A N 1
ATOM 2560 C CA . PHE A 1 327 ? 5.052 1.155 -20.285 1.00 91.94 327 PHE A CA 1
ATOM 2561 C C . PHE A 1 327 ? 5.279 2.643 -19.979 1.00 91.94 327 PHE A C 1
ATOM 2563 O O . PHE A 1 327 ? 6.332 3.194 -20.310 1.00 91.94 327 PHE A O 1
ATOM 2570 N N . GLU A 1 328 ? 4.329 3.306 -19.316 1.00 91.31 328 GLU A N 1
ATOM 2571 C CA . GLU A 1 328 ? 4.501 4.690 -18.871 1.00 91.31 328 GLU A CA 1
ATOM 2572 C C . GLU A 1 328 ? 5.717 4.833 -17.944 1.00 91.31 328 GLU A C 1
ATOM 2574 O O . GLU A 1 328 ? 6.503 5.765 -18.119 1.00 91.31 328 GLU A O 1
ATOM 2579 N N . CYS A 1 329 ? 5.948 3.879 -17.037 1.00 95.00 329 CYS A N 1
ATOM 2580 C CA . CYS A 1 329 ? 7.156 3.832 -16.213 1.00 95.00 329 CYS A CA 1
ATOM 2581 C C . CYS A 1 329 ? 8.437 3.790 -17.057 1.00 95.00 329 CYS A C 1
ATOM 2583 O O . CYS A 1 329 ? 9.376 4.519 -16.746 1.00 95.00 329 CYS A O 1
ATOM 2585 N N . ILE A 1 330 ? 8.484 3.014 -18.147 1.00 95.06 330 ILE A N 1
ATOM 2586 C CA . ILE A 1 330 ? 9.644 2.994 -19.061 1.00 95.06 330 ILE A CA 1
ATOM 2587 C C . ILE A 1 330 ? 9.868 4.383 -19.673 1.00 95.06 330 ILE A C 1
ATOM 2589 O O . ILE A 1 330 ? 10.994 4.882 -19.689 1.00 95.06 330 ILE A O 1
ATOM 2593 N N . ILE A 1 331 ? 8.803 5.038 -20.141 1.00 91.62 331 ILE A N 1
ATOM 2594 C CA . ILE A 1 331 ? 8.884 6.383 -20.731 1.00 91.62 331 ILE A CA 1
ATOM 2595 C C . ILE A 1 331 ? 9.351 7.424 -19.716 1.00 91.62 331 ILE A C 1
ATOM 2597 O O . ILE A 1 331 ? 10.214 8.245 -20.029 1.00 91.62 331 ILE A O 1
ATOM 2601 N N . LEU A 1 332 ? 8.790 7.406 -18.509 1.00 91.94 332 LEU A N 1
ATOM 2602 C CA . LEU A 1 332 ? 9.179 8.319 -17.439 1.00 91.94 332 LEU A CA 1
ATOM 2603 C C . LEU A 1 332 ? 10.631 8.075 -17.016 1.00 91.94 332 LEU A C 1
ATOM 2605 O O . LEU A 1 332 ? 11.373 9.035 -16.836 1.00 91.94 332 LEU A O 1
ATOM 2609 N N . LEU A 1 333 ? 11.069 6.816 -16.955 1.00 92.69 333 LEU A N 1
ATOM 2610 C CA . LEU A 1 333 ? 12.445 6.449 -16.630 1.00 92.69 333 LEU A CA 1
ATOM 2611 C C . LEU A 1 333 ? 13.442 6.916 -17.703 1.00 92.69 333 LEU A C 1
ATOM 2613 O O . LEU A 1 333 ? 14.515 7.409 -17.370 1.00 92.69 333 LEU A O 1
ATOM 2617 N N . LEU A 1 334 ? 13.078 6.861 -18.988 1.00 90.94 334 LEU A N 1
ATOM 2618 C CA . LEU A 1 334 ? 13.891 7.424 -20.079 1.00 90.94 334 LEU A CA 1
ATOM 2619 C C . LEU A 1 334 ? 14.023 8.950 -20.011 1.00 90.94 334 LEU A C 1
ATOM 2621 O O . LEU A 1 334 ? 14.982 9.488 -20.569 1.00 90.94 334 LEU A O 1
ATOM 2625 N N . LYS A 1 335 ? 13.085 9.633 -19.340 1.00 88.94 335 LYS A N 1
ATOM 2626 C CA . LYS A 1 335 ? 13.137 11.077 -19.069 1.00 88.94 335 LYS A CA 1
ATOM 2627 C C . LYS A 1 335 ? 13.939 11.398 -17.803 1.00 88.94 335 LYS A C 1
ATOM 2629 O O . LYS A 1 335 ? 14.706 12.353 -17.819 1.00 88.94 335 LYS A O 1
ATOM 2634 N N . THR A 1 336 ? 13.778 10.627 -16.725 1.00 88.75 336 THR A N 1
ATOM 2635 C CA . THR A 1 336 ? 14.428 10.892 -15.424 1.00 88.75 336 THR A CA 1
ATOM 2636 C C . THR A 1 336 ? 15.859 10.377 -15.337 1.00 88.75 336 THR A C 1
ATOM 2638 O O . THR A 1 336 ? 16.714 11.049 -14.768 1.00 88.75 336 THR A O 1
ATOM 2641 N N . ALA A 1 337 ? 16.132 9.204 -15.906 1.00 90.56 337 ALA A N 1
ATOM 2642 C CA . ALA A 1 337 ? 17.431 8.538 -15.891 1.00 90.56 337 ALA A CA 1
ATOM 2643 C C . ALA A 1 337 ? 17.784 8.010 -17.298 1.00 90.56 337 ALA A C 1
ATOM 2645 O O . ALA A 1 337 ? 17.863 6.797 -17.511 1.00 90.56 337 ALA A O 1
ATOM 2646 N N . PRO A 1 338 ? 17.995 8.895 -18.298 1.00 90.00 338 PRO A N 1
ATOM 2647 C CA . PRO A 1 338 ? 18.097 8.496 -19.705 1.00 90.00 338 PRO A CA 1
ATOM 2648 C C . PRO A 1 338 ? 19.184 7.454 -19.982 1.00 90.00 338 PRO A C 1
ATOM 2650 O O . PRO A 1 338 ? 19.008 6.579 -20.833 1.00 90.00 338 PRO A O 1
ATOM 2653 N N . ARG A 1 339 ? 20.315 7.542 -19.272 1.00 91.12 339 ARG A N 1
ATOM 2654 C CA . ARG A 1 339 ? 21.462 6.645 -19.447 1.00 91.12 339 ARG A CA 1
ATOM 2655 C C . ARG A 1 339 ? 21.163 5.252 -18.896 1.00 91.12 339 ARG A C 1
ATOM 2657 O O . ARG A 1 339 ? 21.383 4.260 -19.592 1.00 91.12 339 ARG A O 1
ATOM 2664 N N . GLU A 1 340 ? 20.670 5.166 -17.669 1.00 93.44 340 GLU A N 1
ATOM 2665 C CA . GLU A 1 340 ? 20.367 3.908 -16.988 1.00 93.44 340 GLU A CA 1
ATOM 2666 C C . GLU A 1 340 ? 19.173 3.211 -17.638 1.00 93.44 340 GLU A C 1
ATOM 2668 O O . GLU A 1 340 ? 19.241 2.014 -17.907 1.00 93.44 340 GLU A O 1
ATOM 2673 N N . ALA A 1 341 ? 18.142 3.971 -18.012 1.00 93.56 341 ALA A N 1
ATOM 2674 C CA . ALA A 1 341 ? 16.992 3.482 -18.763 1.00 93.56 341 ALA A CA 1
ATOM 2675 C C . ALA A 1 341 ? 17.392 2.913 -20.132 1.00 93.56 341 ALA A C 1
ATOM 2677 O O . ALA A 1 341 ? 16.981 1.814 -20.492 1.00 93.56 341 ALA A O 1
ATOM 2678 N N . THR A 1 342 ? 18.232 3.633 -20.887 1.00 93.62 342 THR A N 1
ATOM 2679 C CA . THR A 1 342 ? 18.737 3.172 -22.192 1.00 93.62 342 THR A CA 1
ATOM 2680 C C . THR A 1 342 ? 19.588 1.919 -22.045 1.00 93.62 342 THR A C 1
ATOM 2682 O O . THR A 1 342 ? 19.433 0.980 -22.821 1.00 93.62 342 THR A O 1
ATOM 2685 N N . THR A 1 343 ? 20.453 1.881 -21.029 1.00 93.75 343 THR A N 1
ATOM 2686 C CA . THR A 1 343 ? 21.253 0.692 -20.709 1.00 93.75 343 THR A CA 1
ATOM 2687 C C . THR A 1 343 ? 20.343 -0.495 -20.409 1.00 93.75 343 THR A C 1
ATOM 2689 O O . THR A 1 343 ? 20.489 -1.534 -21.045 1.00 93.75 343 THR A O 1
ATOM 2692 N N . GLY A 1 344 ? 19.378 -0.332 -19.499 1.00 93.31 344 GLY A N 1
ATOM 2693 C CA . GLY A 1 344 ? 18.431 -1.377 -19.116 1.00 93.31 344 GLY A CA 1
ATOM 2694 C C . GLY A 1 344 ? 17.541 -1.841 -20.269 1.00 93.31 344 GLY A C 1
ATOM 2695 O O . GLY A 1 344 ? 17.278 -3.034 -20.399 1.00 93.31 344 GLY A O 1
ATOM 2696 N N . PHE A 1 345 ? 17.113 -0.930 -21.145 1.00 94.50 345 PHE A N 1
ATOM 2697 C CA . PHE A 1 345 ? 16.296 -1.271 -22.309 1.00 94.50 345 PHE A CA 1
ATOM 2698 C C . PHE A 1 345 ? 17.093 -2.064 -23.346 1.00 94.50 345 PHE A C 1
ATOM 2700 O O . PHE A 1 345 ? 16.646 -3.120 -23.786 1.00 94.50 345 PHE A O 1
ATOM 2707 N N . LEU A 1 346 ? 18.292 -1.599 -23.711 1.00 92.56 346 LEU A N 1
ATOM 2708 C CA . LEU A 1 346 ? 19.111 -2.242 -24.741 1.00 92.56 346 LEU A CA 1
ATOM 2709 C C . LEU A 1 346 ? 19.701 -3.586 -24.293 1.00 92.56 346 LEU A C 1
ATOM 2711 O O . LEU A 1 346 ? 19.883 -4.470 -25.125 1.00 92.56 346 LEU A O 1
ATOM 2715 N N . THR A 1 347 ? 19.960 -3.787 -22.999 1.00 92.12 347 THR A N 1
ATOM 2716 C CA . THR A 1 347 ? 20.336 -5.114 -22.474 1.00 92.12 347 THR A CA 1
ATOM 2717 C C . THR A 1 347 ? 19.155 -6.085 -22.424 1.00 92.12 347 THR A C 1
ATOM 2719 O O . THR A 1 347 ? 19.363 -7.294 -22.423 1.00 92.12 347 THR A O 1
ATOM 2722 N N . ASN A 1 348 ? 17.920 -5.573 -22.436 1.00 93.12 348 ASN A N 1
ATOM 2723 C CA . ASN A 1 348 ? 16.682 -6.351 -22.513 1.00 93.12 348 ASN A CA 1
ATOM 2724 C C . ASN A 1 348 ? 16.013 -6.255 -23.897 1.00 93.12 348 ASN A C 1
ATOM 2726 O O . ASN A 1 348 ? 14.819 -6.536 -24.036 1.00 93.12 348 ASN A O 1
ATOM 2730 N N . LEU A 1 349 ? 16.782 -5.907 -24.935 1.00 91.56 349 LEU A N 1
ATOM 2731 C CA . LEU A 1 349 ? 16.295 -5.758 -26.305 1.00 91.56 349 LEU A CA 1
ATOM 2732 C C . LEU A 1 349 ? 15.525 -6.995 -26.817 1.00 91.56 349 LEU A C 1
ATOM 2734 O O . LEU A 1 349 ? 14.486 -6.800 -27.455 1.00 91.56 349 LEU A O 1
ATOM 2738 N N . PRO A 1 350 ? 15.916 -8.249 -26.490 1.00 91.69 350 PRO A N 1
ATOM 2739 C CA . PRO A 1 350 ? 15.134 -9.430 -26.851 1.00 91.69 350 PRO A CA 1
ATOM 2740 C C . PRO A 1 350 ? 13.665 -9.376 -26.414 1.00 91.69 350 PRO A C 1
ATOM 2742 O O . PRO A 1 350 ? 12.777 -9.725 -27.191 1.00 91.69 350 PRO A O 1
ATOM 2745 N N . LYS A 1 351 ? 13.391 -8.877 -25.200 1.00 92.81 351 LYS A N 1
ATOM 2746 C CA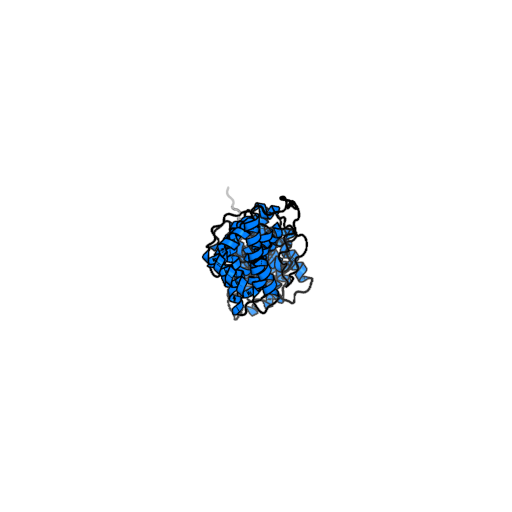 . LYS A 1 351 ? 12.028 -8.765 -24.655 1.00 92.81 351 LYS A CA 1
ATOM 2747 C C . LYS A 1 351 ? 11.192 -7.765 -25.455 1.00 92.81 351 LYS A C 1
ATOM 2749 O O . LYS A 1 351 ? 10.058 -8.061 -25.818 1.00 92.81 351 LYS A O 1
ATOM 2754 N N . ALA A 1 352 ? 11.773 -6.616 -25.805 1.00 91.75 352 ALA A N 1
ATOM 2755 C CA . ALA A 1 352 ? 11.118 -5.627 -26.661 1.00 91.75 352 ALA A CA 1
ATOM 2756 C C . ALA A 1 352 ? 10.819 -6.189 -28.063 1.00 91.75 352 ALA A C 1
ATOM 2758 O O . ALA A 1 352 ? 9.744 -5.944 -28.612 1.00 91.75 352 ALA A O 1
ATOM 2759 N N . GLY A 1 353 ? 11.733 -6.986 -28.624 1.00 90.19 353 GLY A N 1
ATOM 2760 C CA . GLY A 1 353 ? 11.528 -7.641 -29.915 1.00 90.19 353 GLY A CA 1
ATOM 2761 C C . GLY A 1 353 ? 10.358 -8.628 -29.917 1.00 90.19 353 GLY A C 1
ATOM 2762 O O . GLY A 1 353 ? 9.591 -8.641 -30.876 1.00 90.19 353 GLY A O 1
ATOM 2763 N N . LEU A 1 354 ? 10.148 -9.380 -28.829 1.00 90.69 354 LEU A N 1
ATOM 2764 C CA . LEU A 1 354 ? 8.996 -10.285 -28.695 1.00 90.69 354 LEU A CA 1
ATOM 2765 C C . LEU A 1 354 ? 7.665 -9.519 -28.695 1.00 90.69 354 LEU A C 1
ATOM 2767 O O . LEU A 1 354 ? 6.697 -9.952 -29.327 1.00 90.69 354 LEU A O 1
ATOM 2771 N N . ILE A 1 355 ? 7.624 -8.357 -28.033 1.00 89.31 355 ILE A N 1
ATOM 2772 C CA . ILE A 1 355 ? 6.451 -7.472 -28.049 1.00 89.31 355 ILE A CA 1
ATOM 2773 C C . ILE A 1 355 ? 6.218 -6.955 -29.463 1.00 89.31 355 ILE A C 1
ATOM 2775 O O . ILE A 1 355 ? 5.092 -7.023 -29.952 1.00 89.31 355 ILE A O 1
ATOM 2779 N N . LEU A 1 356 ? 7.267 -6.493 -30.150 1.00 88.56 356 LEU A N 1
ATOM 2780 C CA . LEU A 1 356 ? 7.136 -6.034 -31.529 1.00 88.56 356 LEU A CA 1
ATOM 2781 C C . LEU A 1 356 ? 6.606 -7.147 -32.425 1.00 88.56 356 LEU A C 1
ATOM 2783 O O . LEU A 1 356 ? 5.624 -6.913 -33.112 1.00 88.56 356 LEU A O 1
ATOM 2787 N N . GLU A 1 357 ? 7.169 -8.356 -32.371 1.00 88.31 357 GLU A N 1
ATOM 2788 C CA . GLU A 1 357 ? 6.766 -9.510 -33.190 1.00 88.31 357 GLU A CA 1
ATOM 2789 C C . GLU A 1 357 ? 5.298 -9.924 -32.980 1.00 88.31 357 GLU A C 1
ATOM 2791 O O . GLU A 1 357 ? 4.641 -10.422 -33.903 1.00 88.31 357 GLU A O 1
ATOM 2796 N N . SER A 1 358 ? 4.739 -9.645 -31.799 1.00 84.38 358 SER A N 1
ATOM 2797 C CA . SER A 1 358 ? 3.326 -9.892 -31.498 1.00 84.38 358 SER A CA 1
ATOM 2798 C C . SER A 1 358 ? 2.348 -9.066 -32.354 1.00 84.38 358 SER A C 1
ATOM 2800 O O . SER A 1 358 ? 1.160 -9.385 -32.390 1.00 84.38 358 SER A O 1
ATOM 2802 N N . TRP A 1 359 ? 2.823 -8.090 -33.141 1.00 77.56 359 TRP A N 1
ATOM 2803 C CA . TRP A 1 359 ? 2.000 -7.319 -34.082 1.00 77.56 359 TRP A CA 1
ATOM 2804 C C . TRP A 1 359 ? 1.187 -8.171 -35.058 1.00 77.56 359 TRP A C 1
ATOM 2806 O O . TRP A 1 359 ? 0.073 -7.806 -35.433 1.00 77.56 359 TRP A O 1
ATOM 2816 N N . ARG A 1 360 ? 1.703 -9.350 -35.424 1.00 75.50 360 ARG A N 1
ATOM 2817 C CA . ARG A 1 360 ? 1.014 -10.308 -36.305 1.00 75.50 360 ARG A CA 1
ATOM 2818 C C . ARG A 1 360 ? -0.127 -11.061 -35.611 1.00 75.50 360 ARG A C 1
ATOM 2820 O O . ARG A 1 360 ? -0.892 -11.749 -36.279 1.00 75.50 360 ARG A O 1
ATOM 2827 N N . LYS A 1 361 ? -0.226 -10.960 -34.283 1.00 76.38 361 LYS A N 1
ATOM 2828 C CA . LYS A 1 361 ? -1.173 -11.686 -33.421 1.00 76.38 361 LYS A CA 1
ATOM 2829 C C . LYS A 1 361 ? -2.299 -10.796 -32.873 1.00 76.38 361 LYS A C 1
ATOM 2831 O O . LYS A 1 361 ? -3.060 -11.255 -32.031 1.00 76.38 361 LYS A O 1
ATOM 2836 N N . GLY A 1 362 ? -2.428 -9.555 -33.356 1.00 69.88 362 GLY A N 1
ATOM 2837 C CA . GLY A 1 362 ? -3.511 -8.644 -32.964 1.00 69.88 362 GLY A CA 1
ATOM 2838 C C . GLY A 1 362 ? -3.239 -7.803 -31.712 1.00 69.88 362 GLY A C 1
ATOM 2839 O O . GLY A 1 362 ? -4.183 -7.302 -31.108 1.00 69.88 362 GLY A O 1
ATOM 2840 N N . THR A 1 363 ? -1.974 -7.638 -31.314 1.00 74.06 363 THR A N 1
ATOM 2841 C CA . THR A 1 363 ? -1.570 -6.729 -30.228 1.00 74.06 363 THR A CA 1
ATOM 2842 C C . THR A 1 363 ? -1.962 -5.282 -30.529 1.00 74.06 363 THR A C 1
ATOM 2844 O O .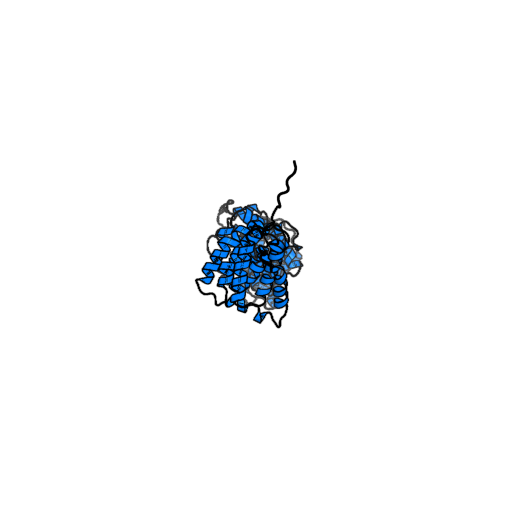 THR A 1 363 ? -1.935 -4.851 -31.683 1.00 74.06 363 THR A O 1
ATOM 2847 N N . SER A 1 364 ? -2.289 -4.516 -29.483 1.00 79.44 364 SER A N 1
ATOM 2848 C CA . SER A 1 364 ? -2.615 -3.091 -29.595 1.00 79.44 364 SER A CA 1
ATOM 2849 C C . SER A 1 364 ? -1.525 -2.322 -30.350 1.00 79.44 364 SER A C 1
ATOM 2851 O O . SER A 1 364 ? -0.361 -2.303 -29.939 1.00 79.44 364 SER A O 1
ATOM 2853 N N . TYR A 1 365 ? -1.913 -1.644 -31.435 1.00 82.75 365 TYR A N 1
ATOM 2854 C CA . TYR A 1 365 ? -1.004 -0.821 -32.241 1.00 82.75 365 TYR A CA 1
ATOM 2855 C C . TYR A 1 365 ? -0.313 0.265 -31.418 1.00 82.75 365 TYR A C 1
ATOM 2857 O O . TYR A 1 365 ? 0.850 0.576 -31.664 1.00 82.75 365 TYR A O 1
ATOM 2865 N N . LEU A 1 366 ? -0.991 0.761 -30.383 1.00 81.06 366 LEU A N 1
ATOM 2866 C CA . LEU A 1 366 ? -0.442 1.749 -29.468 1.00 81.06 366 LEU A CA 1
ATOM 2867 C C . LEU A 1 366 ? 0.795 1.222 -28.732 1.00 81.06 366 LEU A C 1
ATOM 2869 O O . LEU A 1 366 ? 1.779 1.944 -28.617 1.00 81.06 366 LEU A O 1
ATOM 2873 N N . ILE A 1 367 ? 0.770 -0.034 -28.267 1.00 81.06 367 ILE A N 1
ATOM 2874 C CA . ILE A 1 367 ? 1.895 -0.676 -27.563 1.00 81.06 367 ILE A CA 1
ATOM 2875 C C . ILE A 1 367 ? 3.082 -0.855 -28.514 1.00 81.06 367 ILE A C 1
ATOM 2877 O O . ILE A 1 367 ? 4.226 -0.590 -28.149 1.00 81.06 367 ILE A O 1
ATOM 2881 N N . LEU A 1 368 ? 2.817 -1.244 -29.761 1.00 85.44 368 LEU A N 1
ATOM 2882 C CA . LEU A 1 368 ? 3.856 -1.409 -30.778 1.00 85.44 368 LEU A CA 1
ATOM 2883 C C . LEU A 1 368 ? 4.525 -0.077 -31.123 1.00 85.44 368 LEU A C 1
ATOM 2885 O O . LEU A 1 368 ? 5.751 0.010 -31.144 1.00 85.44 368 LEU A O 1
ATOM 2889 N N . GLN A 1 369 ? 3.729 0.972 -31.336 1.00 85.75 369 GLN A N 1
ATOM 2890 C CA . GLN A 1 369 ? 4.221 2.320 -31.616 1.00 85.75 369 GLN A CA 1
ATOM 2891 C C . GLN A 1 369 ? 5.095 2.835 -30.466 1.00 85.75 369 GLN A C 1
ATOM 2893 O O . GLN A 1 369 ? 6.201 3.333 -30.674 1.00 85.75 369 GLN A O 1
ATOM 2898 N N . ARG A 1 370 ? 4.608 2.652 -29.240 1.00 85.50 370 ARG A N 1
ATOM 2899 C CA . ARG A 1 370 ? 5.296 2.938 -27.983 1.00 85.50 370 ARG A CA 1
ATOM 2900 C C . ARG A 1 370 ? 6.669 2.258 -27.919 1.00 85.50 370 ARG A C 1
ATOM 2902 O O . ARG A 1 370 ? 7.675 2.945 -27.748 1.00 85.50 370 ARG A O 1
ATOM 2909 N N . ILE A 1 371 ? 6.739 0.944 -28.140 1.00 89.62 371 ILE A N 1
ATOM 2910 C CA . ILE A 1 371 ? 8.008 0.201 -28.134 1.00 89.62 371 ILE A CA 1
ATOM 2911 C C . ILE A 1 371 ? 8.944 0.686 -29.247 1.00 89.62 371 ILE A C 1
ATOM 2913 O O . ILE A 1 371 ? 10.125 0.893 -28.980 1.00 89.62 371 ILE A O 1
ATOM 2917 N N . LEU A 1 372 ? 8.443 0.932 -30.463 1.00 88.69 372 LEU A N 1
ATOM 2918 C CA . LEU A 1 372 ? 9.260 1.467 -31.560 1.00 88.69 372 LEU A CA 1
ATOM 2919 C C . LEU A 1 372 ? 9.874 2.829 -31.210 1.00 88.69 372 LEU A C 1
ATOM 2921 O O . LEU A 1 372 ? 11.066 3.042 -31.438 1.00 88.69 372 LEU A O 1
ATOM 2925 N N . HIS A 1 373 ? 9.097 3.737 -30.613 1.00 88.81 373 HIS A N 1
ATOM 2926 C CA . HIS A 1 373 ? 9.621 5.018 -30.139 1.00 88.81 373 HIS A CA 1
ATOM 2927 C C . HIS A 1 373 ? 10.724 4.830 -29.097 1.00 88.81 373 HIS A C 1
ATOM 2929 O O . HIS A 1 373 ? 11.749 5.511 -29.178 1.00 88.81 373 HIS A O 1
ATOM 2935 N N . THR A 1 374 ? 10.547 3.895 -28.161 1.00 90.75 374 THR A N 1
ATOM 2936 C CA . THR A 1 374 ? 11.570 3.575 -27.163 1.00 90.75 374 THR A CA 1
ATOM 2937 C C . THR A 1 374 ? 12.834 3.007 -27.803 1.00 90.75 374 THR A C 1
ATOM 2939 O O . THR A 1 374 ? 13.922 3.482 -27.486 1.00 90.75 374 THR A O 1
ATOM 2942 N N . VAL A 1 375 ? 12.715 2.074 -28.757 1.00 91.12 375 VAL A N 1
ATOM 2943 C CA . VAL A 1 375 ? 13.861 1.542 -29.519 1.00 91.12 375 VAL A CA 1
ATOM 2944 C C . VAL A 1 375 ? 14.619 2.682 -30.196 1.00 91.12 375 VAL A C 1
ATOM 2946 O O . VAL A 1 375 ? 15.822 2.830 -29.987 1.00 91.12 375 VAL A O 1
ATOM 2949 N N . GLY A 1 376 ? 13.921 3.533 -30.952 1.00 88.25 376 GLY A N 1
ATOM 2950 C CA . GLY A 1 376 ? 14.546 4.662 -31.643 1.00 88.25 376 GLY A CA 1
ATOM 2951 C C . GLY A 1 376 ? 15.220 5.648 -30.688 1.00 88.25 376 GLY A C 1
ATOM 2952 O O . GLY A 1 376 ? 16.335 6.100 -30.949 1.00 88.25 376 GLY A O 1
ATOM 2953 N N . TYR A 1 377 ? 14.574 5.969 -29.563 1.00 88.94 377 TYR A N 1
ATOM 2954 C CA . TYR A 1 377 ? 15.151 6.839 -28.539 1.00 88.94 377 TYR A CA 1
ATOM 2955 C C . TYR A 1 377 ? 16.418 6.231 -27.927 1.00 88.94 377 TYR A C 1
ATOM 2957 O O . TYR A 1 377 ? 17.459 6.885 -27.917 1.00 88.94 377 TYR A O 1
ATOM 2965 N N . SER A 1 378 ? 16.362 4.976 -27.478 1.00 90.31 378 SER A N 1
ATOM 2966 C CA . SER A 1 378 ? 17.497 4.287 -26.859 1.00 90.31 378 SER A CA 1
ATOM 2967 C C . SER A 1 378 ? 18.674 4.122 -27.823 1.00 90.31 378 SER A C 1
ATOM 2969 O O . SER A 1 378 ? 19.817 4.351 -27.427 1.00 90.31 378 SER A O 1
ATOM 2971 N N . CYS A 1 379 ? 18.424 3.817 -29.100 1.00 88.44 379 CYS A N 1
ATOM 2972 C CA . CYS A 1 379 ? 19.468 3.771 -30.126 1.00 88.44 379 CYS A CA 1
ATOM 2973 C C . CYS A 1 379 ? 20.141 5.140 -30.318 1.00 88.44 379 CYS A C 1
ATOM 2975 O O . CYS A 1 379 ? 21.369 5.237 -30.266 1.00 88.44 379 CYS A O 1
ATOM 2977 N N . ARG A 1 380 ? 19.358 6.219 -30.465 1.00 87.75 380 ARG A N 1
ATOM 2978 C CA . ARG A 1 380 ? 19.898 7.588 -30.584 1.00 87.75 380 ARG A CA 1
ATOM 2979 C C . ARG A 1 380 ? 20.682 8.014 -29.347 1.00 87.75 380 ARG A C 1
ATOM 2981 O O . ARG A 1 380 ? 21.731 8.645 -29.475 1.00 87.75 380 ARG A O 1
ATOM 2988 N N . GLN A 1 381 ? 20.204 7.664 -28.157 1.00 87.19 381 GLN A N 1
ATOM 2989 C CA . GLN A 1 381 ? 20.885 7.959 -26.899 1.00 87.19 381 GLN A CA 1
ATOM 2990 C C . GLN A 1 381 ? 22.221 7.206 -26.797 1.00 87.19 381 GLN A C 1
ATOM 2992 O O . GLN A 1 381 ? 23.240 7.805 -26.450 1.00 87.19 381 GLN A O 1
ATOM 2997 N N . CYS A 1 382 ? 22.239 5.924 -27.176 1.00 86.69 382 CYS A N 1
ATOM 2998 C CA . CYS A 1 382 ? 23.443 5.094 -27.203 1.00 86.69 382 CYS A CA 1
ATOM 2999 C C . CYS A 1 382 ? 24.509 5.653 -28.157 1.00 86.69 382 CYS A C 1
ATOM 3001 O O . CYS A 1 382 ? 25.683 5.730 -27.788 1.00 86.69 382 CYS A O 1
ATOM 3003 N N . LEU A 1 383 ? 24.101 6.072 -29.361 1.00 85.56 383 LEU A N 1
ATOM 3004 C CA . LEU A 1 383 ? 24.992 6.645 -30.373 1.00 85.56 383 LEU A CA 1
ATOM 3005 C C . LEU A 1 383 ? 25.511 8.030 -29.971 1.00 85.56 383 LEU A C 1
ATOM 3007 O O . LEU A 1 383 ? 26.709 8.285 -30.070 1.00 85.56 383 LEU A O 1
ATOM 3011 N N . SER A 1 384 ? 24.633 8.914 -29.490 1.00 85.94 384 SER A N 1
ATOM 3012 C CA . SER A 1 384 ? 25.001 10.294 -29.137 1.00 85.94 384 SER A CA 1
ATOM 3013 C C . SER A 1 384 ? 25.947 10.380 -27.937 1.00 85.94 384 SER A C 1
ATOM 3015 O O . SER A 1 384 ? 26.784 11.278 -27.889 1.00 85.94 384 SER A O 1
ATOM 3017 N N . HIS A 1 385 ? 25.862 9.432 -27.000 1.00 84.19 385 HIS A N 1
ATOM 3018 C CA . HIS A 1 385 ? 26.687 9.409 -25.788 1.00 84.19 385 HIS A CA 1
ATOM 3019 C C . HIS A 1 385 ? 27.798 8.347 -25.820 1.00 84.19 385 HIS A C 1
ATOM 3021 O O . HIS A 1 385 ? 28.426 8.105 -24.789 1.00 84.19 385 HIS A O 1
ATOM 3027 N N . ALA A 1 386 ? 28.040 7.710 -26.975 1.00 82.44 386 ALA A N 1
ATOM 3028 C CA . ALA A 1 386 ? 29.054 6.666 -27.164 1.00 82.44 386 ALA A CA 1
ATOM 3029 C C . ALA A 1 386 ? 29.032 5.592 -26.055 1.00 82.44 386 ALA A C 1
ATOM 3031 O O . ALA A 1 386 ? 30.061 5.236 -25.474 1.00 82.44 386 ALA A O 1
ATOM 3032 N N . MET A 1 387 ? 27.835 5.105 -25.719 1.00 85.12 387 MET A N 1
ATOM 3033 C CA . MET A 1 387 ? 27.660 4.137 -24.637 1.00 85.12 387 MET A CA 1
ATOM 3034 C C . MET A 1 387 ? 28.287 2.791 -25.017 1.00 85.12 387 MET A C 1
ATOM 3036 O O . MET A 1 387 ? 28.037 2.256 -26.094 1.00 85.12 387 MET A O 1
ATOM 3040 N N . ILE A 1 388 ? 29.090 2.221 -24.115 1.00 80.56 388 ILE A N 1
ATOM 3041 C CA . ILE A 1 388 ? 29.704 0.904 -24.310 1.00 80.56 388 ILE A CA 1
ATOM 3042 C C . ILE A 1 388 ? 28.754 -0.146 -23.737 1.00 80.56 388 ILE A C 1
ATOM 3044 O O . ILE A 1 388 ? 28.708 -0.351 -22.525 1.00 80.56 388 ILE A O 1
ATOM 3048 N N . LEU A 1 389 ? 27.985 -0.792 -24.613 1.00 80.69 389 LEU A N 1
ATOM 3049 C CA . LEU A 1 389 ? 27.037 -1.846 -24.259 1.00 80.69 389 LEU A CA 1
ATOM 3050 C C . LEU A 1 389 ? 27.379 -3.132 -25.011 1.00 80.69 389 LEU A C 1
ATOM 3052 O O . LEU A 1 389 ? 27.630 -3.117 -26.216 1.00 80.69 389 LEU A O 1
ATOM 3056 N N . SER A 1 390 ? 27.368 -4.261 -24.307 1.00 79.00 390 SER A N 1
ATOM 3057 C CA . SER A 1 390 ? 27.511 -5.582 -24.914 1.00 79.00 390 SER A CA 1
ATOM 3058 C C . SER A 1 390 ? 26.150 -6.065 -25.416 1.00 79.00 390 SER A C 1
ATOM 3060 O O . SER A 1 390 ? 25.455 -6.795 -24.713 1.00 79.00 390 SER A O 1
ATOM 3062 N N . ILE A 1 391 ? 25.756 -5.630 -26.613 1.00 80.44 391 ILE A N 1
ATOM 3063 C CA . ILE A 1 391 ? 24.527 -6.092 -27.274 1.00 80.44 391 ILE A CA 1
ATOM 3064 C C . ILE A 1 391 ? 24.899 -7.163 -28.301 1.00 80.44 391 ILE A C 1
ATOM 3066 O O . ILE A 1 391 ? 25.855 -7.009 -29.069 1.00 80.44 391 ILE A O 1
ATOM 3070 N N . SER A 1 392 ? 24.154 -8.265 -28.320 1.00 81.81 392 SER A N 1
ATOM 3071 C CA . SER A 1 392 ? 24.382 -9.364 -29.253 1.00 81.81 392 SER A CA 1
ATOM 3072 C C . SER A 1 392 ? 24.088 -8.920 -30.690 1.00 81.81 392 SER A C 1
ATOM 3074 O O . SER A 1 392 ? 22.982 -8.489 -31.013 1.00 81.81 392 SER A O 1
ATOM 3076 N N . LYS A 1 393 ? 25.064 -9.055 -31.597 1.00 83.62 393 LYS A N 1
ATOM 3077 C CA . LYS A 1 393 ? 24.884 -8.721 -33.022 1.00 83.62 393 LYS A CA 1
ATOM 3078 C C . LYS A 1 393 ? 23.689 -9.456 -33.669 1.00 83.62 393 LYS A C 1
ATOM 3080 O O . LYS A 1 393 ? 22.937 -8.799 -34.385 1.00 83.62 393 LYS A O 1
ATOM 3085 N N . PRO A 1 394 ? 23.462 -10.762 -33.414 1.00 86.25 394 PRO A N 1
ATOM 3086 C CA . PRO A 1 394 ? 22.239 -11.449 -33.834 1.00 86.25 394 PRO A CA 1
ATOM 3087 C C . PRO A 1 394 ? 20.938 -10.769 -33.384 1.00 86.25 394 PRO A C 1
ATOM 3089 O O . PRO A 1 394 ? 20.017 -10.645 -34.188 1.00 86.25 394 PRO A O 1
ATOM 3092 N N . GLU A 1 395 ? 20.866 -10.294 -32.139 1.00 84.12 395 GLU A N 1
ATOM 3093 C CA . GLU A 1 395 ? 19.662 -9.649 -31.590 1.00 84.12 395 GLU A CA 1
ATOM 3094 C C . GLU A 1 395 ? 19.373 -8.320 -32.287 1.00 84.12 395 GLU A C 1
ATOM 3096 O O . GLU A 1 395 ? 18.230 -8.059 -32.656 1.00 84.12 395 GLU A O 1
ATOM 3101 N N . ILE A 1 396 ? 20.416 -7.528 -32.559 1.00 84.81 396 ILE A N 1
ATOM 3102 C CA . ILE A 1 396 ? 20.298 -6.288 -33.339 1.00 84.81 396 ILE A CA 1
ATOM 3103 C C . ILE A 1 396 ? 19.746 -6.599 -34.731 1.00 84.81 396 ILE A C 1
ATOM 3105 O O . ILE A 1 396 ? 18.728 -6.039 -35.125 1.00 84.81 396 ILE A O 1
ATOM 3109 N N . THR A 1 397 ? 20.353 -7.552 -35.449 1.00 87.69 397 THR A N 1
ATOM 3110 C CA . THR A 1 397 ? 19.903 -7.907 -36.808 1.00 87.69 397 THR A CA 1
ATOM 3111 C C . THR A 1 397 ? 18.479 -8.466 -36.847 1.00 87.69 397 THR A C 1
ATOM 3113 O O . THR A 1 397 ? 17.778 -8.334 -37.851 1.00 87.69 397 THR A O 1
ATOM 3116 N N 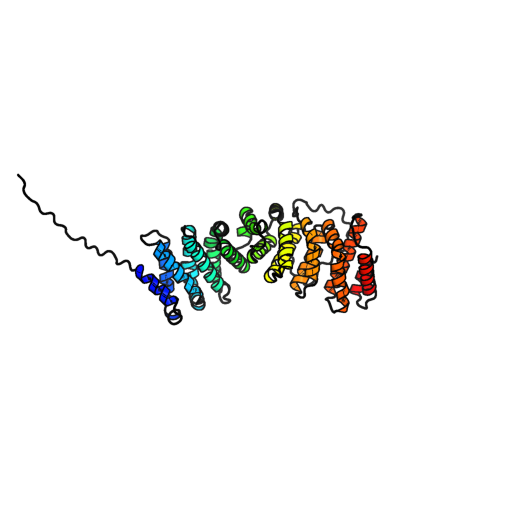. TRP A 1 398 ? 18.036 -9.108 -35.766 1.00 90.12 398 TRP A N 1
ATOM 3117 C CA . TRP A 1 398 ? 16.672 -9.605 -35.636 1.00 90.12 398 TRP A CA 1
ATOM 3118 C C . TRP A 1 398 ? 15.672 -8.463 -35.429 1.00 90.12 398 TRP A C 1
ATOM 3120 O O . TRP A 1 398 ? 14.675 -8.403 -36.149 1.00 90.12 398 TRP A O 1
ATOM 3130 N N . ILE A 1 399 ? 15.968 -7.519 -34.530 1.00 88.06 399 ILE A N 1
ATOM 3131 C CA . ILE A 1 399 ? 15.140 -6.322 -34.311 1.00 88.06 399 ILE A CA 1
ATOM 3132 C C . ILE A 1 399 ? 15.068 -5.481 -35.588 1.00 88.06 399 ILE A C 1
ATOM 3134 O O . ILE A 1 399 ? 13.976 -5.092 -35.993 1.00 88.06 399 ILE A O 1
ATOM 3138 N N . GLU A 1 400 ? 16.197 -5.255 -36.267 1.00 88.44 400 GLU A N 1
ATOM 3139 C CA . GLU A 1 400 ? 16.250 -4.532 -37.546 1.00 88.44 400 GLU A CA 1
ATOM 3140 C C . GLU A 1 400 ? 15.303 -5.144 -38.583 1.00 88.44 400 GLU A C 1
ATOM 3142 O O . GLU A 1 400 ? 14.577 -4.417 -39.262 1.00 88.44 400 GLU A O 1
ATOM 3147 N N . ARG A 1 401 ? 15.253 -6.480 -38.672 1.00 90.31 401 ARG A N 1
ATOM 3148 C CA . ARG A 1 401 ? 14.322 -7.181 -39.565 1.00 90.31 401 ARG A CA 1
ATOM 3149 C C . ARG A 1 401 ? 12.865 -6.939 -39.175 1.00 90.31 401 ARG A C 1
ATOM 3151 O O . ARG A 1 401 ? 12.055 -6.666 -40.053 1.00 90.31 401 ARG A O 1
ATOM 3158 N N . ILE A 1 402 ? 12.528 -7.008 -37.885 1.00 87.94 402 ILE A N 1
ATOM 3159 C CA . ILE A 1 402 ? 11.157 -6.748 -37.412 1.00 87.94 402 ILE A CA 1
ATOM 3160 C C . ILE A 1 402 ? 10.740 -5.306 -37.730 1.00 87.94 402 ILE A C 1
ATOM 3162 O O . ILE A 1 402 ? 9.637 -5.080 -38.226 1.00 87.94 402 ILE A O 1
ATOM 3166 N N . VAL A 1 403 ? 11.618 -4.331 -37.481 1.00 88.06 403 VAL A N 1
ATOM 3167 C CA . VAL A 1 403 ? 11.351 -2.915 -37.777 1.00 88.06 403 VAL A CA 1
ATOM 3168 C C . VAL A 1 403 ? 11.210 -2.693 -39.286 1.00 88.06 403 VAL A C 1
ATOM 3170 O O . VAL A 1 403 ? 10.322 -1.957 -39.713 1.00 88.06 403 VAL A O 1
ATOM 3173 N N . PHE A 1 404 ? 12.022 -3.361 -40.108 1.00 89.12 404 PHE A N 1
ATOM 3174 C CA . PHE A 1 404 ? 11.893 -3.313 -41.565 1.00 89.12 404 PHE A CA 1
ATOM 3175 C C . PHE A 1 404 ? 10.548 -3.878 -42.049 1.00 89.12 404 PHE A C 1
ATOM 3177 O O . PHE A 1 404 ? 9.876 -3.247 -42.867 1.00 89.12 404 PHE A O 1
ATOM 3184 N N . ASP A 1 405 ? 10.111 -5.012 -41.497 1.00 87.56 405 ASP A N 1
ATOM 3185 C CA . ASP A 1 405 ? 8.796 -5.587 -41.796 1.00 87.56 405 ASP A CA 1
ATOM 3186 C C . ASP A 1 405 ? 7.664 -4.619 -41.402 1.00 87.56 405 ASP A C 1
ATOM 3188 O O . ASP A 1 405 ? 6.740 -4.398 -42.187 1.00 87.56 405 ASP A O 1
ATOM 3192 N N . LEU A 1 406 ? 7.754 -3.984 -40.226 1.00 86.25 406 LEU A N 1
ATOM 3193 C CA . LEU A 1 406 ? 6.780 -2.991 -39.750 1.00 86.25 406 LEU A CA 1
ATOM 3194 C C . LEU A 1 406 ? 6.741 -1.735 -40.631 1.00 86.25 406 LEU A C 1
ATOM 3196 O O . LEU A 1 406 ? 5.655 -1.229 -40.921 1.00 86.25 406 LEU A O 1
ATOM 3200 N N . LYS A 1 407 ? 7.895 -1.278 -41.130 1.00 87.00 407 LYS A N 1
ATOM 3201 C CA . LYS A 1 407 ? 7.988 -0.192 -42.118 1.00 87.00 407 LYS A CA 1
ATOM 3202 C C . LYS A 1 407 ? 7.243 -0.518 -43.414 1.00 87.00 407 LYS A C 1
ATOM 3204 O O . LYS A 1 407 ? 6.688 0.375 -44.044 1.00 87.00 407 LYS A O 1
ATOM 3209 N N . SER A 1 408 ? 7.232 -1.787 -43.811 1.00 85.81 408 SER A N 1
ATOM 3210 C CA . SER A 1 408 ? 6.513 -2.264 -44.999 1.00 85.81 408 SER A CA 1
ATOM 3211 C C . SER A 1 408 ? 5.040 -2.617 -44.745 1.00 85.81 408 SER A C 1
ATOM 3213 O O . SER A 1 408 ? 4.358 -3.092 -45.653 1.00 85.81 408 SER A O 1
ATOM 3215 N N . SER A 1 409 ? 4.541 -2.422 -43.519 1.00 83.12 409 SER A N 1
ATOM 3216 C CA . SER A 1 409 ? 3.163 -2.755 -43.158 1.00 83.12 409 SER A CA 1
ATOM 3217 C C . SER A 1 409 ? 2.151 -1.753 -43.728 1.00 83.12 409 SER A C 1
ATOM 3219 O O . SER A 1 409 ? 2.456 -0.588 -43.968 1.00 83.12 409 SER A O 1
ATOM 3221 N N . ASN A 1 410 ? 0.899 -2.194 -43.889 1.00 80.19 410 ASN A N 1
ATOM 3222 C CA . ASN A 1 410 ? -0.209 -1.348 -44.355 1.00 80.19 410 ASN A CA 1
ATOM 3223 C C . ASN A 1 410 ? -0.764 -0.404 -43.267 1.00 80.19 410 ASN A C 1
ATOM 3225 O O . ASN A 1 410 ? -1.862 0.123 -43.431 1.00 80.19 410 ASN A O 1
ATOM 3229 N N . ILE A 1 411 ? -0.062 -0.233 -42.142 1.00 80.81 411 ILE A N 1
ATOM 3230 C CA . ILE A 1 411 ? -0.494 0.595 -41.010 1.00 80.81 411 ILE A CA 1
ATOM 3231 C C . ILE A 1 411 ? 0.363 1.867 -41.022 1.00 80.81 411 ILE A C 1
ATOM 3233 O O . ILE A 1 411 ? 1.514 1.806 -40.584 1.00 80.81 411 ILE A O 1
ATOM 3237 N N . PRO A 1 412 ? -0.164 3.009 -41.513 1.00 80.25 412 PRO A N 1
ATOM 3238 C CA . PRO A 1 412 ? 0.638 4.209 -41.761 1.00 80.25 412 PRO A CA 1
ATOM 3239 C C . PRO A 1 412 ? 1.411 4.689 -40.529 1.00 80.25 412 PRO A C 1
ATOM 3241 O O . PRO A 1 412 ? 2.612 4.907 -40.606 1.00 80.25 412 PRO A O 1
ATOM 3244 N N . GLU A 1 413 ? 0.757 4.737 -39.364 1.00 78.75 413 GLU A N 1
ATOM 3245 C CA . GLU A 1 413 ? 1.374 5.212 -38.118 1.00 78.75 413 GLU A CA 1
ATOM 3246 C C . GLU A 1 413 ? 2.569 4.352 -37.673 1.00 78.75 413 GLU A C 1
ATOM 3248 O O . GLU A 1 413 ? 3.591 4.879 -37.234 1.00 78.75 413 GLU A O 1
ATOM 3253 N N . LEU A 1 414 ? 2.484 3.024 -37.817 1.00 81.69 414 LEU A N 1
ATOM 3254 C CA . LEU A 1 414 ? 3.600 2.129 -37.490 1.00 81.69 414 LEU A CA 1
ATOM 3255 C C . LEU A 1 414 ? 4.712 2.210 -38.534 1.00 81.69 414 LEU A C 1
ATOM 3257 O O . LEU A 1 414 ? 5.888 2.158 -38.172 1.00 81.69 414 LEU A O 1
ATOM 3261 N N . ALA A 1 415 ? 4.351 2.353 -39.810 1.00 82.62 415 ALA A N 1
ATOM 3262 C CA . ALA A 1 415 ? 5.310 2.481 -40.897 1.00 82.62 415 ALA A CA 1
ATOM 3263 C C . ALA A 1 415 ? 6.137 3.775 -40.788 1.00 82.62 415 ALA A C 1
ATOM 3265 O O . ALA A 1 415 ? 7.358 3.756 -41.001 1.00 82.62 415 ALA A O 1
ATOM 3266 N N . ASP A 1 416 ? 5.496 4.875 -40.389 1.00 83.38 416 ASP A N 1
ATOM 3267 C CA . ASP A 1 416 ? 6.136 6.170 -40.161 1.00 83.38 416 ASP A CA 1
ATOM 3268 C C . ASP A 1 416 ? 7.130 6.095 -38.996 1.00 83.38 416 ASP A C 1
ATOM 3270 O O . ASP A 1 416 ? 8.301 6.458 -39.145 1.00 83.38 416 ASP A O 1
ATOM 3274 N N . VAL A 1 417 ? 6.713 5.544 -37.850 1.00 81.69 417 VAL A N 1
ATOM 3275 C CA . VAL A 1 417 ? 7.598 5.411 -36.682 1.00 81.69 417 VAL A CA 1
ATOM 3276 C C . VAL A 1 417 ? 8.742 4.436 -36.961 1.00 81.69 417 VAL A C 1
ATOM 3278 O O . VAL A 1 417 ? 9.889 4.741 -36.641 1.00 81.69 417 VAL A O 1
ATOM 3281 N N . ALA A 1 418 ? 8.482 3.303 -37.615 1.00 84.44 418 ALA A N 1
ATOM 3282 C CA . ALA A 1 418 ? 9.530 2.359 -38.005 1.00 84.44 418 ALA A CA 1
ATOM 3283 C C . ALA A 1 418 ? 10.554 2.990 -38.966 1.00 84.44 418 ALA A C 1
ATOM 3285 O O . ALA A 1 418 ? 11.753 2.718 -38.867 1.00 84.44 418 ALA A O 1
ATOM 3286 N N . SER A 1 419 ? 10.114 3.884 -39.857 1.00 83.75 419 SER A N 1
ATOM 3287 C CA . SER A 1 419 ? 11.012 4.637 -40.738 1.00 83.75 419 SER A CA 1
ATOM 3288 C C . SER A 1 419 ? 11.950 5.566 -39.966 1.00 83.75 419 SER A C 1
ATOM 3290 O O . SER A 1 419 ? 13.121 5.649 -40.326 1.00 83.75 419 SER A O 1
ATOM 3292 N N . LEU A 1 420 ? 11.464 6.199 -38.893 1.00 80.81 420 LEU A N 1
ATOM 3293 C CA . LEU A 1 420 ? 12.255 7.065 -38.005 1.00 80.81 420 LEU A CA 1
ATOM 3294 C C . LEU A 1 420 ? 13.233 6.303 -37.097 1.00 80.81 420 LEU A C 1
ATOM 3296 O O . LEU A 1 420 ? 14.155 6.900 -36.547 1.00 80.81 420 LEU A O 1
ATOM 3300 N N . VAL A 1 421 ? 13.001 5.010 -36.863 1.00 82.75 421 VAL A N 1
ATOM 3301 C CA . VAL A 1 421 ? 13.916 4.156 -36.085 1.00 82.75 421 VAL A CA 1
ATOM 3302 C C . VAL A 1 421 ? 15.094 3.690 -36.945 1.00 82.75 421 VAL A C 1
ATOM 3304 O O . VAL A 1 421 ? 16.192 3.517 -36.425 1.00 82.75 421 VAL A O 1
ATOM 3307 N N . LEU A 1 422 ? 14.869 3.486 -38.248 1.00 78.44 422 LEU A N 1
ATOM 3308 C CA . LEU A 1 422 ? 15.889 3.043 -39.208 1.00 78.44 422 LEU A CA 1
ATOM 3309 C C . LEU A 1 422 ? 16.756 4.184 -39.770 1.00 78.44 422 LEU A C 1
ATOM 3311 O O . LEU A 1 422 ? 17.749 3.899 -40.440 1.00 78.44 422 LEU A O 1
ATOM 3315 N N . SER A 1 423 ? 16.358 5.443 -39.557 1.00 71.69 423 SER A N 1
ATOM 3316 C CA . SER A 1 423 ? 17.130 6.650 -39.897 1.00 71.69 423 SER A CA 1
ATOM 3317 C C . SER A 1 423 ? 18.097 7.021 -38.784 1.00 71.69 423 SER A C 1
ATOM 3319 O O . SER A 1 423 ? 19.257 7.349 -39.114 1.00 71.69 423 SER A O 1
#

Organism: Gossypium darwinii (NCBI:txid34276)

InterPro domains:
  IPR044591 Microtubule-associated kinase-like protein RUNKEL [PTHR46562] (2-421)
  IPR056980 RUNKEL, ARM-repeat domain [PF24970] (188-421)
  IPR056981 Serine/threonine-protein kinase ULK4/RUNKEL, HEAT repeats [PF23606] (5-182)

Secondary structure (DSSP, 8-state):
-------------------GGGGHHHHHHHHTSTTTHHHH--HHHHHHHHHHHHHTTS--TTHHHHHHHHHHHHHTSGGGHHHHHHSHHHIIIIIHHHHHHHHHH---HHHHHHHHHHHHHHHHHHHT-TT--THHHHHHHHHIIIIIGGGHHHHTTSSTTHHHHHHHHHHHHHHTTSS-GGGT--HHHHHHHHGGGGS-GGG--HHHHHHHHHHHH-TT--HHHHHHH--HHHHHHHHHHHHHTT-HHHHHHHHHHHHHHHHHHHT--S-----SS----------------GGGS-TTGGGGGGGHHHHHHHTT-SSHHHHHHHHHHHHHHHHHSHHHHHHHHHHTHHHHHHHHHGGGGT--HHHHHHHHHHHHHHHHHHHHTT------HHHHHHHHHHHHHHHTSS-HHHHHHHHHHH-